Protein AF-A0A6C0H7R3-F1 (afdb_monomer_lite)

Sequence (382 aa):
MVVLLTLLSVHYIDPFNAVPYNVFKIPPNQQDTLFQAETKRLDELLASINRDVLPDYRNTFTKHPSYFRFKHGEMFLKFLLNLINPVLKRDAYYAKSKFVFIRDIYNLYWNDNKNSTRHFIFNVDLNDPVKAFTRKLKVYLTVSNINKYLGDNGEFSDESIASEDITLQYIGTDNPLTFFTVAPKSSEILDEKNLDNYYRIRNTLFLLDPFVTTGKEMRITDSMKVKFDQTLKQKEQEQKELEKKGFCFNSTTLTATNQSECVDSGGVWDYPPADNMECPFYMANQNYSNNFGGIREEKCELPRNMQIIGYRNYSLNPEYLPLCYNCRNKRTDQGSLGYCCEEQSNKALYPQLTTPDYAFVGDSQARSRYADVFAVRGLSVD

Structure (mmCIF, N/CA/C/O backbone):
data_AF-A0A6C0H7R3-F1
#
_entry.id   AF-A0A6C0H7R3-F1
#
loop_
_atom_site.group_PDB
_atom_site.id
_atom_site.type_symbol
_atom_site.label_atom_id
_atom_site.label_alt_id
_atom_site.label_comp_id
_atom_site.label_asym_id
_atom_site.label_entity_id
_atom_site.label_seq_id
_atom_site.pdbx_PDB_ins_code
_atom_site.Cartn_x
_atom_site.Cartn_y
_atom_site.Cartn_z
_atom_site.occupancy
_atom_site.B_iso_or_equiv
_atom_site.auth_seq_id
_atom_site.auth_comp_id
_atom_site.auth_asym_id
_atom_site.auth_atom_id
_atom_site.pdbx_PDB_model_num
ATOM 1 N N . MET A 1 1 ? 13.642 33.227 14.819 1.00 30.19 1 MET A N 1
ATOM 2 C CA . MET A 1 1 ? 12.323 33.055 14.177 1.00 30.19 1 MET A CA 1
ATOM 3 C C . MET A 1 1 ? 12.420 31.809 13.309 1.00 30.19 1 MET A C 1
ATOM 5 O O . MET A 1 1 ? 12.945 31.879 12.210 1.00 30.19 1 MET A O 1
ATOM 9 N N . VAL A 1 2 ? 12.102 30.643 13.875 1.00 23.31 2 VAL A N 1
ATOM 10 C CA . VAL A 1 2 ? 12.266 29.344 13.204 1.00 23.31 2 VAL A CA 1
ATOM 11 C C . VAL A 1 2 ? 10.920 28.984 12.592 1.00 23.31 2 VAL A C 1
ATOM 13 O O . VAL A 1 2 ? 9.960 28.732 13.314 1.00 23.31 2 VAL A O 1
ATOM 16 N N . VAL A 1 3 ? 10.838 29.040 11.265 1.00 24.50 3 VAL A N 1
ATOM 17 C CA . VAL A 1 3 ? 9.664 28.613 10.500 1.00 24.50 3 VAL A CA 1
ATOM 18 C C . VAL A 1 3 ? 9.743 27.095 10.372 1.00 24.50 3 VAL A C 1
ATOM 20 O O . VAL A 1 3 ? 10.545 26.572 9.604 1.00 24.50 3 VAL A O 1
ATOM 23 N N . LEU A 1 4 ? 8.948 26.385 11.173 1.00 25.36 4 LEU A N 1
ATOM 24 C CA . LEU A 1 4 ? 8.783 24.939 11.062 1.00 25.36 4 LEU A CA 1
ATOM 25 C C . LEU A 1 4 ? 7.770 24.662 9.938 1.00 25.36 4 LEU A C 1
ATOM 27 O O . LEU A 1 4 ? 6.567 24.855 10.114 1.00 25.36 4 LEU A O 1
ATOM 31 N N . LEU A 1 5 ? 8.261 24.240 8.771 1.00 26.06 5 LEU A N 1
ATOM 32 C CA . LEU A 1 5 ? 7.429 23.688 7.701 1.00 26.06 5 LEU A CA 1
ATOM 33 C C . LEU A 1 5 ? 6.841 22.355 8.180 1.00 26.06 5 LEU A C 1
ATOM 35 O O . LEU A 1 5 ? 7.537 21.348 8.285 1.00 26.06 5 LEU A O 1
ATOM 39 N N . THR A 1 6 ? 5.547 22.356 8.485 1.00 29.84 6 THR A N 1
ATOM 40 C CA . THR A 1 6 ? 4.771 21.134 8.683 1.00 29.84 6 THR A CA 1
ATOM 41 C C . THR A 1 6 ? 4.414 20.566 7.311 1.00 29.84 6 THR A C 1
ATOM 43 O O . THR A 1 6 ? 3.582 21.109 6.588 1.00 29.84 6 THR A O 1
ATOM 46 N N . LEU A 1 7 ? 5.067 19.463 6.939 1.00 27.08 7 LEU A N 1
ATOM 47 C CA . LEU A 1 7 ? 4.646 18.589 5.844 1.00 27.08 7 LEU A CA 1
ATOM 48 C C . LEU A 1 7 ? 3.305 17.946 6.227 1.00 27.08 7 LEU A C 1
ATOM 50 O O . LEU A 1 7 ? 3.250 16.904 6.876 1.00 27.08 7 LEU A O 1
ATOM 54 N N . LEU A 1 8 ? 2.211 18.609 5.858 1.00 27.94 8 LEU A N 1
ATOM 55 C CA . LEU A 1 8 ? 0.878 18.019 5.819 1.00 27.94 8 LEU A CA 1
ATOM 56 C C . LEU A 1 8 ? 0.853 17.000 4.676 1.00 27.94 8 LEU A C 1
ATOM 58 O O . LEU A 1 8 ? 0.741 17.365 3.508 1.00 27.94 8 LEU A O 1
ATOM 62 N N . SER A 1 9 ? 0.943 15.714 5.005 1.00 28.16 9 SER A N 1
ATOM 63 C CA . SER A 1 9 ? 0.588 14.629 4.091 1.00 28.16 9 SER A CA 1
ATOM 64 C C . SER A 1 9 ? -0.929 14.633 3.876 1.00 28.16 9 SER A C 1
ATOM 66 O O . SER A 1 9 ? -1.694 13.920 4.530 1.00 28.16 9 SER A O 1
ATOM 68 N N . VAL A 1 10 ? -1.387 15.491 2.962 1.00 27.28 10 VAL A N 1
ATOM 69 C CA . VAL A 1 10 ? -2.769 15.506 2.476 1.00 27.28 10 VAL A CA 1
ATOM 70 C C . VAL A 1 10 ? -2.998 14.206 1.710 1.00 27.28 10 VAL A C 1
ATOM 72 O O . VAL A 1 10 ? -2.595 14.063 0.560 1.00 27.28 10 VAL A O 1
ATOM 75 N N . HIS A 1 11 ? -3.625 13.233 2.364 1.00 33.12 11 HIS A N 1
ATOM 76 C CA . HIS A 1 11 ? -4.131 12.049 1.686 1.00 33.12 11 HIS A CA 1
ATOM 77 C C . HIS A 1 11 ? -5.328 12.495 0.843 1.00 33.12 11 HIS A C 1
ATOM 79 O O . HIS A 1 11 ? -6.382 12.823 1.394 1.00 33.12 11 HIS A O 1
ATOM 85 N N . TYR A 1 12 ? -5.165 12.546 -0.480 1.00 31.16 12 TYR A N 1
ATOM 86 C CA . TYR A 1 12 ? -6.286 12.725 -1.398 1.00 31.16 12 TYR A CA 1
ATOM 87 C C . TYR A 1 12 ? -7.187 11.491 -1.295 1.00 31.16 12 TYR A C 1
ATOM 89 O O . TYR A 1 12 ? -6.885 10.419 -1.811 1.00 31.16 12 TYR A O 1
ATOM 97 N N . ILE A 1 13 ? -8.285 11.631 -0.556 1.00 34.22 13 ILE A N 1
ATOM 98 C CA . ILE A 1 13 ? -9.395 10.685 -0.589 1.00 34.22 13 ILE A CA 1
ATOM 99 C C . ILE A 1 13 ? -10.309 11.203 -1.691 1.00 34.22 13 ILE A C 1
ATOM 101 O O . ILE A 1 13 ? -11.006 12.185 -1.456 1.00 34.22 13 ILE A O 1
ATOM 105 N N . ASP A 1 14 ? -10.312 10.572 -2.863 1.00 30.55 14 ASP A N 1
ATOM 106 C CA . ASP A 1 14 ? -11.322 10.845 -3.889 1.00 30.55 14 ASP A CA 1
ATOM 107 C C . ASP A 1 14 ? -12.582 10.013 -3.596 1.00 30.55 14 ASP A C 1
ATOM 109 O O . ASP A 1 14 ? -12.568 8.785 -3.733 1.00 30.55 14 ASP A O 1
ATOM 113 N N . PRO A 1 15 ? -13.697 10.627 -3.157 1.00 30.77 15 PRO A N 1
ATOM 114 C CA . PRO A 1 15 ? -14.956 9.920 -3.020 1.00 30.77 15 PRO A CA 1
ATOM 115 C C . PRO A 1 15 ? -15.634 9.817 -4.391 1.00 30.77 15 PRO A C 1
ATOM 117 O O . PRO A 1 15 ? -16.119 10.808 -4.932 1.00 30.77 15 PRO A O 1
ATOM 120 N N . PHE A 1 16 ? -15.751 8.612 -4.942 1.00 32.91 16 PHE A N 1
ATOM 121 C CA . PHE A 1 16 ? -16.639 8.374 -6.083 1.00 32.91 16 PHE A CA 1
ATOM 122 C C . PHE A 1 16 ? -18.018 7.953 -5.568 1.00 32.91 16 PHE A C 1
ATOM 124 O O . PHE A 1 16 ? -18.146 6.975 -4.833 1.00 32.91 16 PHE A O 1
ATOM 131 N N . ASN A 1 17 ? -19.063 8.681 -5.964 1.00 31.05 17 ASN A N 1
ATOM 132 C CA . ASN A 1 17 ? -20.445 8.311 -5.674 1.00 31.05 17 ASN A CA 1
ATOM 133 C C . ASN A 1 17 ? -20.951 7.353 -6.757 1.00 31.05 17 ASN A C 1
ATOM 135 O O . ASN A 1 17 ? -21.158 7.758 -7.900 1.00 31.05 17 ASN A O 1
ATOM 139 N N . ALA A 1 18 ? -21.183 6.090 -6.403 1.00 33.72 18 ALA A N 1
ATOM 140 C CA . ALA A 1 18 ? -21.946 5.188 -7.256 1.00 33.72 18 ALA A CA 1
ATOM 141 C C . ALA A 1 18 ? -23.436 5.540 -7.128 1.00 33.72 18 ALA A C 1
ATOM 143 O O . ALA A 1 18 ? -24.000 5.461 -6.037 1.00 33.72 18 ALA A O 1
ATOM 144 N N . VAL A 1 19 ? -24.073 5.942 -8.228 1.00 28.39 19 VAL A N 1
ATOM 145 C CA . VAL A 1 19 ? -25.524 6.172 -8.282 1.00 28.39 19 VAL A CA 1
ATOM 146 C C . VAL A 1 19 ? -26.100 5.322 -9.416 1.00 28.39 19 VAL A C 1
ATOM 148 O O . VAL A 1 19 ? -25.627 5.447 -10.548 1.00 28.39 19 VAL A O 1
ATOM 151 N N . PRO A 1 20 ? -27.090 4.446 -9.165 1.00 32.66 20 PRO A N 1
ATOM 152 C CA . PRO A 1 20 ? -27.754 3.719 -10.237 1.00 32.66 20 PRO A CA 1
ATOM 153 C C . PRO A 1 20 ? -28.566 4.682 -11.118 1.00 32.66 20 PRO A C 1
ATOM 155 O O . PRO A 1 20 ? -29.336 5.512 -10.632 1.00 32.66 20 PRO A O 1
ATOM 158 N N . TYR A 1 21 ? -28.383 4.563 -12.433 1.00 37.81 21 TYR A N 1
ATOM 159 C CA . TYR A 1 21 ? -29.079 5.356 -13.444 1.00 37.81 21 TYR A CA 1
ATOM 160 C C . TYR A 1 21 ? -30.557 4.923 -13.483 1.00 37.81 21 TYR A C 1
ATOM 162 O O . TYR A 1 21 ? -30.843 3.752 -13.720 1.00 37.81 21 TYR A O 1
ATOM 170 N N . ASN A 1 22 ? -31.478 5.869 -13.262 1.00 35.59 22 ASN A N 1
ATOM 171 C CA . ASN A 1 22 ? -32.948 5.759 -13.373 1.00 35.59 22 ASN A CA 1
ATOM 172 C C . ASN A 1 22 ? -33.787 5.439 -12.126 1.00 35.59 22 ASN A C 1
ATOM 174 O O . ASN A 1 22 ? -34.940 5.033 -12.272 1.00 35.59 22 ASN A O 1
ATOM 178 N N . VAL A 1 23 ? -33.316 5.719 -10.908 1.00 38.62 23 VAL A N 1
ATOM 179 C CA . VAL A 1 23 ? -34.221 5.720 -9.746 1.00 38.62 23 VAL A CA 1
ATOM 180 C C . VAL A 1 23 ? -34.083 7.013 -8.937 1.00 38.62 23 VAL A C 1
ATOM 182 O O . VAL A 1 23 ? -33.192 7.146 -8.109 1.00 38.62 23 VAL A O 1
ATOM 185 N N . PHE A 1 24 ? -34.995 7.973 -9.145 1.00 42.72 24 PHE A N 1
ATOM 186 C CA . PHE A 1 24 ? -35.075 9.209 -8.338 1.00 42.72 24 PHE A CA 1
ATOM 187 C C . PHE A 1 24 ? -35.534 8.959 -6.887 1.00 42.72 24 PHE A C 1
ATOM 189 O O . PHE A 1 24 ? -35.403 9.828 -6.029 1.00 42.72 24 PHE A O 1
ATOM 196 N N . LYS A 1 25 ? -36.057 7.761 -6.601 1.00 41.00 25 LYS A N 1
ATOM 197 C CA . LYS A 1 25 ? -36.334 7.238 -5.259 1.00 41.00 25 LYS A CA 1
ATOM 198 C C . LYS A 1 25 ? -35.905 5.781 -5.193 1.00 41.00 25 LYS A C 1
ATOM 200 O O . LYS A 1 25 ? -36.694 4.896 -5.513 1.00 41.00 25 LYS A O 1
ATOM 205 N N . ILE A 1 26 ? -34.657 5.539 -4.805 1.00 42.28 26 ILE A N 1
ATOM 206 C CA . ILE A 1 26 ? -34.215 4.202 -4.404 1.00 42.28 26 ILE A CA 1
ATOM 207 C C . ILE A 1 26 ? -35.174 3.770 -3.282 1.00 42.28 26 ILE A C 1
ATOM 209 O O . ILE A 1 26 ? -35.252 4.486 -2.277 1.00 42.28 26 ILE A O 1
ATOM 213 N N . PRO A 1 27 ? -35.959 2.684 -3.439 1.00 41.44 27 PRO A N 1
ATOM 214 C CA . PRO A 1 27 ? -36.700 2.139 -2.312 1.00 41.44 27 PRO A CA 1
ATOM 215 C C . PRO A 1 27 ? -35.658 1.896 -1.224 1.00 41.44 27 PRO A C 1
ATOM 217 O O . PRO A 1 27 ? -34.634 1.298 -1.560 1.00 41.44 27 PRO A O 1
ATOM 220 N N . PRO A 1 28 ? -35.829 2.386 0.016 1.00 43.38 28 PRO A N 1
ATOM 221 C CA . PRO A 1 28 ? -34.892 2.058 1.077 1.00 43.38 28 PRO A CA 1
ATOM 222 C C . PRO A 1 28 ? -34.804 0.538 1.097 1.00 43.38 28 PRO A C 1
ATOM 224 O O . PRO A 1 28 ? -35.792 -0.134 1.393 1.00 43.38 28 PRO A O 1
ATOM 227 N N . ASN A 1 29 ? -33.674 -0.007 0.651 1.00 45.03 29 ASN A N 1
ATOM 228 C CA . ASN A 1 29 ? -33.491 -1.438 0.673 1.00 45.03 29 ASN A CA 1
ATOM 229 C C . ASN A 1 29 ? -33.334 -1.770 2.153 1.00 45.03 29 ASN A C 1
ATOM 231 O O . ASN A 1 29 ? -32.285 -1.532 2.738 1.00 45.03 29 ASN A O 1
ATOM 235 N N . GLN A 1 30 ? -34.434 -2.180 2.779 1.00 47.19 30 GLN A N 1
ATOM 236 C CA . GLN A 1 30 ? -34.492 -2.511 4.202 1.00 47.19 30 GLN A CA 1
ATOM 237 C C . GLN A 1 30 ? -33.886 -3.890 4.490 1.00 47.19 30 GLN A C 1
ATOM 239 O O . GLN A 1 30 ? -33.918 -4.343 5.630 1.00 47.19 30 GLN A O 1
ATOM 244 N N . GLN A 1 31 ? -33.378 -4.583 3.468 1.00 45.28 31 GLN A N 1
ATOM 245 C CA . GLN A 1 31 ? -32.709 -5.859 3.646 1.00 45.28 31 GLN A CA 1
ATOM 246 C C . GLN A 1 31 ? -31.246 -5.622 4.006 1.00 45.28 31 GLN A C 1
ATOM 248 O O . GLN A 1 31 ? -30.455 -5.173 3.176 1.00 45.28 31 GLN A O 1
ATOM 253 N N . ASP A 1 32 ? -30.910 -5.948 5.252 1.00 47.69 32 ASP A N 1
ATOM 254 C CA . ASP A 1 32 ? -29.528 -6.062 5.697 1.00 47.69 32 ASP A CA 1
ATOM 255 C C . ASP A 1 32 ? -28.810 -7.094 4.803 1.00 47.69 32 ASP A C 1
ATOM 257 O O . ASP A 1 32 ? -29.288 -8.217 4.616 1.00 47.69 32 ASP A O 1
ATOM 261 N N . THR A 1 33 ? -27.654 -6.731 4.243 1.00 58.91 33 THR A N 1
ATOM 262 C CA . THR A 1 33 ? -26.741 -7.708 3.622 1.00 58.91 33 THR A CA 1
ATOM 263 C C . THR A 1 33 ? -26.319 -8.753 4.656 1.00 58.91 33 THR A C 1
ATOM 265 O O . THR A 1 33 ? -26.335 -8.476 5.858 1.00 58.91 33 THR A O 1
ATOM 268 N N . LEU A 1 34 ? -25.878 -9.940 4.222 1.00 57.84 34 LEU A N 1
ATOM 269 C CA . LEU A 1 34 ? -25.400 -10.979 5.146 1.00 57.84 34 LEU A CA 1
ATOM 270 C C . LEU A 1 34 ? -24.328 -10.426 6.101 1.00 57.84 34 LEU A C 1
ATOM 272 O O . LEU A 1 34 ? -24.404 -10.621 7.311 1.00 57.84 34 LEU A O 1
ATOM 276 N N . PHE A 1 35 ? -23.393 -9.633 5.574 1.00 64.38 35 PHE A N 1
ATOM 277 C CA . PHE A 1 35 ? -22.362 -8.970 6.368 1.00 64.38 35 PHE A CA 1
ATOM 278 C C . PHE A 1 35 ? -22.919 -7.931 7.352 1.00 64.38 35 PHE A C 1
ATOM 280 O O . PHE A 1 35 ? -22.412 -7.820 8.471 1.00 64.38 35 PHE A O 1
ATOM 287 N N . GLN A 1 36 ? -23.929 -7.148 6.957 1.00 67.62 36 GLN A N 1
ATOM 288 C CA . GLN A 1 36 ? -24.578 -6.188 7.855 1.00 67.62 36 GLN A CA 1
ATOM 289 C C . GLN A 1 36 ? -25.340 -6.901 8.962 1.00 67.62 36 GLN A C 1
ATOM 291 O O . GLN A 1 36 ? -25.196 -6.513 10.113 1.00 67.62 36 GLN A O 1
ATOM 296 N N . ALA A 1 37 ? -26.079 -7.961 8.640 1.00 72.38 37 ALA A N 1
ATOM 297 C CA . ALA A 1 37 ? -26.784 -8.767 9.625 1.00 72.38 37 ALA A CA 1
ATOM 298 C C . ALA A 1 37 ? -25.802 -9.414 10.617 1.00 72.38 37 ALA A C 1
ATOM 300 O O . ALA A 1 37 ? -26.027 -9.376 11.823 1.00 72.38 37 ALA A O 1
ATOM 301 N N . GLU A 1 38 ? -24.674 -9.942 10.133 1.00 76.56 38 GLU A N 1
ATOM 302 C CA . GLU A 1 38 ? -23.613 -10.502 10.978 1.00 76.56 38 GLU A CA 1
ATOM 303 C C . GLU A 1 38 ? -22.921 -9.444 11.844 1.00 76.56 38 GLU A C 1
ATOM 305 O O . GLU A 1 38 ? -22.680 -9.676 13.026 1.00 76.56 38 GLU A O 1
ATOM 310 N N . THR A 1 39 ? -22.607 -8.274 11.282 1.00 79.38 39 THR A N 1
ATOM 311 C CA . THR A 1 39 ? -21.952 -7.181 12.021 1.00 79.38 39 THR A CA 1
ATOM 312 C C . THR A 1 39 ? -22.894 -6.590 13.062 1.00 79.38 39 THR A C 1
ATOM 314 O O . THR A 1 39 ? -22.499 -6.428 14.208 1.00 79.38 39 THR A O 1
ATOM 317 N N . LYS A 1 40 ? -24.158 -6.363 12.696 1.00 83.81 40 LYS A N 1
ATOM 318 C CA . LYS A 1 40 ? -25.213 -5.904 13.599 1.00 83.81 40 LYS A CA 1
ATOM 319 C C . LYS A 1 40 ? -25.433 -6.892 14.738 1.00 83.81 40 LYS A C 1
ATOM 321 O O . LYS A 1 40 ? -25.455 -6.480 15.889 1.00 83.81 40 LYS A O 1
ATOM 326 N N . ARG A 1 41 ? -25.502 -8.195 14.444 1.00 89.12 41 ARG A N 1
ATOM 327 C CA . ARG A 1 41 ? -25.595 -9.243 15.469 1.00 89.12 41 ARG A CA 1
ATOM 328 C C . ARG A 1 41 ? -24.393 -9.223 16.411 1.00 89.12 41 ARG A C 1
ATOM 330 O O . ARG A 1 41 ? -24.565 -9.337 17.620 1.00 89.12 41 ARG A O 1
ATOM 337 N N . LEU A 1 42 ? -23.179 -9.082 15.875 1.00 89.75 42 LEU A N 1
ATOM 338 C CA . LEU A 1 42 ? -21.971 -8.977 16.691 1.00 89.75 42 LEU A CA 1
ATOM 339 C C . LEU A 1 42 ? -21.999 -7.725 17.577 1.00 89.75 42 LEU A C 1
ATOM 341 O O . LEU A 1 42 ? -21.729 -7.834 18.769 1.00 89.75 42 LEU A O 1
ATOM 345 N N . ASP A 1 43 ? -22.353 -6.566 17.025 1.00 89.19 43 ASP A N 1
ATOM 346 C CA . ASP A 1 43 ? -22.466 -5.311 17.771 1.00 89.19 43 ASP A CA 1
ATOM 347 C C . ASP A 1 43 ? -23.557 -5.375 18.846 1.00 89.19 43 ASP A C 1
ATOM 349 O O . ASP A 1 43 ? -23.322 -4.910 19.953 1.00 89.19 43 ASP A O 1
ATOM 353 N N . GLU A 1 44 ? -24.712 -5.992 18.579 1.00 90.62 44 GLU A N 1
ATOM 354 C CA . GLU A 1 44 ? -25.778 -6.208 19.570 1.00 90.62 44 GLU A CA 1
ATOM 355 C C . GLU A 1 44 ? -25.300 -7.094 20.733 1.00 90.62 44 GLU A C 1
ATOM 357 O O . GLU A 1 44 ? -25.533 -6.779 21.904 1.00 90.62 44 GLU A O 1
ATOM 362 N N . LEU A 1 45 ? -24.571 -8.175 20.434 1.00 94.25 45 LEU A N 1
ATOM 363 C CA . LEU A 1 45 ? -23.991 -9.046 21.459 1.00 94.25 45 LEU A CA 1
ATOM 364 C C . LEU A 1 45 ? -22.912 -8.324 22.274 1.00 94.25 45 LEU A C 1
ATOM 366 O O . LEU A 1 45 ? -22.885 -8.444 23.497 1.00 94.25 45 LEU A O 1
ATOM 370 N N . LEU A 1 46 ? -22.040 -7.553 21.626 1.00 93.62 46 LEU A N 1
ATOM 371 C CA . LEU A 1 46 ? -21.008 -6.763 22.298 1.00 93.62 46 LEU A CA 1
ATOM 372 C C . LEU A 1 46 ? -21.608 -5.613 23.118 1.00 93.62 46 LEU A C 1
ATOM 374 O O . LEU A 1 46 ? -21.173 -5.363 24.239 1.00 93.62 46 LEU A O 1
ATOM 378 N N . ALA A 1 47 ? -22.664 -4.971 22.622 1.00 91.25 47 ALA A N 1
ATOM 379 C CA . ALA A 1 47 ? -23.370 -3.919 23.339 1.00 91.25 47 ALA A CA 1
ATOM 380 C C . ALA A 1 47 ? -23.999 -4.426 24.642 1.00 91.25 47 ALA A C 1
ATOM 382 O O . ALA A 1 47 ? -24.076 -3.672 25.608 1.00 91.25 47 ALA A O 1
ATOM 383 N N . SER A 1 48 ? -24.381 -5.709 24.708 1.00 92.94 48 SER A N 1
ATOM 384 C CA . SER A 1 48 ? -24.964 -6.310 25.916 1.00 92.94 48 SER A CA 1
ATOM 385 C C . SER A 1 48 ? -24.031 -6.332 27.136 1.00 92.94 48 SER A C 1
ATOM 387 O O . SER A 1 48 ? -24.505 -6.500 28.259 1.00 92.94 48 SER A O 1
ATOM 389 N N . ILE A 1 49 ? -22.719 -6.151 26.937 1.00 94.12 49 ILE A N 1
ATOM 390 C CA . ILE A 1 49 ? -21.718 -6.077 28.013 1.00 94.12 49 ILE A CA 1
ATOM 391 C C . ILE A 1 49 ? -21.117 -4.684 28.210 1.00 94.12 49 ILE A C 1
ATOM 393 O O . ILE A 1 49 ? -20.240 -4.520 29.062 1.00 94.12 49 ILE A O 1
ATOM 397 N N . ASN A 1 50 ? -21.581 -3.685 27.459 1.00 94.31 50 ASN A N 1
ATOM 398 C CA . ASN A 1 50 ? -21.139 -2.308 27.636 1.00 94.31 50 ASN A CA 1
ATOM 399 C C . ASN A 1 50 ? -21.764 -1.709 28.897 1.00 94.31 50 ASN A C 1
ATOM 401 O O . ASN A 1 50 ? -22.953 -1.880 29.165 1.00 94.31 50 ASN A O 1
ATOM 405 N N . ARG A 1 51 ? -20.944 -1.001 29.674 1.00 91.62 51 ARG A N 1
ATOM 406 C CA . ARG A 1 51 ? -21.366 -0.278 30.883 1.00 91.62 51 ARG A CA 1
ATOM 407 C C . ARG A 1 51 ? -21.530 1.214 30.631 1.00 91.62 51 ARG A C 1
ATOM 409 O O . ARG A 1 51 ? -22.285 1.864 31.344 1.00 91.62 51 ARG A O 1
ATOM 416 N N . ASP A 1 52 ? -20.826 1.733 29.633 1.00 90.56 52 ASP A N 1
ATOM 417 C CA . ASP A 1 52 ? -20.782 3.150 29.304 1.00 90.56 52 ASP A CA 1
ATOM 418 C C . ASP A 1 52 ? -20.638 3.346 27.785 1.00 90.56 52 ASP A C 1
ATOM 420 O O . ASP A 1 52 ? -20.469 2.396 27.011 1.00 90.56 52 ASP A O 1
ATOM 424 N N . VAL A 1 53 ? -20.707 4.598 27.350 1.00 88.69 53 VAL A N 1
ATOM 425 C CA . VAL A 1 53 ? -20.425 5.017 25.979 1.00 88.69 53 VAL A CA 1
ATOM 426 C C . VAL A 1 53 ? -18.947 5.362 25.807 1.00 88.69 53 VAL A C 1
ATOM 428 O O . VAL A 1 53 ? -18.228 5.677 26.754 1.00 88.69 53 VAL A O 1
ATOM 431 N N . LEU A 1 54 ? -18.472 5.313 24.564 1.00 88.69 54 LEU A N 1
ATOM 432 C CA . LEU A 1 54 ? -17.118 5.742 24.235 1.00 88.69 54 LEU A CA 1
ATOM 433 C C . LEU A 1 54 ? -16.998 7.274 24.405 1.00 88.69 54 LEU A C 1
ATOM 435 O O . LEU A 1 54 ? -17.723 8.001 23.721 1.00 88.69 54 LEU A O 1
ATOM 439 N N . PRO A 1 55 ? -16.099 7.789 25.266 1.00 88.81 55 PRO A N 1
ATOM 440 C CA . PRO A 1 55 ? -15.938 9.230 25.456 1.00 88.81 55 PRO A CA 1
ATOM 441 C C . PRO A 1 55 ? -15.256 9.876 24.243 1.00 88.81 55 PRO A C 1
ATOM 443 O O . PRO A 1 55 ? -14.569 9.200 23.475 1.00 88.81 55 PRO A O 1
ATOM 446 N N . ASP A 1 56 ? -15.388 11.196 24.077 1.00 85.38 56 ASP A N 1
ATOM 447 C CA . ASP A 1 56 ? -14.528 11.920 23.134 1.00 85.38 56 ASP A CA 1
ATOM 448 C C . ASP A 1 56 ? -13.097 11.909 23.674 1.00 85.38 56 ASP A C 1
ATOM 450 O O . ASP A 1 56 ? -12.824 12.501 24.717 1.00 85.38 56 ASP A O 1
ATOM 454 N N . TYR A 1 57 ? -12.216 11.185 22.984 1.00 85.44 57 TYR A N 1
ATOM 455 C CA . TYR A 1 57 ? -10.855 10.883 23.422 1.00 85.44 57 TYR A CA 1
ATOM 456 C C . TYR A 1 57 ? -9.772 11.558 22.581 1.00 85.44 57 TYR A C 1
ATOM 458 O O . TYR A 1 57 ? -8.609 11.587 22.980 1.00 85.44 57 TYR A O 1
ATOM 466 N N . ARG A 1 58 ? -10.115 12.093 21.401 1.00 78.88 58 ARG A N 1
ATOM 467 C CA . ARG A 1 58 ? -9.107 12.522 20.415 1.00 78.88 58 ARG A CA 1
ATOM 468 C C . ARG A 1 58 ? -8.267 13.703 20.893 1.00 78.88 58 ARG A C 1
ATOM 470 O O . ARG A 1 58 ? -7.101 13.787 20.523 1.00 78.88 58 ARG A O 1
ATOM 477 N N . ASN A 1 59 ? -8.862 14.571 21.708 1.00 78.62 59 ASN A N 1
ATOM 478 C CA . ASN A 1 59 ? -8.229 15.783 22.233 1.00 78.62 59 ASN A CA 1
ATOM 479 C C . ASN A 1 59 ? -8.044 15.754 23.760 1.00 78.62 59 ASN A C 1
ATOM 481 O O . ASN A 1 59 ? -7.505 16.698 24.327 1.00 78.62 59 ASN A O 1
ATOM 485 N N . THR A 1 60 ? -8.520 14.706 24.432 1.00 85.25 60 THR A N 1
ATOM 486 C CA . THR A 1 60 ? -8.591 14.613 25.902 1.00 85.25 60 THR A CA 1
ATOM 487 C C . THR A 1 60 ? -7.740 13.475 26.464 1.00 85.25 60 THR A C 1
ATOM 489 O O . THR A 1 60 ? -7.488 13.454 27.665 1.00 85.25 60 THR A O 1
ATOM 492 N N . PHE A 1 61 ? -7.294 12.534 25.624 1.00 91.81 61 PHE A N 1
ATOM 493 C CA . PHE A 1 61 ? -6.434 11.423 26.023 1.00 91.81 61 PHE A CA 1
ATOM 494 C C . PHE A 1 61 ? -5.043 11.578 25.410 1.00 91.81 61 PHE A C 1
ATOM 496 O O . PHE A 1 61 ? -4.875 12.034 24.277 1.00 91.81 61 PHE A O 1
ATOM 503 N N . THR A 1 62 ? -4.042 11.102 26.138 1.00 89.62 62 THR A N 1
ATOM 504 C CA . THR A 1 62 ? -2.664 11.002 25.673 1.00 89.62 62 THR A CA 1
ATOM 505 C C . THR A 1 62 ? -2.519 9.783 24.770 1.00 89.62 62 THR A C 1
ATOM 507 O O . THR A 1 62 ? -2.825 8.656 25.163 1.00 89.62 62 THR A O 1
ATOM 510 N N . LYS A 1 63 ? -2.032 9.986 23.543 1.00 90.31 63 LYS A N 1
ATOM 511 C CA . LYS A 1 63 ? -1.750 8.886 22.617 1.00 90.31 63 LYS A CA 1
ATOM 512 C C . LYS A 1 63 ? -0.466 8.168 23.033 1.00 90.31 63 LYS A C 1
ATOM 514 O O . LYS A 1 63 ? 0.588 8.793 23.129 1.00 90.31 63 LYS A O 1
ATOM 519 N N . HIS A 1 64 ? -0.539 6.854 23.223 1.00 84.50 64 HIS A N 1
ATOM 520 C CA . HIS A 1 64 ? 0.648 6.024 23.396 1.00 84.50 64 HIS A CA 1
ATOM 521 C C . HIS A 1 64 ? 1.441 5.992 22.077 1.00 84.50 64 HIS A C 1
ATOM 523 O O . HIS A 1 64 ? 0.840 5.775 21.016 1.00 84.50 64 HIS A O 1
ATOM 529 N N . PRO A 1 65 ? 2.773 6.180 22.099 1.00 75.06 65 PRO A N 1
ATOM 530 C CA . PRO A 1 65 ? 3.580 6.097 20.887 1.00 75.06 65 PRO A CA 1
ATOM 531 C C . PRO A 1 65 ? 3.420 4.730 20.212 1.00 75.06 65 PRO A C 1
ATOM 533 O O . PRO A 1 65 ? 3.544 3.696 20.865 1.00 75.06 65 PRO A O 1
ATOM 536 N N . SER A 1 66 ? 3.138 4.714 18.909 1.00 72.19 66 SER A N 1
ATOM 537 C CA . SER A 1 66 ? 2.795 3.488 18.171 1.00 72.19 66 SER A CA 1
ATOM 538 C C . SER A 1 66 ? 3.961 2.516 17.984 1.00 72.19 66 SER A C 1
ATOM 540 O O . SER A 1 66 ? 3.733 1.352 17.685 1.00 72.19 66 SER A O 1
ATOM 542 N N . TYR A 1 67 ? 5.197 2.993 18.134 1.00 71.56 67 TYR A N 1
ATOM 543 C CA . TYR A 1 67 ? 6.420 2.196 18.003 1.00 71.56 67 TYR A CA 1
ATOM 544 C C . TYR A 1 67 ? 6.837 1.512 19.313 1.00 71.56 67 TYR A C 1
ATOM 546 O O . TYR A 1 67 ? 7.716 0.654 19.298 1.00 71.56 67 TYR A O 1
ATOM 554 N N . PHE A 1 68 ? 6.212 1.861 20.442 1.00 71.94 68 PHE A N 1
ATOM 555 C CA . PHE A 1 68 ? 6.417 1.167 21.708 1.00 71.94 68 PHE A CA 1
ATOM 556 C C . PHE A 1 68 ? 5.298 0.153 21.933 1.00 71.94 68 PHE A C 1
ATOM 558 O O . PHE A 1 68 ? 4.117 0.501 21.939 1.00 71.94 68 PHE A O 1
ATOM 565 N N . ARG A 1 69 ? 5.680 -1.106 22.159 1.00 79.75 69 ARG A N 1
ATOM 566 C CA . ARG A 1 69 ? 4.747 -2.164 22.548 1.00 79.75 69 ARG A CA 1
ATOM 567 C C . ARG A 1 69 ? 4.198 -1.878 23.945 1.00 79.75 69 ARG A C 1
ATOM 569 O O . ARG A 1 69 ? 4.965 -1.609 24.868 1.00 79.75 69 ARG A O 1
ATOM 576 N N . PHE A 1 70 ? 2.882 -1.979 24.118 1.00 85.00 70 PHE A N 1
ATOM 577 C CA . PHE A 1 70 ? 2.273 -1.823 25.435 1.00 85.00 70 PHE A CA 1
ATOM 578 C C . PHE A 1 70 ? 2.491 -3.082 26.281 1.00 85.00 70 PHE A C 1
ATOM 580 O O . PHE A 1 70 ? 1.987 -4.158 25.960 1.00 85.00 70 PHE A O 1
ATOM 587 N N . LYS A 1 71 ? 3.219 -2.936 27.390 1.00 83.69 71 LYS A N 1
ATOM 588 C CA . LYS A 1 71 ? 3.663 -4.038 28.260 1.00 83.69 71 LYS A CA 1
ATOM 589 C C . LYS A 1 71 ? 2.527 -4.951 28.744 1.00 83.69 71 LYS A C 1
ATOM 591 O O . LYS A 1 71 ? 2.700 -6.163 28.796 1.00 83.69 71 LYS A O 1
ATOM 596 N N . HIS A 1 72 ? 1.352 -4.392 29.042 1.00 86.75 72 HIS A N 1
ATOM 597 C CA . HIS A 1 72 ? 0.193 -5.147 29.542 1.00 86.75 72 HIS A CA 1
ATOM 598 C C . HIS A 1 72 ? -0.823 -5.529 28.446 1.00 86.75 72 HIS A C 1
ATOM 600 O O . HIS A 1 72 ? -1.937 -5.952 28.758 1.00 86.75 72 HIS A O 1
ATOM 606 N N . GLY A 1 73 ? -0.461 -5.412 27.160 1.00 88.62 73 GLY A N 1
ATOM 607 C CA . GLY A 1 73 ? -1.363 -5.684 26.031 1.00 88.62 73 GLY A CA 1
ATOM 608 C C . GLY A 1 73 ? -1.922 -7.107 26.042 1.00 88.62 73 GLY A C 1
ATOM 609 O O . GLY A 1 73 ? -3.136 -7.301 26.006 1.00 88.62 73 GLY A O 1
ATOM 610 N N . GLU A 1 74 ? -1.059 -8.111 26.215 1.00 88.94 74 GLU A N 1
ATOM 611 C CA . GLU A 1 74 ? -1.472 -9.523 26.256 1.00 88.94 74 GLU A CA 1
ATOM 612 C C . GLU A 1 74 ? -2.475 -9.824 27.375 1.00 88.94 74 GLU A C 1
ATOM 614 O O . GLU A 1 74 ? -3.383 -10.642 27.210 1.00 88.94 74 GLU A O 1
ATOM 619 N N . MET A 1 75 ? -2.330 -9.160 28.518 1.00 89.81 75 MET A N 1
ATOM 620 C CA . MET A 1 75 ? -3.248 -9.305 29.640 1.00 89.81 75 MET A CA 1
ATOM 621 C C . MET A 1 75 ? -4.618 -8.713 29.314 1.00 89.81 75 MET A C 1
ATOM 623 O O . MET A 1 75 ? -5.629 -9.366 29.570 1.00 89.81 75 MET A O 1
ATOM 627 N N . PHE A 1 76 ? -4.665 -7.520 28.715 1.00 93.31 76 PHE A N 1
ATOM 628 C CA . PHE A 1 76 ? -5.923 -6.913 28.274 1.00 93.31 76 PHE A CA 1
ATOM 629 C C . PHE A 1 76 ? -6.627 -7.803 27.249 1.00 93.31 76 PHE A C 1
ATOM 631 O O . PHE A 1 76 ? -7.828 -8.036 27.365 1.00 93.31 76 PHE A O 1
ATOM 638 N N . LEU A 1 77 ? -5.885 -8.378 26.299 1.00 93.62 77 LEU A N 1
ATOM 639 C CA . LEU A 1 77 ? -6.433 -9.319 25.320 1.00 93.62 77 LEU A CA 1
ATOM 640 C C . LEU A 1 77 ? -7.000 -10.584 25.983 1.00 93.62 77 LEU A C 1
ATOM 642 O O . LEU A 1 77 ? -8.100 -11.013 25.633 1.00 93.62 77 LEU A O 1
ATOM 646 N N . LYS A 1 78 ? -6.302 -11.163 26.970 1.00 93.06 78 LYS A N 1
ATOM 647 C CA . LYS A 1 78 ? -6.799 -12.319 27.743 1.00 93.06 78 LYS A CA 1
ATOM 648 C C . LYS A 1 78 ? -8.061 -11.975 28.539 1.00 93.06 78 LYS A C 1
ATOM 650 O O . LYS A 1 78 ? -9.026 -12.737 28.498 1.00 93.06 78 LYS A O 1
ATOM 655 N N . PHE A 1 79 ? -8.072 -10.830 29.223 1.00 94.81 79 PHE A N 1
ATOM 656 C CA . PHE A 1 79 ? -9.237 -10.326 29.955 1.00 94.81 79 PHE A CA 1
ATOM 657 C C . PHE A 1 79 ? -10.445 -10.158 29.026 1.00 94.81 79 PHE A C 1
ATOM 659 O O . PHE A 1 79 ? -11.514 -10.708 29.294 1.00 94.81 79 PHE A O 1
ATOM 666 N N . LEU A 1 80 ? -10.257 -9.470 27.896 1.00 95.06 80 LEU A N 1
ATOM 667 C CA . LEU A 1 80 ? -11.302 -9.266 26.896 1.00 95.06 80 LEU A CA 1
ATOM 668 C C . LEU A 1 80 ? -11.828 -10.592 26.365 1.00 95.06 80 LEU A C 1
ATOM 670 O O . LEU A 1 80 ? -13.038 -10.779 26.299 1.00 95.06 80 LEU A O 1
ATOM 674 N N . LEU A 1 81 ? -10.942 -11.530 26.026 1.00 94.38 81 LEU A N 1
ATOM 675 C CA . LEU A 1 81 ? -11.346 -12.817 25.473 1.00 94.38 81 LEU A CA 1
ATOM 676 C C . LEU A 1 81 ? -12.185 -13.626 26.474 1.00 94.38 81 LEU A C 1
ATOM 678 O O . LEU A 1 81 ? -13.203 -14.203 26.092 1.00 94.38 81 LEU A O 1
ATOM 682 N N . ASN A 1 82 ? -11.802 -13.623 27.754 1.00 94.50 82 ASN A N 1
ATOM 683 C CA . ASN A 1 82 ? -12.561 -14.267 28.830 1.00 94.50 82 ASN A CA 1
ATOM 684 C C . ASN A 1 82 ? -13.936 -13.624 29.048 1.00 94.50 82 ASN A C 1
ATOM 686 O O . ASN A 1 82 ? -14.881 -14.322 29.411 1.00 94.50 82 ASN A O 1
ATOM 690 N N . LEU A 1 83 ? -14.056 -12.318 28.801 1.00 94.50 83 LEU A N 1
ATOM 691 C CA . LEU A 1 83 ? -15.301 -11.575 28.955 1.00 94.50 83 LEU A CA 1
ATOM 692 C C . LEU A 1 83 ? -16.251 -11.753 27.759 1.00 94.50 83 LEU A C 1
ATOM 694 O O . LEU A 1 83 ? -17.441 -11.991 27.955 1.00 94.50 83 LEU A O 1
ATOM 698 N N . ILE A 1 84 ? -15.745 -11.676 26.523 1.00 94.81 84 ILE A N 1
ATOM 699 C CA . ILE A 1 84 ? -16.576 -11.743 25.308 1.00 94.81 84 ILE A CA 1
ATOM 700 C C . ILE A 1 84 ? -16.963 -13.177 24.939 1.00 94.81 84 ILE A C 1
ATOM 702 O O . ILE A 1 84 ? -18.067 -13.405 24.448 1.00 94.81 84 ILE A O 1
ATOM 706 N N . ASN A 1 85 ? -16.093 -14.166 25.180 1.00 94.06 85 ASN A N 1
ATOM 707 C CA . ASN A 1 85 ? -16.341 -15.543 24.743 1.00 94.06 85 ASN A CA 1
ATOM 708 C C . ASN A 1 85 ? -17.649 -16.129 25.288 1.00 94.06 85 ASN A C 1
ATOM 710 O O . ASN A 1 85 ? -18.398 -16.705 24.497 1.00 94.06 85 ASN A O 1
ATOM 714 N N . PRO A 1 86 ? -17.965 -16.011 26.593 1.00 94.75 86 PRO A N 1
ATOM 715 C CA . PRO A 1 86 ? -19.222 -16.522 27.130 1.00 94.75 86 PRO A CA 1
ATOM 716 C C . PRO A 1 86 ? -20.445 -15.843 26.513 1.00 94.75 86 PRO A C 1
ATOM 718 O O . PRO A 1 86 ? -21.471 -16.492 26.340 1.00 94.75 86 PRO A O 1
ATOM 721 N N . VAL A 1 87 ? -20.341 -14.556 26.176 1.00 94.44 87 VAL A N 1
ATOM 722 C CA . VAL A 1 87 ? -21.430 -13.763 25.591 1.00 94.44 87 VAL A CA 1
ATOM 723 C C . VAL A 1 87 ? -21.687 -14.209 24.160 1.00 94.44 87 VAL A C 1
ATOM 725 O O . VAL A 1 87 ? -22.809 -14.571 23.820 1.00 94.44 87 VAL A O 1
ATOM 728 N N . LEU A 1 88 ? -20.633 -14.272 23.346 1.00 93.38 88 LEU A N 1
ATOM 729 C CA . LEU A 1 88 ? -20.739 -14.674 21.949 1.00 93.38 88 LEU A CA 1
ATOM 730 C C . LEU A 1 88 ? -21.176 -16.138 21.826 1.00 93.38 88 LEU A C 1
ATOM 732 O O . LEU A 1 88 ? -22.044 -16.449 21.024 1.00 93.38 88 LEU A O 1
ATOM 736 N N . LYS A 1 89 ? -20.667 -17.049 22.664 1.00 92.75 89 LYS A N 1
ATOM 737 C CA . LYS A 1 89 ? -21.029 -18.478 22.587 1.00 92.75 89 LYS A CA 1
ATOM 738 C C . LYS A 1 89 ? -22.464 -18.806 23.013 1.00 92.75 89 LYS A C 1
ATOM 740 O O . LYS A 1 89 ? -22.925 -19.903 22.706 1.00 92.75 89 LYS A O 1
ATOM 745 N N . ARG A 1 90 ? -23.168 -17.904 23.711 1.00 92.94 90 ARG A N 1
ATOM 746 C CA . ARG A 1 90 ? -24.612 -18.065 23.985 1.00 92.94 90 ARG A CA 1
ATOM 747 C C . ARG A 1 90 ? -25.447 -17.931 22.719 1.00 92.94 90 ARG A C 1
ATOM 749 O O . ARG A 1 90 ? -26.544 -18.476 22.647 1.00 92.94 90 ARG A O 1
ATOM 756 N N . ASP A 1 91 ? -24.932 -17.205 21.738 1.00 93.81 91 ASP A N 1
ATOM 757 C CA . ASP A 1 91 ? -25.594 -17.021 20.469 1.00 93.81 91 ASP A CA 1
ATOM 758 C C . ASP A 1 91 ? -25.427 -18.262 19.575 1.00 93.81 91 ASP A C 1
ATOM 760 O O . ASP A 1 91 ? -24.321 -18.760 19.351 1.00 93.81 91 ASP A O 1
ATOM 764 N N . ALA A 1 92 ? -26.539 -18.766 19.033 1.00 92.06 92 ALA A N 1
ATOM 765 C CA . ALA A 1 92 ? -26.549 -19.994 18.239 1.00 92.06 92 ALA A CA 1
ATOM 766 C C . ALA A 1 92 ? -25.651 -19.926 16.988 1.00 92.06 92 ALA A C 1
ATOM 768 O O . ALA A 1 92 ? -25.121 -20.953 16.559 1.00 92.06 92 ALA A O 1
ATOM 769 N N . TYR A 1 93 ? -25.451 -18.739 16.403 1.00 89.44 93 TYR A N 1
ATOM 770 C CA . TYR A 1 93 ? -24.598 -18.568 15.227 1.00 89.44 93 TYR A CA 1
ATOM 771 C C . TYR A 1 93 ? -23.108 -18.675 15.578 1.00 89.44 93 TYR A C 1
ATOM 773 O O . TYR A 1 93 ? -22.349 -19.240 14.781 1.00 89.44 93 TYR A O 1
ATOM 781 N N . TYR A 1 94 ? -22.714 -18.216 16.771 1.00 92.12 94 TYR A N 1
ATOM 782 C CA . TYR A 1 94 ? -21.332 -18.211 17.269 1.00 92.12 94 TYR A CA 1
ATOM 783 C C . TYR A 1 94 ? -20.999 -19.351 18.252 1.00 92.12 94 TYR A C 1
ATOM 785 O O . TYR A 1 94 ? -19.864 -19.462 18.714 1.00 92.12 94 TYR A O 1
ATOM 793 N N . ALA A 1 95 ? -21.934 -20.255 18.555 1.00 91.88 95 ALA A N 1
ATOM 794 C CA . ALA A 1 95 ? -21.727 -21.343 19.522 1.00 91.88 95 ALA A CA 1
ATOM 795 C C . ALA A 1 95 ? -20.505 -22.242 19.220 1.00 91.88 95 ALA A C 1
ATOM 797 O O . ALA A 1 95 ? -19.863 -22.759 20.135 1.00 91.88 95 ALA A O 1
ATOM 798 N N . LYS A 1 96 ? -20.163 -22.420 17.934 1.00 92.19 96 LYS A N 1
ATOM 799 C CA . LYS A 1 96 ? -19.010 -23.220 17.469 1.00 92.19 96 LYS A CA 1
ATOM 800 C C . LYS A 1 96 ? -17.762 -22.384 17.151 1.00 92.19 96 LYS A C 1
ATOM 802 O O . LYS A 1 96 ? -16.752 -22.956 16.744 1.00 92.19 96 LYS A O 1
ATOM 807 N N . SER A 1 97 ? -17.829 -21.065 17.309 1.00 90.50 97 SER A N 1
ATOM 808 C CA . SER A 1 97 ? -16.757 -20.132 16.962 1.00 90.50 97 SER A CA 1
ATOM 809 C C . SER A 1 97 ? -15.536 -20.272 17.869 1.00 90.50 97 SER A C 1
ATOM 811 O O . SER A 1 97 ? -15.641 -20.629 19.050 1.00 90.50 97 SER A O 1
ATOM 813 N N . LYS A 1 98 ? -14.356 -19.969 17.315 1.00 91.19 98 LYS A N 1
ATOM 814 C CA . LYS A 1 98 ? -13.069 -20.014 18.030 1.00 91.19 98 LYS A CA 1
ATOM 815 C C . LYS A 1 98 ? -12.390 -18.650 17.998 1.00 91.19 98 LYS A C 1
ATOM 817 O O . LYS A 1 98 ? -11.381 -18.467 17.328 1.00 91.19 98 LYS A O 1
ATOM 822 N N . PHE A 1 99 ? -12.957 -17.702 18.732 1.00 91.12 99 PHE A N 1
ATOM 823 C CA . PHE A 1 99 ? -12.443 -16.341 18.782 1.00 91.12 99 PHE A CA 1
ATOM 824 C C . PHE A 1 99 ? -11.006 -16.273 19.300 1.00 91.12 99 PHE A C 1
ATOM 826 O O . PHE A 1 99 ? -10.682 -16.841 20.345 1.00 91.12 99 PHE A O 1
ATOM 833 N N . VAL A 1 100 ? -10.168 -15.545 18.571 1.00 89.00 100 VAL A N 1
ATOM 834 C CA . VAL A 1 100 ? -8.785 -15.233 18.935 1.00 89.00 100 VAL A CA 1
ATOM 835 C C . VAL A 1 100 ? -8.456 -13.804 18.516 1.00 89.00 100 VAL A C 1
ATOM 837 O O . VAL A 1 100 ? -8.970 -13.312 17.513 1.00 89.00 100 VAL A O 1
ATOM 840 N N . PHE A 1 101 ? -7.580 -13.139 19.264 1.00 90.62 101 PHE A N 1
ATOM 841 C CA . PHE A 1 101 ? -6.987 -11.876 18.832 1.0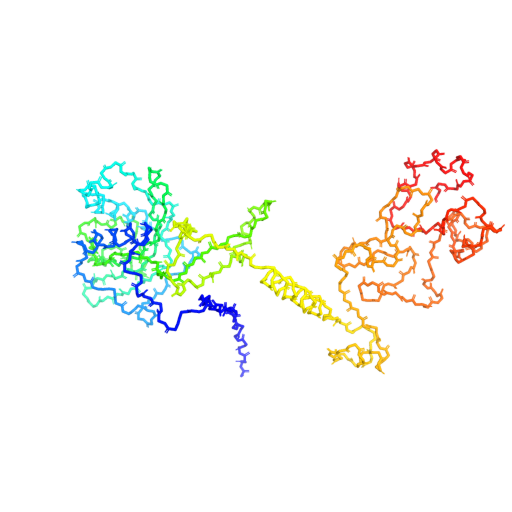0 90.62 101 PHE A CA 1
ATOM 842 C C . PHE A 1 101 ? -5.702 -12.170 18.058 1.00 90.62 101 PHE A C 1
ATOM 844 O O . PHE A 1 101 ? -4.850 -12.912 18.541 1.00 90.62 101 PHE A O 1
ATOM 851 N N . ILE A 1 102 ? -5.584 -11.631 16.844 1.00 79.19 102 ILE A N 1
ATOM 852 C CA . ILE A 1 102 ? -4.482 -11.958 15.913 1.00 79.19 102 ILE A CA 1
ATOM 853 C C . ILE A 1 102 ? -3.352 -10.924 15.900 1.00 79.19 102 ILE A C 1
ATOM 855 O O . ILE A 1 102 ? -2.327 -11.141 15.259 1.00 79.19 102 ILE A O 1
ATOM 859 N N . ARG A 1 103 ? -3.533 -9.792 16.583 1.00 78.69 103 ARG A N 1
ATOM 860 C CA . ARG A 1 103 ? -2.552 -8.708 16.700 1.00 78.69 103 ARG A CA 1
ATOM 861 C C . ARG A 1 103 ? -2.522 -8.193 18.132 1.00 78.69 103 ARG A C 1
ATOM 863 O O . ARG A 1 103 ? -3.514 -8.324 18.851 1.00 78.69 103 ARG A O 1
ATOM 870 N N . ASP A 1 104 ? -1.394 -7.599 18.517 1.00 80.38 104 ASP A N 1
ATOM 871 C CA . ASP A 1 104 ? -1.319 -6.819 19.754 1.00 80.38 104 ASP A CA 1
ATOM 872 C C . ASP A 1 104 ? -2.208 -5.565 19.646 1.00 80.38 104 ASP A C 1
ATOM 874 O O . ASP A 1 104 ? -2.647 -5.185 18.554 1.00 80.38 104 ASP A O 1
ATOM 878 N N . ILE A 1 105 ? -2.498 -4.931 20.779 1.00 90.56 105 ILE A N 1
ATOM 879 C CA . ILE A 1 105 ? -3.314 -3.718 20.810 1.00 90.56 105 ILE A CA 1
ATOM 880 C C . ILE A 1 105 ? -2.625 -2.580 20.041 1.00 90.56 105 ILE A C 1
ATOM 882 O O . ILE A 1 105 ? -1.406 -2.418 20.094 1.00 90.56 105 ILE A O 1
ATOM 886 N N . TYR A 1 106 ? -3.401 -1.753 19.341 1.00 87.94 106 TYR A N 1
ATOM 887 C CA . TYR A 1 106 ? -2.874 -0.603 18.599 1.00 87.94 106 TYR A CA 1
ATOM 888 C C . TYR A 1 106 ? -3.802 0.608 18.708 1.00 87.94 106 TYR A C 1
ATOM 890 O O . TYR A 1 106 ? -4.932 0.498 19.182 1.00 87.94 106 TYR A O 1
ATOM 898 N N . ASN A 1 107 ? -3.320 1.786 18.288 1.00 88.56 107 ASN A N 1
ATOM 899 C CA . ASN A 1 107 ? -4.011 3.067 18.496 1.00 88.56 107 ASN A CA 1
ATOM 900 C C . ASN A 1 107 ? -4.437 3.262 19.961 1.00 88.56 107 ASN A C 1
ATOM 902 O O . ASN A 1 107 ? -5.583 3.606 20.232 1.00 88.56 107 ASN A O 1
ATOM 906 N N . LEU A 1 108 ? -3.518 2.998 20.892 1.00 91.62 108 LEU A N 1
ATOM 907 C CA . LEU A 1 108 ? -3.763 3.119 22.322 1.00 91.62 108 LEU A CA 1
ATOM 908 C C . LEU A 1 108 ? -3.736 4.589 22.762 1.00 91.62 108 LEU A C 1
ATOM 910 O O . LEU A 1 108 ? -2.798 5.330 22.469 1.00 91.62 108 LEU A O 1
ATOM 914 N N . TYR A 1 109 ? -4.754 4.978 23.511 1.00 93.94 109 TYR A N 1
ATOM 915 C CA . TYR A 1 109 ? -4.915 6.265 24.168 1.00 93.94 109 TYR A CA 1
ATOM 916 C C . TYR A 1 109 ? -5.155 6.022 25.650 1.00 93.94 109 TYR A C 1
ATOM 918 O O . TYR A 1 109 ? -5.857 5.073 26.007 1.00 93.94 109 TYR A O 1
ATOM 926 N N . TRP A 1 110 ? -4.614 6.879 26.508 1.00 92.81 110 TRP A N 1
ATOM 927 C CA . TRP A 1 110 ? -4.852 6.798 27.941 1.00 92.81 110 TRP A CA 1
ATOM 928 C C . TRP A 1 110 ? -5.088 8.166 28.577 1.00 92.81 110 TRP A C 1
ATOM 930 O O . TRP A 1 110 ? -4.615 9.185 28.079 1.00 92.81 110 TRP A O 1
ATOM 940 N N . ASN A 1 111 ? -5.846 8.187 29.668 1.00 92.31 111 ASN A N 1
ATOM 941 C CA . ASN A 1 111 ? -6.068 9.384 30.470 1.00 92.31 111 ASN A CA 1
ATOM 942 C C . ASN A 1 111 ? -6.246 9.009 31.943 1.00 92.31 111 ASN A C 1
ATOM 944 O O . ASN A 1 111 ? -6.954 8.048 32.253 1.00 92.31 111 ASN A O 1
ATOM 948 N N . ASP A 1 112 ? -5.632 9.779 32.834 1.00 87.94 112 ASP A N 1
ATOM 949 C CA . ASP A 1 112 ? -5.789 9.614 34.274 1.00 87.94 112 ASP A CA 1
ATOM 950 C C . ASP A 1 112 ? -6.908 10.499 34.792 1.00 87.94 112 ASP A C 1
ATOM 952 O O . ASP A 1 112 ? -6.932 11.710 34.573 1.00 87.94 112 ASP A O 1
ATOM 956 N N . ASN A 1 113 ? -7.834 9.889 35.523 1.00 80.00 113 ASN A N 1
ATOM 957 C CA . ASN A 1 113 ? -8.848 10.629 36.251 1.00 80.00 113 ASN A CA 1
ATOM 958 C C . ASN A 1 113 ? -8.446 10.780 37.726 1.00 80.00 113 ASN A C 1
ATOM 960 O O . ASN A 1 113 ? -7.705 9.964 38.277 1.00 80.00 113 ASN A O 1
ATOM 964 N N . LYS A 1 114 ? -8.991 11.803 38.394 1.00 67.12 114 LYS A N 1
ATOM 965 C CA . LYS A 1 114 ? -8.657 12.206 39.774 1.00 67.12 114 LYS A CA 1
ATOM 966 C C . LYS A 1 114 ? -8.829 11.092 40.819 1.00 67.12 114 LYS A C 1
ATOM 968 O O . LYS A 1 114 ? -8.246 11.175 41.893 1.00 67.12 114 LYS A O 1
ATOM 973 N N . ASN A 1 115 ? -9.573 10.033 40.502 1.00 73.50 115 ASN A N 1
ATOM 974 C CA . ASN A 1 115 ? -9.868 8.915 41.401 1.00 73.50 115 ASN A CA 1
ATOM 975 C C . ASN A 1 115 ? -8.879 7.738 41.267 1.00 73.50 115 ASN A C 1
ATOM 977 O O . ASN A 1 115 ? -9.275 6.589 41.453 1.00 73.50 115 ASN A O 1
ATOM 981 N N . SER A 1 116 ? -7.612 7.982 40.905 1.00 83.19 116 SER A N 1
ATOM 982 C CA . SER A 1 116 ? -6.599 6.917 40.721 1.00 83.19 116 SER A CA 1
ATOM 983 C C . SER A 1 116 ? -7.059 5.813 39.759 1.00 83.19 116 SER A C 1
ATOM 985 O O . SER A 1 116 ? -6.813 4.623 39.967 1.00 83.19 116 SER A O 1
ATOM 987 N N . THR A 1 117 ? -7.792 6.221 38.725 1.00 90.94 117 THR A N 1
ATOM 988 C CA . THR A 1 117 ? -8.326 5.340 37.689 1.00 90.94 117 THR A CA 1
ATOM 989 C C . THR A 1 117 ? -7.759 5.788 36.356 1.00 90.94 117 THR A C 1
ATOM 991 O O . THR A 1 117 ? -7.897 6.959 35.994 1.00 90.94 117 THR A O 1
ATOM 994 N N . ARG A 1 118 ? -7.143 4.858 35.625 1.00 92.38 118 ARG A N 1
ATOM 995 C CA . ARG A 1 118 ? -6.633 5.117 34.278 1.00 92.38 118 ARG A CA 1
ATOM 996 C C . ARG A 1 118 ? -7.586 4.551 33.244 1.00 92.38 118 ARG A C 1
ATOM 998 O O . ARG A 1 118 ? -7.980 3.388 33.301 1.00 92.38 118 ARG A O 1
ATOM 1005 N N . HIS A 1 119 ? -7.957 5.395 32.301 1.00 94.44 119 HIS A N 1
ATOM 1006 C CA . HIS A 1 119 ? -8.831 5.079 31.185 1.00 94.44 119 HIS A CA 1
ATOM 1007 C C . HIS A 1 119 ? -7.969 4.691 29.984 1.00 94.44 119 HIS A C 1
ATOM 1009 O O . HIS A 1 119 ? -7.000 5.386 29.699 1.00 94.44 119 HIS A O 1
ATOM 1015 N N . PHE A 1 120 ? -8.323 3.623 29.270 1.00 95.00 120 PHE A N 1
ATOM 1016 C CA . PHE A 1 120 ? -7.624 3.133 28.081 1.00 95.00 120 PHE A CA 1
ATOM 1017 C C . PHE A 1 120 ? -8.584 2.964 26.921 1.00 95.00 120 PHE A C 1
ATOM 1019 O O . PHE A 1 120 ? -9.594 2.282 27.059 1.00 95.00 120 PHE A O 1
ATOM 1026 N N . ILE A 1 121 ? -8.236 3.513 25.763 1.00 95.38 121 ILE A N 1
ATOM 1027 C CA . ILE A 1 121 ? -8.984 3.325 24.520 1.00 95.38 121 ILE A CA 1
ATOM 1028 C C . ILE A 1 121 ? -8.033 2.791 23.464 1.00 95.38 121 ILE A C 1
ATOM 1030 O O . ILE A 1 121 ? -6.982 3.379 23.239 1.00 95.38 121 ILE A O 1
ATOM 1034 N N . PHE A 1 122 ? -8.380 1.680 22.826 1.00 94.38 122 PHE A N 1
ATOM 1035 C CA . PHE A 1 122 ? -7.523 1.041 21.831 1.00 94.38 122 PHE A CA 1
ATOM 1036 C C . PHE A 1 122 ? -8.318 0.208 20.832 1.00 94.38 122 PHE A C 1
ATOM 1038 O O . PHE A 1 122 ? -9.516 -0.042 20.985 1.00 94.38 122 PHE A O 1
ATOM 1045 N N . ASN A 1 123 ? -7.620 -0.226 19.791 1.00 93.31 123 ASN A N 1
ATOM 1046 C CA . ASN A 1 123 ? -8.132 -1.101 18.757 1.00 93.31 123 ASN A CA 1
ATOM 1047 C C . ASN A 1 123 ? -7.524 -2.506 18.867 1.00 93.31 123 ASN A C 1
ATOM 1049 O O . ASN A 1 123 ? -6.350 -2.655 19.211 1.00 93.31 123 ASN A O 1
ATOM 1053 N N . VAL A 1 124 ? -8.323 -3.519 18.520 1.00 92.94 124 VAL A N 1
ATOM 1054 C CA . VAL A 1 124 ? -7.913 -4.932 18.422 1.00 92.94 124 VAL A CA 1
ATOM 1055 C C . VAL A 1 124 ? -8.606 -5.616 17.251 1.00 92.94 124 VAL A C 1
ATOM 1057 O O . VAL A 1 124 ? -9.715 -5.235 16.886 1.00 92.94 124 VAL A O 1
ATOM 1060 N N . ASP A 1 125 ? -7.989 -6.657 16.696 1.00 88.81 125 ASP A N 1
ATOM 1061 C CA . ASP A 1 125 ? -8.569 -7.449 15.608 1.00 88.81 125 ASP A CA 1
ATOM 1062 C C . ASP A 1 125 ? -9.031 -8.817 16.134 1.00 88.81 125 ASP A C 1
ATOM 1064 O O . ASP A 1 125 ? -8.213 -9.674 16.482 1.00 88.81 125 ASP A O 1
ATOM 1068 N N . LEU A 1 126 ? -10.352 -9.012 16.199 1.00 90.12 126 LEU A N 1
ATOM 1069 C CA . LEU A 1 126 ? -11.002 -10.267 16.576 1.00 90.12 126 LEU A CA 1
ATOM 1070 C C . LEU A 1 126 ? -11.147 -11.158 15.342 1.00 90.12 126 LEU A C 1
ATOM 1072 O O . LEU A 1 126 ? -11.834 -10.790 14.391 1.00 90.12 126 LEU A O 1
ATOM 1076 N N . ASN A 1 127 ? -10.548 -12.341 15.373 1.00 86.31 127 ASN A N 1
ATOM 1077 C CA . ASN A 1 127 ? -10.649 -13.342 14.319 1.00 86.31 127 ASN A CA 1
ATOM 1078 C C . ASN A 1 127 ? -11.471 -14.542 14.792 1.00 86.31 127 ASN A C 1
ATOM 1080 O O . ASN A 1 127 ? -11.256 -15.058 15.890 1.00 86.31 127 ASN A O 1
ATOM 1084 N N . ASP A 1 128 ? -12.362 -15.019 13.930 1.00 83.69 128 ASP A N 1
ATOM 1085 C CA . ASP A 1 128 ? -13.008 -16.317 14.065 1.00 83.69 128 ASP A CA 1
ATOM 1086 C C . ASP A 1 128 ? -12.620 -17.206 12.873 1.00 83.69 128 ASP A C 1
ATOM 1088 O O . ASP A 1 128 ? -13.184 -17.069 11.782 1.00 83.69 128 ASP A O 1
ATOM 1092 N N . PRO A 1 129 ? -11.685 -18.154 13.056 1.00 74.12 129 PRO A N 1
ATOM 1093 C CA . PRO A 1 129 ? -11.233 -19.026 11.983 1.00 74.12 129 PRO A CA 1
ATOM 1094 C C . PRO A 1 129 ? -12.317 -20.020 11.546 1.00 74.12 129 PRO A C 1
ATOM 1096 O O . PRO A 1 129 ? -12.251 -20.532 10.436 1.00 74.12 129 PRO A O 1
ATOM 1099 N N . VAL A 1 130 ? -13.325 -20.299 12.385 1.00 78.75 130 VAL A N 1
ATOM 1100 C CA . VAL A 1 130 ? -14.415 -21.232 12.044 1.00 78.75 130 VAL A CA 1
ATOM 1101 C C . VAL A 1 130 ? -15.372 -20.604 11.035 1.00 78.75 130 VAL A C 1
ATOM 1103 O O . VAL A 1 130 ? -15.902 -21.292 10.167 1.00 78.75 130 VAL A O 1
ATOM 1106 N N . LYS A 1 131 ? -15.587 -19.294 11.152 1.00 78.12 131 LYS A N 1
ATOM 1107 C CA . LYS A 1 131 ? -16.449 -18.506 10.265 1.00 78.12 131 LYS A CA 1
ATOM 1108 C C . LYS A 1 131 ? -15.661 -17.711 9.220 1.00 78.12 131 LYS A C 1
ATOM 1110 O O . LYS A 1 131 ? -16.268 -17.000 8.432 1.00 78.12 131 LYS A O 1
ATOM 1115 N N . ALA A 1 132 ? -14.333 -17.845 9.219 1.00 75.12 132 ALA A N 1
ATOM 1116 C CA . ALA A 1 132 ? -13.408 -17.175 8.312 1.00 75.12 132 ALA A CA 1
ATOM 1117 C C . ALA A 1 132 ? -13.602 -15.648 8.251 1.00 75.12 132 ALA A C 1
ATOM 1119 O O . ALA A 1 132 ? -13.612 -15.059 7.170 1.00 75.12 132 ALA A O 1
ATOM 1120 N N . PHE A 1 133 ? -13.748 -14.995 9.410 1.00 75.00 133 PHE A N 1
ATOM 1121 C CA . PHE A 1 133 ? -13.854 -13.539 9.462 1.00 75.00 133 PHE A CA 1
ATOM 1122 C C . PHE A 1 133 ? -12.911 -12.903 10.479 1.00 75.00 133 PHE A C 1
ATOM 1124 O O . PHE A 1 133 ? -12.665 -13.445 11.554 1.00 75.00 133 PHE A O 1
ATOM 1131 N N . THR A 1 134 ? -12.503 -11.674 10.162 1.00 80.44 134 THR A N 1
ATOM 1132 C CA . THR A 1 134 ? -11.828 -10.757 11.084 1.00 80.44 134 THR A CA 1
ATOM 1133 C C . THR A 1 134 ? -12.671 -9.492 11.248 1.00 80.44 134 THR A C 1
ATOM 1135 O O . THR A 1 134 ? -13.227 -8.970 10.274 1.00 80.44 134 THR A O 1
ATOM 1138 N N . ARG A 1 135 ? -12.807 -8.998 12.480 1.00 85.00 135 ARG A N 1
ATOM 1139 C CA . ARG A 1 135 ? -13.467 -7.729 12.804 1.00 85.00 135 ARG A CA 1
ATOM 1140 C C . ARG A 1 135 ? -12.557 -6.876 13.666 1.00 85.00 135 ARG A C 1
ATOM 1142 O O . ARG A 1 135 ? -12.076 -7.315 14.707 1.00 85.00 135 ARG A O 1
ATOM 1149 N N . LYS A 1 136 ? -12.379 -5.632 13.236 1.00 89.88 136 LYS A N 1
ATOM 1150 C CA . LYS A 1 136 ? -11.730 -4.609 14.040 1.00 89.88 136 LYS A CA 1
ATOM 1151 C C . LYS A 1 136 ? -12.686 -4.180 15.139 1.00 89.88 136 LYS A C 1
ATOM 1153 O O . LYS A 1 136 ? -13.820 -3.814 14.842 1.00 89.88 136 LYS A O 1
ATOM 1158 N N . LEU A 1 137 ? -12.233 -4.202 16.380 1.00 92.50 137 LEU A N 1
ATOM 1159 C CA . LEU A 1 137 ? -12.985 -3.739 17.536 1.00 92.50 137 LEU A CA 1
ATOM 1160 C C . LEU A 1 137 ? -12.329 -2.489 18.108 1.00 92.50 137 LEU A C 1
ATOM 1162 O O . LEU A 1 137 ? -11.102 -2.360 18.114 1.00 92.50 137 LEU A O 1
ATOM 1166 N N . LYS A 1 138 ? -13.163 -1.587 18.614 1.00 94.38 138 LYS A N 1
ATOM 1167 C CA . LYS A 1 138 ? -12.761 -0.480 19.472 1.00 94.38 138 LYS A CA 1
ATOM 1168 C C . LYS A 1 138 ? -13.141 -0.814 20.901 1.00 94.38 138 LYS A C 1
ATOM 1170 O O . LYS A 1 138 ? -14.282 -1.191 21.152 1.00 94.38 138 LYS A O 1
ATOM 1175 N N . VAL A 1 139 ? -12.189 -0.667 21.810 1.00 96.19 139 VAL A N 1
ATOM 1176 C CA . VAL A 1 139 ? -12.323 -1.051 23.213 1.00 96.19 139 VAL A CA 1
ATOM 1177 C C . VAL A 1 139 ? -12.009 0.146 24.099 1.00 96.19 139 VAL A C 1
ATOM 1179 O O . VAL A 1 139 ? -11.060 0.880 23.836 1.00 96.19 139 VAL A O 1
ATOM 1182 N N . TYR A 1 140 ? -12.788 0.302 25.164 1.00 96.56 140 TYR A N 1
ATOM 1183 C CA . TYR A 1 140 ? -12.574 1.233 26.260 1.00 96.56 140 TYR A CA 1
ATOM 1184 C C . TYR A 1 140 ? -12.567 0.456 27.584 1.00 96.56 140 TYR A C 1
ATOM 1186 O O . TYR A 1 140 ? -13.584 -0.110 27.994 1.00 96.56 140 TYR A O 1
ATOM 1194 N N . LEU A 1 141 ? -11.405 0.424 28.236 1.00 95.88 141 LEU A N 1
ATOM 1195 C CA . LEU A 1 141 ? -11.189 -0.176 29.551 1.00 95.88 141 LEU A CA 1
ATOM 1196 C C . LEU A 1 141 ? -10.867 0.902 30.587 1.00 95.88 141 LEU A C 1
ATOM 1198 O O . LEU A 1 141 ? -10.274 1.931 30.270 1.00 95.88 141 LEU A O 1
ATOM 1202 N N . THR A 1 142 ? -11.184 0.630 31.846 1.00 94.88 142 THR A N 1
ATOM 1203 C CA . THR A 1 142 ? -10.685 1.393 32.995 1.00 94.88 142 THR A CA 1
ATOM 1204 C C . THR A 1 142 ? -9.946 0.471 33.942 1.00 94.88 142 THR A C 1
ATOM 1206 O O . THR A 1 142 ? -10.422 -0.632 34.204 1.00 94.88 142 THR A O 1
ATOM 1209 N N . VAL A 1 143 ? -8.823 0.942 34.475 1.00 94.44 143 VAL A N 1
ATOM 1210 C CA . VAL A 1 143 ? -8.060 0.258 35.518 1.00 94.44 143 VAL A CA 1
ATOM 1211 C C . VAL A 1 143 ? -8.158 1.066 36.804 1.00 94.44 143 VAL A C 1
ATOM 1213 O O . VAL A 1 143 ? -7.677 2.202 36.848 1.00 94.44 143 VAL A O 1
ATOM 1216 N N . SER A 1 144 ? -8.806 0.505 37.826 1.00 92.62 144 SER A N 1
ATOM 1217 C CA . SER A 1 144 ? -8.831 1.077 39.176 1.00 92.62 144 SER A CA 1
ATOM 1218 C C . SER A 1 144 ? -7.499 0.866 39.888 1.00 92.62 144 SER A C 1
ATOM 1220 O O . SER A 1 144 ? -6.704 0.012 39.507 1.00 92.62 144 SER A O 1
ATOM 1222 N N . ASN A 1 145 ? -7.257 1.646 40.945 1.00 88.12 145 ASN A N 1
ATOM 1223 C CA . ASN A 1 145 ? -6.056 1.529 41.773 1.00 88.12 145 ASN A CA 1
ATOM 1224 C C . ASN A 1 145 ? -4.749 1.627 40.967 1.00 88.12 145 ASN A C 1
ATOM 1226 O O . ASN A 1 145 ? -3.769 0.963 41.303 1.00 88.12 145 ASN A O 1
ATOM 1230 N N . ILE A 1 146 ? -4.722 2.461 39.918 1.00 88.56 146 ILE A N 1
ATOM 1231 C CA . ILE A 1 146 ? -3.609 2.484 38.957 1.00 88.56 146 ILE A CA 1
ATOM 1232 C C . ILE A 1 146 ? -2.256 2.746 39.628 1.00 88.56 146 ILE A C 1
ATOM 1234 O O . ILE A 1 146 ? -1.249 2.190 39.208 1.00 88.56 146 ILE A O 1
ATOM 1238 N N . ASN A 1 147 ? -2.243 3.505 40.725 1.00 86.44 147 ASN A N 1
ATOM 1239 C CA . ASN A 1 147 ? -1.035 3.839 41.480 1.00 86.44 147 ASN A CA 1
ATOM 1240 C C . ASN A 1 147 ? -0.315 2.613 42.069 1.00 86.44 147 ASN A C 1
ATOM 1242 O O . ASN A 1 147 ? 0.859 2.721 42.385 1.00 86.44 147 ASN A O 1
ATOM 1246 N N . LYS A 1 148 ? -0.978 1.453 42.213 1.00 86.06 148 LYS A N 1
ATOM 1247 C CA . LYS A 1 148 ? -0.306 0.194 42.596 1.00 86.06 148 LYS A CA 1
ATOM 1248 C C . LYS A 1 148 ? 0.627 -0.318 41.495 1.00 86.06 148 LYS A C 1
ATOM 1250 O O . LYS A 1 148 ? 1.602 -0.999 41.770 1.00 86.06 148 LYS A O 1
ATOM 1255 N N . TYR A 1 149 ? 0.303 0.008 40.249 1.00 86.38 149 TYR A N 1
ATOM 1256 C CA . TYR A 1 149 ? 0.960 -0.511 39.056 1.00 86.38 149 TYR A CA 1
ATOM 1257 C C . TYR A 1 149 ? 1.898 0.511 38.413 1.00 86.38 149 TYR A C 1
ATOM 1259 O O . TYR A 1 149 ? 2.490 0.215 37.379 1.00 86.38 149 TYR A O 1
ATOM 1267 N N . LEU A 1 150 ? 2.017 1.713 38.986 1.00 84.88 150 LEU A N 1
ATOM 1268 C CA . LEU A 1 150 ? 2.901 2.769 38.501 1.00 84.88 150 LEU A CA 1
ATOM 1269 C C . LEU A 1 150 ? 4.042 2.991 39.492 1.00 84.88 150 LEU A C 1
ATOM 1271 O O . LEU A 1 150 ? 3.809 3.084 40.693 1.00 84.88 150 LEU A O 1
ATOM 1275 N N . GLY A 1 151 ? 5.266 3.090 38.981 1.00 75.62 151 GLY A N 1
ATOM 1276 C CA . GLY A 1 151 ? 6.414 3.559 39.749 1.00 75.62 151 GLY A CA 1
ATOM 1277 C C . GLY A 1 151 ? 6.377 5.074 39.962 1.00 75.62 151 GLY A C 1
ATOM 1278 O O . GLY A 1 151 ? 5.579 5.789 39.352 1.00 75.62 151 GLY A O 1
ATOM 1279 N N . ASP A 1 152 ? 7.300 5.582 40.780 1.00 71.56 152 ASP A N 1
ATOM 1280 C CA . ASP A 1 152 ? 7.417 7.015 41.101 1.00 71.56 152 ASP A CA 1
ATOM 1281 C C . ASP A 1 152 ? 7.651 7.904 39.861 1.00 71.56 152 ASP A C 1
ATOM 1283 O O . ASP A 1 152 ? 7.364 9.100 39.873 1.00 71.56 152 ASP A O 1
ATOM 1287 N N . ASN A 1 153 ? 8.153 7.319 38.769 1.00 71.75 153 ASN A N 1
ATOM 1288 C CA . ASN A 1 153 ? 8.360 7.967 37.473 1.00 71.75 153 ASN A CA 1
ATOM 1289 C C . ASN A 1 153 ? 7.115 7.945 36.557 1.00 71.75 153 ASN A C 1
ATOM 1291 O O . ASN A 1 153 ? 7.174 8.453 35.437 1.00 71.75 153 ASN A O 1
ATOM 1295 N N . GLY A 1 154 ? 5.998 7.362 37.005 1.00 69.75 154 GLY A N 1
ATOM 1296 C CA . GLY A 1 154 ? 4.762 7.217 36.232 1.00 69.75 154 GLY A CA 1
ATOM 1297 C C . GLY A 1 154 ? 4.783 6.089 35.192 1.00 69.75 154 GLY A C 1
ATOM 1298 O O . GLY A 1 154 ? 3.816 5.944 34.437 1.00 69.75 154 GLY A O 1
ATOM 1299 N N . GLU A 1 155 ? 5.853 5.292 35.145 1.00 74.44 155 GLU A N 1
ATOM 1300 C CA . GLU A 1 155 ? 5.956 4.106 34.293 1.00 74.44 155 GLU A CA 1
ATOM 1301 C C . GLU A 1 155 ? 5.331 2.882 34.963 1.00 74.44 155 GLU A C 1
ATOM 1303 O O . GLU A 1 155 ? 5.226 2.807 36.184 1.00 74.44 155 GLU A O 1
ATOM 1308 N N . PHE A 1 156 ? 4.922 1.898 34.161 1.00 76.31 156 PHE A N 1
ATOM 1309 C CA . PHE A 1 156 ? 4.376 0.651 34.688 1.00 76.31 156 PHE A CA 1
ATOM 1310 C C . PHE A 1 156 ? 5.437 -0.179 35.410 1.00 76.31 156 PHE A C 1
ATOM 1312 O O . PHE A 1 156 ? 6.487 -0.487 34.835 1.00 76.31 156 PHE A O 1
ATOM 1319 N N . SER A 1 157 ? 5.116 -0.621 36.626 1.00 73.81 157 SER A N 1
ATOM 1320 C CA . SER A 1 157 ? 5.911 -1.606 37.355 1.00 73.81 157 SER A CA 1
ATOM 1321 C C . SER A 1 157 ? 5.931 -2.956 36.616 1.00 73.81 157 SER A C 1
ATOM 1323 O O . SER A 1 157 ? 5.235 -3.180 35.619 1.00 73.81 157 SER A O 1
ATOM 1325 N N . ASP A 1 158 ? 6.789 -3.881 37.046 1.00 72.38 158 ASP A N 1
ATOM 1326 C CA . ASP A 1 158 ? 6.785 -5.264 36.537 1.00 72.38 158 ASP A CA 1
ATOM 1327 C C . ASP A 1 158 ? 5.580 -6.078 37.030 1.00 72.38 158 ASP A C 1
ATOM 1329 O O . ASP A 1 158 ? 5.350 -7.197 36.566 1.00 72.38 158 ASP A O 1
ATOM 1333 N N . GLU A 1 159 ? 4.775 -5.516 37.932 1.00 76.00 159 GLU A N 1
ATOM 1334 C CA . GLU A 1 159 ? 3.602 -6.187 38.464 1.00 76.00 159 GLU A CA 1
ATOM 1335 C C . GLU A 1 159 ? 2.488 -6.286 37.419 1.00 76.00 159 GLU A C 1
ATOM 1337 O O . GLU A 1 159 ? 2.166 -5.360 36.674 1.00 76.00 159 GLU A O 1
ATOM 1342 N N . SER A 1 160 ? 1.875 -7.462 37.362 1.00 81.06 160 SER A N 1
ATOM 1343 C CA . SER A 1 160 ? 0.729 -7.724 36.503 1.00 81.06 160 SER A CA 1
ATOM 1344 C C . SER A 1 160 ? -0.529 -7.074 37.086 1.00 81.06 160 SER A C 1
ATOM 1346 O O . SER A 1 160 ? -0.881 -7.357 38.227 1.00 81.06 160 SER A O 1
ATOM 1348 N N . ILE A 1 161 ? -1.234 -6.252 36.296 1.00 85.75 161 ILE A N 1
ATOM 1349 C CA . ILE A 1 161 ? -2.525 -5.662 36.689 1.00 85.75 161 ILE A CA 1
ATOM 1350 C C . ILE A 1 161 ? -3.519 -6.781 37.034 1.00 85.75 161 ILE A C 1
ATOM 1352 O O . ILE A 1 161 ? -3.770 -7.681 36.228 1.00 85.75 161 ILE A O 1
ATOM 1356 N N . ALA A 1 162 ? -4.097 -6.739 38.233 1.00 87.06 162 ALA A N 1
ATOM 1357 C CA . ALA A 1 162 ? -5.074 -7.735 38.647 1.00 87.06 162 ALA A CA 1
ATOM 1358 C C . ALA A 1 162 ? -6.350 -7.622 37.795 1.00 87.06 162 ALA A C 1
ATOM 1360 O O . ALA A 1 162 ? -6.853 -6.529 37.545 1.00 87.06 162 ALA A O 1
ATOM 1361 N N . SER A 1 163 ? -6.919 -8.752 37.362 1.00 85.44 163 SER A N 1
ATOM 1362 C CA . SER A 1 163 ? -8.116 -8.749 36.502 1.00 85.44 163 SER A CA 1
ATOM 1363 C C . SER A 1 163 ? -9.342 -8.104 37.154 1.00 85.44 163 SER A C 1
ATOM 1365 O O . SER A 1 163 ? -10.235 -7.653 36.447 1.00 85.44 163 SER A O 1
ATOM 1367 N N . GLU A 1 164 ? -9.389 -8.074 38.486 1.00 89.56 164 GLU A N 1
ATOM 1368 C CA . GLU A 1 164 ? -10.428 -7.413 39.287 1.00 89.56 164 GLU A CA 1
ATOM 1369 C C . GLU A 1 164 ? -10.357 -5.882 39.237 1.00 89.56 164 GLU A C 1
ATOM 1371 O O . GLU A 1 164 ? -11.384 -5.223 39.380 1.00 89.56 164 GLU A O 1
ATOM 1376 N N . ASP A 1 165 ? -9.175 -5.323 38.964 1.00 92.44 165 ASP A N 1
ATOM 1377 C CA . ASP A 1 165 ? -8.991 -3.886 38.772 1.00 92.44 165 ASP A CA 1
ATOM 1378 C C . ASP A 1 165 ? -9.330 -3.444 37.340 1.00 92.44 165 ASP A C 1
ATOM 1380 O O . ASP A 1 165 ? -9.452 -2.250 37.074 1.00 92.44 165 ASP A O 1
ATOM 1384 N N . ILE A 1 166 ? -9.503 -4.384 36.402 1.00 94.31 166 ILE A N 1
ATOM 1385 C CA . ILE A 1 166 ? -9.839 -4.093 35.006 1.00 94.31 166 ILE A CA 1
ATOM 1386 C C . ILE A 1 166 ? -11.355 -4.146 34.829 1.00 94.31 166 ILE A C 1
ATOM 1388 O O . ILE A 1 166 ? -12.009 -5.160 35.062 1.00 94.31 166 ILE A O 1
ATOM 1392 N N . THR A 1 167 ? -11.926 -3.054 34.334 1.00 94.81 167 THR A N 1
ATOM 1393 C CA . THR A 1 167 ? -13.341 -2.980 33.973 1.00 94.81 167 THR A CA 1
ATOM 1394 C C . THR A 1 167 ? -13.502 -2.621 32.502 1.00 94.81 167 THR A C 1
ATOM 1396 O O . THR A 1 167 ? -12.957 -1.622 32.035 1.00 94.81 167 THR A O 1
ATOM 1399 N N . LEU A 1 168 ? -14.292 -3.418 31.775 1.00 96.31 168 LEU A N 1
ATOM 1400 C CA . LEU A 1 168 ? -14.777 -3.049 30.448 1.00 96.31 168 LEU A CA 1
ATOM 1401 C C . LEU A 1 168 ? -15.868 -1.986 30.567 1.00 96.31 168 LEU A C 1
ATOM 1403 O O . LEU A 1 168 ? -16.861 -2.203 31.259 1.00 96.31 168 LEU A O 1
ATOM 1407 N N . GLN A 1 169 ? -15.684 -0.874 29.859 1.00 96.06 169 GLN A N 1
ATOM 1408 C CA . GLN A 1 169 ? -16.685 0.184 29.743 1.00 96.06 169 GLN A CA 1
ATOM 1409 C C . GLN A 1 169 ? -17.417 0.103 28.404 1.00 96.06 169 GLN A C 1
ATOM 1411 O O . GLN A 1 169 ? -18.645 0.100 28.382 1.00 96.06 169 GLN A O 1
ATOM 1416 N N . TYR A 1 170 ? -16.674 -0.034 27.302 1.00 96.12 170 TYR A N 1
ATOM 1417 C CA . TYR A 1 170 ? -17.243 -0.126 25.959 1.00 96.12 170 TYR A CA 1
ATOM 1418 C C . TYR A 1 170 ? -16.437 -1.065 25.054 1.00 96.12 170 TYR A C 1
ATOM 1420 O O . TYR A 1 170 ? -15.206 -1.042 25.050 1.00 96.12 170 TYR A O 1
ATOM 1428 N N . ILE A 1 171 ? -17.133 -1.851 24.238 1.00 95.56 171 ILE A N 1
ATOM 1429 C CA . ILE A 1 171 ? -16.611 -2.595 23.097 1.00 95.56 171 ILE A CA 1
ATOM 1430 C C . ILE A 1 171 ? -17.625 -2.561 21.950 1.00 95.56 171 ILE A C 1
ATOM 1432 O O . ILE A 1 171 ? -18.832 -2.686 22.156 1.00 95.56 171 ILE A O 1
ATOM 1436 N N . GLY A 1 172 ? -17.133 -2.392 20.728 1.00 92.06 172 GLY A N 1
ATOM 1437 C CA . GLY A 1 172 ? -17.954 -2.432 19.518 1.00 92.06 172 GLY A CA 1
ATOM 1438 C C . GLY A 1 172 ? -17.089 -2.529 18.271 1.00 92.06 172 GLY A C 1
ATOM 1439 O O . GLY A 1 172 ? -15.872 -2.321 18.342 1.00 92.06 172 GLY A O 1
ATOM 1440 N N . THR A 1 173 ? -17.681 -2.860 17.128 1.00 89.12 173 THR A N 1
ATOM 1441 C CA . THR A 1 173 ? -16.923 -2.923 15.878 1.00 89.12 173 THR A CA 1
ATOM 1442 C C . THR A 1 173 ? -16.481 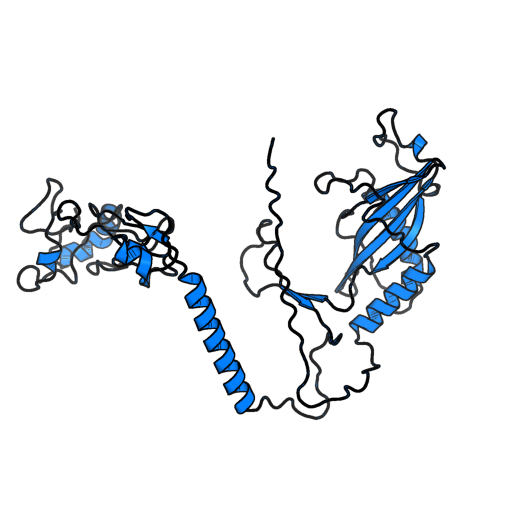-1.524 15.425 1.00 89.12 173 THR A C 1
ATOM 1444 O O . THR A 1 173 ? -17.223 -0.547 15.472 1.00 89.12 173 THR A O 1
ATOM 1447 N N . ASP A 1 174 ? -15.224 -1.404 14.992 1.00 78.56 174 ASP A N 1
ATOM 1448 C CA . ASP A 1 174 ? -14.650 -0.190 14.396 1.00 78.56 174 ASP A CA 1
ATOM 1449 C C . ASP A 1 174 ? -14.765 -0.265 12.871 1.00 78.56 174 ASP A C 1
ATOM 1451 O O . ASP A 1 174 ? -13.782 -0.135 12.139 1.00 78.56 174 ASP A O 1
ATOM 1455 N N . ASN A 1 175 ? -15.976 -0.535 12.391 1.00 63.84 175 ASN A N 1
ATOM 1456 C CA . ASN A 1 175 ? -16.290 -0.487 10.976 1.00 63.84 175 ASN A CA 1
ATOM 1457 C C . ASN A 1 175 ? -17.191 0.718 10.727 1.00 63.84 175 ASN A C 1
ATOM 1459 O O . ASN A 1 175 ? -18.360 0.703 11.112 1.00 63.84 175 ASN A O 1
ATOM 1463 N N . PRO A 1 176 ? -16.718 1.762 10.029 1.00 51.00 176 PRO A N 1
ATOM 1464 C CA . PRO A 1 176 ? -17.668 2.607 9.343 1.00 51.00 176 PRO A CA 1
ATOM 1465 C C . PRO A 1 176 ? -18.334 1.703 8.299 1.00 51.00 176 PRO A C 1
ATOM 1467 O O . PRO A 1 176 ? -17.665 1.245 7.375 1.00 51.00 176 PRO A O 1
ATOM 1470 N N . LEU A 1 177 ? -19.637 1.445 8.449 1.00 49.16 177 LEU A N 1
ATOM 1471 C CA . LEU A 1 177 ? -20.500 0.647 7.552 1.00 49.16 177 LEU A CA 1
ATOM 1472 C C . LEU A 1 177 ? -20.413 1.046 6.058 1.00 49.16 177 LEU A C 1
ATOM 1474 O O . LEU A 1 177 ? -21.064 0.459 5.203 1.00 49.16 177 LEU A O 1
ATOM 1478 N N . THR A 1 178 ? -19.614 2.058 5.744 1.00 47.81 178 THR A N 1
ATOM 1479 C CA . THR A 1 178 ? -19.481 2.723 4.466 1.00 47.81 178 THR A CA 1
ATOM 1480 C C . THR A 1 178 ? -18.091 2.603 3.852 1.00 47.81 178 THR A C 1
ATOM 1482 O O . THR A 1 178 ? -17.858 3.350 2.917 1.00 47.81 178 THR A O 1
ATOM 1485 N N . PHE A 1 179 ? -17.131 1.799 4.335 1.00 41.88 179 PHE A N 1
ATOM 1486 C CA . PHE A 1 179 ? -15.817 1.708 3.664 1.00 41.88 179 PHE A CA 1
ATOM 1487 C C . PHE A 1 179 ? -15.272 0.282 3.517 1.00 41.88 179 PHE A C 1
ATOM 1489 O O . PHE A 1 179 ? -15.210 -0.453 4.497 1.00 41.88 179 PHE A O 1
ATOM 1496 N N . PHE A 1 180 ? -14.801 -0.061 2.313 1.00 45.88 180 PHE A N 1
ATOM 1497 C CA . PHE A 1 180 ? -14.093 -1.312 2.008 1.00 45.88 180 PHE A CA 1
ATOM 1498 C C . PHE A 1 180 ? -12.681 -1.027 1.524 1.00 45.88 180 PHE A C 1
ATOM 1500 O O . PHE A 1 180 ? -12.444 -0.048 0.816 1.00 45.88 180 PHE A O 1
ATOM 1507 N N . THR A 1 181 ? -11.754 -1.896 1.907 1.00 41.75 181 THR A N 1
ATOM 1508 C CA . THR A 1 181 ? -10.350 -1.810 1.519 1.00 41.75 181 THR A CA 1
ATOM 1509 C C . THR A 1 181 ? -10.073 -2.893 0.484 1.00 41.75 181 THR A C 1
ATOM 1511 O O . THR A 1 181 ? -10.268 -4.071 0.777 1.00 41.75 181 THR A O 1
ATOM 1514 N N . VAL A 1 182 ? -9.647 -2.508 -0.719 1.00 42.84 182 VAL A N 1
ATOM 1515 C CA . VAL A 1 182 ? -9.354 -3.447 -1.814 1.00 42.84 182 VAL A CA 1
ATOM 1516 C C . VAL A 1 182 ? -7.865 -3.393 -2.136 1.00 42.84 182 VAL A C 1
ATOM 1518 O O . VAL A 1 182 ? -7.309 -2.306 -2.305 1.00 42.84 182 VAL A O 1
ATOM 1521 N N . ALA A 1 183 ? -7.231 -4.566 -2.200 1.00 41.69 183 ALA A N 1
ATOM 1522 C CA . ALA A 1 183 ? -5.838 -4.711 -2.606 1.00 41.69 183 ALA A CA 1
ATOM 1523 C C . ALA A 1 183 ? -5.737 -4.857 -4.137 1.00 41.69 183 ALA A C 1
ATOM 1525 O O . ALA A 1 183 ? -6.564 -5.560 -4.732 1.00 41.69 183 ALA A O 1
ATOM 1526 N N . PRO A 1 184 ? -4.744 -4.231 -4.790 1.00 39.50 184 PRO A N 1
ATOM 1527 C CA . PRO A 1 184 ? -4.472 -4.457 -6.199 1.00 39.50 184 PRO A CA 1
ATOM 1528 C C . PRO A 1 184 ? -4.060 -5.914 -6.429 1.00 39.50 184 PRO A C 1
ATOM 1530 O O . PRO A 1 184 ? -3.362 -6.534 -5.627 1.00 39.50 184 PRO A O 1
ATOM 1533 N N . LYS A 1 185 ? -4.511 -6.471 -7.553 1.00 36.50 185 LYS A N 1
ATOM 1534 C CA . LYS A 1 185 ? -4.211 -7.838 -7.984 1.00 36.50 185 LYS A CA 1
ATOM 1535 C C . LYS A 1 185 ? -2.805 -7.897 -8.596 1.00 36.50 185 LYS A C 1
ATOM 1537 O O . LYS A 1 185 ? -2.670 -8.202 -9.773 1.00 36.50 185 LYS A O 1
ATOM 1542 N N . SER A 1 186 ? -1.767 -7.584 -7.827 1.00 39.03 186 SER A N 1
ATOM 1543 C CA . SER A 1 186 ? -0.387 -7.901 -8.201 1.00 39.03 186 SER A CA 1
ATOM 1544 C C . SER A 1 186 ? 0.139 -8.956 -7.240 1.00 39.03 186 SER A C 1
ATOM 1546 O O . SER A 1 186 ? 0.493 -8.684 -6.094 1.00 39.03 186 SER A O 1
ATOM 1548 N N . SER A 1 187 ? 0.132 -10.197 -7.716 1.00 41.19 187 SER A N 1
ATOM 1549 C CA . SER A 1 187 ? 0.973 -11.255 -7.184 1.00 41.19 187 SER A CA 1
ATOM 1550 C C . SER A 1 187 ? 2.421 -10.841 -7.401 1.00 41.19 187 SER A C 1
ATOM 1552 O O . SER A 1 187 ? 2.890 -10.938 -8.524 1.00 41.19 187 SER A O 1
ATOM 1554 N N . GLU A 1 188 ? 3.078 -10.320 -6.372 1.00 40.41 188 GLU A N 1
ATOM 1555 C CA . GLU A 1 188 ? 4.500 -10.530 -6.085 1.00 40.41 188 GLU A CA 1
ATOM 1556 C C . GLU A 1 188 ? 4.917 -9.622 -4.922 1.00 40.41 188 GLU A C 1
ATOM 1558 O O . GLU A 1 188 ? 4.818 -8.403 -4.983 1.00 40.41 188 GLU A O 1
ATOM 1563 N N . ILE A 1 189 ? 5.373 -10.282 -3.853 1.00 39.19 189 ILE A N 1
ATOM 1564 C CA . ILE A 1 189 ? 6.175 -9.744 -2.750 1.00 39.19 189 ILE A CA 1
ATOM 1565 C C . ILE A 1 189 ? 5.446 -8.723 -1.852 1.00 39.19 189 ILE A C 1
ATOM 1567 O O . ILE A 1 189 ? 5.471 -7.510 -2.043 1.00 39.19 189 ILE A O 1
ATOM 1571 N N . LEU A 1 190 ? 4.844 -9.260 -0.784 1.00 38.03 190 LEU A N 1
ATOM 1572 C CA . LEU A 1 190 ? 4.514 -8.523 0.438 1.00 38.03 190 LEU A CA 1
ATOM 1573 C C . LEU A 1 190 ? 5.817 -8.083 1.119 1.00 38.03 190 LEU A C 1
ATOM 1575 O O . LEU A 1 190 ? 6.298 -8.744 2.035 1.00 38.03 190 LEU A O 1
ATOM 1579 N N . ASP A 1 191 ? 6.394 -6.986 0.645 1.00 40.28 191 ASP A N 1
ATOM 1580 C CA . ASP A 1 191 ? 7.429 -6.260 1.372 1.00 40.28 191 ASP A CA 1
ATOM 1581 C C . ASP A 1 191 ? 6.732 -5.301 2.352 1.00 40.28 191 ASP A C 1
ATOM 1583 O O . ASP A 1 191 ? 5.804 -4.579 1.970 1.00 40.28 191 ASP A O 1
ATOM 1587 N N . GLU A 1 192 ? 7.151 -5.280 3.622 1.00 45.53 192 GLU A N 1
ATOM 1588 C CA . GLU A 1 192 ? 6.514 -4.516 4.720 1.00 45.53 192 GLU A CA 1
ATOM 1589 C C . GLU A 1 192 ? 6.423 -2.994 4.461 1.00 45.53 192 GLU A C 1
ATOM 1591 O O . GLU A 1 192 ? 5.741 -2.272 5.189 1.00 45.53 192 GLU A O 1
ATOM 1596 N N . LYS A 1 193 ? 7.061 -2.501 3.393 1.00 42.81 193 LYS A N 1
ATOM 1597 C CA . LYS A 1 193 ? 7.061 -1.099 2.955 1.00 42.81 193 LYS A CA 1
ATOM 1598 C C . LYS A 1 193 ? 5.901 -0.700 2.030 1.00 42.81 193 LYS A C 1
ATOM 1600 O O . LYS A 1 193 ? 5.750 0.487 1.775 1.00 42.81 193 LYS A O 1
ATOM 1605 N N . ASN A 1 194 ? 5.068 -1.633 1.557 1.00 40.81 194 ASN A N 1
ATOM 1606 C CA . ASN A 1 194 ? 3.987 -1.361 0.587 1.00 40.81 194 ASN A CA 1
ATOM 1607 C C . ASN A 1 194 ? 2.566 -1.328 1.192 1.00 40.81 194 ASN A C 1
ATOM 1609 O O . ASN A 1 194 ? 1.576 -1.653 0.532 1.00 40.81 194 ASN A O 1
ATOM 1613 N N . LEU A 1 195 ? 2.435 -0.904 2.453 1.00 41.91 195 LEU A N 1
ATOM 1614 C CA . LEU A 1 195 ? 1.137 -0.738 3.129 1.00 41.91 195 LEU A CA 1
ATOM 1615 C C . LEU A 1 195 ? 0.273 0.411 2.570 1.00 41.91 195 LEU A C 1
ATOM 1617 O O . LEU A 1 195 ? -0.882 0.533 2.975 1.00 41.91 195 LEU A O 1
ATOM 1621 N N . ASP A 1 196 ? 0.791 1.205 1.630 1.00 42.97 196 ASP A N 1
ATOM 1622 C CA . ASP A 1 196 ? 0.117 2.391 1.086 1.00 42.97 196 ASP A CA 1
ATOM 1623 C C . ASP A 1 196 ? -0.684 2.126 -0.206 1.00 42.97 196 ASP A C 1
ATOM 1625 O O . ASP A 1 196 ? -1.448 2.980 -0.648 1.00 42.97 196 ASP A O 1
ATOM 1629 N N . ASN A 1 197 ? -0.613 0.919 -0.780 1.00 42.78 197 ASN A N 1
ATOM 1630 C CA . ASN A 1 197 ? -1.308 0.578 -2.031 1.00 42.78 197 ASN A CA 1
ATOM 1631 C C . ASN A 1 197 ? -2.717 0.001 -1.817 1.00 42.78 197 ASN A C 1
ATOM 1633 O O . ASN A 1 197 ? -3.131 -0.920 -2.518 1.00 42.78 197 ASN A O 1
ATOM 1637 N N . TYR A 1 198 ? -3.473 0.514 -0.846 1.00 43.75 198 TYR A N 1
ATOM 1638 C CA . TYR A 1 198 ? -4.856 0.091 -0.625 1.00 43.75 198 TYR A CA 1
ATOM 1639 C C . TYR A 1 198 ? -5.839 1.183 -1.030 1.00 43.75 198 TYR A C 1
ATOM 1641 O O . TYR A 1 198 ? -5.803 2.301 -0.516 1.00 43.75 198 TYR A O 1
ATOM 1649 N N . TYR A 1 199 ? -6.806 0.834 -1.878 1.00 43.66 199 TYR A N 1
ATOM 1650 C CA . TYR A 1 199 ? -7.922 1.728 -2.163 1.00 43.66 199 TYR A CA 1
ATOM 1651 C C . TYR A 1 199 ? -8.966 1.612 -1.060 1.00 43.66 199 TYR A C 1
ATOM 1653 O O . TYR A 1 199 ? -9.472 0.523 -0.774 1.00 43.66 199 TYR A O 1
ATOM 1661 N N . ARG A 1 200 ? -9.318 2.750 -0.456 1.00 42.25 200 ARG A N 1
ATOM 1662 C CA . ARG A 1 200 ? -10.397 2.850 0.528 1.00 42.25 200 ARG A CA 1
ATOM 1663 C C . ARG A 1 200 ? -11.663 3.347 -0.162 1.00 42.25 200 ARG A C 1
ATOM 1665 O O . ARG A 1 200 ? -11.852 4.541 -0.367 1.00 42.25 200 ARG A O 1
ATOM 1672 N N . ILE A 1 201 ? -12.540 2.420 -0.519 1.00 47.84 201 ILE A N 1
ATOM 1673 C CA . ILE A 1 201 ? -13.767 2.703 -1.263 1.00 47.84 201 ILE A CA 1
ATOM 1674 C C . ILE A 1 201 ? -14.873 3.060 -0.282 1.00 47.84 201 ILE A C 1
ATOM 1676 O O . ILE A 1 201 ? -15.208 2.242 0.574 1.00 47.84 201 ILE A O 1
ATOM 1680 N N . ARG A 1 202 ? -15.480 4.247 -0.419 1.00 44.34 202 ARG A N 1
ATOM 1681 C CA . ARG A 1 202 ? -16.675 4.610 0.350 1.00 44.34 202 ARG A CA 1
ATOM 1682 C C . ARG A 1 202 ? -17.925 3.982 -0.275 1.00 44.34 202 ARG A C 1
ATOM 1684 O O . ARG A 1 202 ? -18.432 4.473 -1.275 1.00 44.34 202 ARG A O 1
ATOM 1691 N N . ASN A 1 203 ? -18.452 2.928 0.331 1.00 50.84 203 ASN A N 1
ATOM 1692 C CA . ASN A 1 203 ? -19.736 2.344 -0.026 1.00 50.84 203 ASN A CA 1
ATOM 1693 C C . ASN A 1 203 ? -20.890 3.178 0.545 1.00 50.84 203 ASN A C 1
ATOM 1695 O O . ASN A 1 203 ? -21.378 2.932 1.646 1.00 50.84 203 ASN A O 1
ATOM 1699 N N . THR A 1 204 ? -21.318 4.188 -0.207 1.00 47.28 204 THR A N 1
ATOM 1700 C CA . THR A 1 204 ? -22.478 5.028 0.133 1.00 47.28 204 THR A CA 1
ATOM 1701 C C . THR A 1 204 ? -23.812 4.282 0.039 1.00 47.28 204 THR A C 1
ATOM 1703 O O . THR A 1 204 ? -24.808 4.767 0.569 1.00 47.28 204 THR A O 1
ATOM 1706 N N . LEU A 1 205 ? -23.834 3.113 -0.611 1.00 47.62 205 LEU A N 1
ATOM 1707 C CA . LEU A 1 205 ? -25.034 2.308 -0.853 1.00 47.62 205 LEU A CA 1
ATOM 1708 C C . LEU A 1 205 ? -25.152 1.089 0.076 1.00 47.62 205 LEU A C 1
ATOM 1710 O O . LEU A 1 205 ? -26.159 0.391 0.024 1.00 47.62 205 LEU A O 1
ATOM 1714 N N . PHE A 1 206 ? -24.142 0.830 0.911 1.00 49.47 206 PHE A N 1
ATOM 1715 C CA . PHE A 1 206 ? -24.042 -0.336 1.796 1.00 49.47 206 PHE A CA 1
ATOM 1716 C C . PHE A 1 206 ? -24.135 -1.713 1.099 1.00 49.47 206 PHE A C 1
ATOM 1718 O O . PHE A 1 206 ? -24.449 -2.721 1.728 1.00 49.47 206 PHE A O 1
ATOM 1725 N N . LEU A 1 207 ? -23.847 -1.780 -0.203 1.00 49.72 207 LEU A N 1
ATOM 1726 C CA . LEU A 1 207 ? -23.937 -3.005 -1.003 1.00 49.72 207 LEU A CA 1
ATOM 1727 C C . LEU A 1 207 ? -22.628 -3.794 -0.945 1.00 49.72 207 LEU A C 1
ATOM 1729 O O . LEU A 1 207 ? -21.608 -3.310 -1.430 1.00 49.72 207 LEU A O 1
ATOM 1733 N N . LEU A 1 208 ? -22.645 -4.976 -0.335 1.00 43.16 208 LEU A N 1
ATOM 1734 C CA . LEU A 1 208 ? -21.442 -5.781 -0.107 1.00 43.16 208 LEU A CA 1
ATOM 1735 C C . LEU A 1 208 ? -21.338 -7.051 -0.947 1.00 43.16 208 LEU A C 1
ATOM 1737 O O . LEU A 1 208 ? -20.230 -7.530 -1.168 1.00 43.16 208 LEU A O 1
ATOM 1741 N N . ASP A 1 209 ? -22.463 -7.550 -1.448 1.00 45.19 209 ASP A N 1
ATOM 1742 C CA . ASP A 1 209 ? -22.481 -8.682 -2.365 1.00 45.19 209 ASP A CA 1
ATOM 1743 C C . ASP A 1 209 ? -22.678 -8.197 -3.807 1.00 45.19 209 ASP A C 1
ATOM 1745 O O . ASP A 1 209 ? -23.474 -7.277 -4.047 1.00 45.19 209 ASP A O 1
ATOM 1749 N N . PRO A 1 210 ? -22.018 -8.822 -4.801 1.00 41.19 210 PRO A N 1
ATOM 1750 C CA . PRO A 1 210 ? -22.495 -8.732 -6.168 1.00 41.19 210 PRO A CA 1
ATOM 1751 C C . PRO A 1 210 ? -23.902 -9.332 -6.175 1.00 41.19 210 PRO A C 1
ATOM 1753 O O . PRO A 1 210 ? -24.071 -10.528 -5.945 1.00 41.19 210 PRO A O 1
ATOM 1756 N N . PHE A 1 211 ? -24.930 -8.510 -6.392 1.00 39.66 211 PHE A N 1
ATOM 1757 C CA . PHE A 1 211 ? -26.285 -9.024 -6.548 1.00 39.66 211 PHE A CA 1
ATOM 1758 C C . PHE A 1 211 ? -26.276 -10.132 -7.603 1.00 39.66 211 PHE A C 1
ATOM 1760 O O . PHE A 1 211 ? -26.037 -9.870 -8.786 1.00 39.66 211 PHE A O 1
ATOM 1767 N N . VAL A 1 212 ? -26.636 -11.354 -7.206 1.00 40.03 212 VAL A N 1
ATOM 1768 C CA . VAL A 1 212 ? -27.304 -12.248 -8.145 1.00 40.03 212 VAL A CA 1
ATOM 1769 C C . VAL A 1 212 ? -28.654 -11.585 -8.368 1.00 40.03 212 VAL A C 1
ATOM 1771 O O . VAL A 1 212 ? -29.553 -11.693 -7.540 1.00 40.03 212 VAL A O 1
ATOM 1774 N N . THR A 1 213 ? -28.749 -10.767 -9.417 1.00 41.84 213 THR A N 1
ATOM 1775 C CA . THR A 1 213 ? -30.013 -10.151 -9.822 1.00 41.84 213 THR A CA 1
ATOM 1776 C C . THR A 1 213 ? -30.973 -11.281 -10.168 1.00 41.84 213 THR A C 1
ATOM 1778 O O . THR A 1 213 ? -30.995 -11.805 -11.278 1.00 41.84 213 THR A O 1
ATOM 1781 N N . THR A 1 214 ? -31.756 -11.717 -9.189 1.00 42.88 214 THR A N 1
ATOM 1782 C CA . THR A 1 214 ? -32.887 -12.599 -9.417 1.00 42.88 214 THR A CA 1
ATOM 1783 C C . THR A 1 214 ? -33.899 -11.814 -10.247 1.00 42.88 214 THR A C 1
ATOM 1785 O O . THR A 1 214 ? -34.704 -11.042 -9.739 1.00 42.88 214 THR A O 1
ATOM 1788 N N . GLY A 1 215 ? -33.818 -11.971 -11.570 1.00 43.91 215 GLY A N 1
ATOM 1789 C CA . GLY A 1 215 ? -34.959 -11.777 -12.463 1.00 43.91 215 GLY A CA 1
ATOM 1790 C C . GLY A 1 215 ? -34.868 -10.708 -13.551 1.00 43.91 215 GLY A C 1
ATOM 1791 O O . GLY A 1 215 ? -35.753 -10.696 -14.401 1.00 43.91 215 GLY A O 1
ATOM 1792 N N . LYS A 1 216 ? -33.842 -9.851 -13.615 1.00 42.25 216 LYS A N 1
ATOM 1793 C CA . LYS A 1 216 ? -33.587 -9.023 -14.811 1.00 42.25 216 LYS A CA 1
ATOM 1794 C C . LYS A 1 216 ? -32.092 -8.864 -15.013 1.00 42.25 216 LYS A C 1
ATOM 1796 O O . LYS A 1 216 ? -31.445 -8.147 -14.257 1.00 42.25 216 LYS A O 1
ATOM 1801 N N . GLU A 1 217 ? -31.578 -9.553 -16.028 1.00 41.06 217 GLU A N 1
ATOM 1802 C CA . GLU A 1 217 ? -30.200 -9.450 -16.497 1.00 41.06 217 GLU A CA 1
ATOM 1803 C C . GLU A 1 217 ? -29.736 -7.991 -16.471 1.00 41.06 217 GLU A C 1
ATOM 1805 O O . GLU A 1 217 ? -30.343 -7.121 -17.105 1.00 41.06 217 GLU A O 1
ATOM 1810 N N . MET A 1 218 ? -28.645 -7.719 -15.757 1.00 47.00 218 MET A N 1
ATOM 1811 C CA . MET A 1 218 ? -27.907 -6.473 -15.906 1.00 47.00 218 MET A CA 1
ATOM 1812 C C . MET A 1 218 ? -27.263 -6.496 -17.300 1.00 47.00 218 MET A C 1
ATOM 1814 O O . MET A 1 218 ? -26.106 -6.869 -17.473 1.00 47.00 218 MET A O 1
ATOM 1818 N N . ARG A 1 219 ? -28.052 -6.188 -18.334 1.00 49.53 219 ARG A N 1
ATOM 1819 C CA . ARG A 1 219 ? -27.566 -6.122 -19.710 1.00 49.53 219 ARG A CA 1
ATOM 1820 C C . ARG A 1 219 ? -26.740 -4.853 -19.825 1.00 49.53 219 ARG A C 1
ATOM 1822 O O . ARG A 1 219 ? -27.292 -3.770 -19.995 1.00 49.53 219 ARG A O 1
ATOM 1829 N N . ILE A 1 220 ? -25.421 -4.995 -19.700 1.00 51.91 220 ILE A N 1
ATOM 1830 C CA . ILE A 1 220 ? -24.477 -3.955 -20.105 1.00 51.91 220 ILE A CA 1
ATOM 1831 C C . ILE A 1 220 ? -24.780 -3.663 -21.574 1.00 51.91 220 ILE A C 1
ATOM 1833 O O . ILE A 1 220 ? -24.474 -4.477 -22.447 1.00 51.91 220 ILE A O 1
ATOM 1837 N N . THR A 1 221 ? -25.445 -2.541 -21.834 1.00 64.12 221 THR A N 1
ATOM 1838 C CA . THR A 1 221 ? -25.809 -2.153 -23.193 1.00 64.12 221 THR A CA 1
ATOM 1839 C C . THR A 1 221 ? -24.547 -1.796 -23.964 1.00 64.12 221 THR A C 1
ATOM 1841 O O . THR A 1 221 ? -23.551 -1.353 -23.384 1.00 64.12 221 THR A O 1
ATOM 1844 N N . ASP A 1 222 ? -24.581 -1.938 -25.285 1.00 69.44 222 ASP A N 1
ATOM 1845 C CA . ASP A 1 222 ? -23.421 -1.603 -26.115 1.00 69.44 222 ASP A CA 1
ATOM 1846 C C . ASP A 1 222 ? -23.027 -0.127 -25.961 1.00 69.44 222 ASP A C 1
ATOM 1848 O O . ASP A 1 222 ? -21.847 0.203 -25.916 1.00 69.44 222 ASP A O 1
ATOM 1852 N N . SER A 1 223 ? -24.000 0.760 -25.723 1.00 73.75 223 SER A N 1
ATOM 1853 C CA . SER A 1 223 ? -23.740 2.168 -25.402 1.00 73.75 223 SER A CA 1
ATOM 1854 C C . SER A 1 223 ? -22.971 2.369 -24.091 1.00 73.75 223 SER A C 1
ATOM 1856 O O . SER A 1 223 ? -22.149 3.280 -23.997 1.00 73.75 223 SER A O 1
ATOM 1858 N N . MET A 1 224 ? -23.203 1.526 -23.080 1.00 60.19 224 MET A N 1
ATOM 1859 C CA . MET A 1 224 ? -22.494 1.593 -21.801 1.00 60.19 224 MET A CA 1
ATOM 1860 C C . MET A 1 224 ? -21.068 1.069 -21.924 1.00 60.19 224 MET A C 1
ATOM 1862 O O . MET A 1 224 ? -20.169 1.674 -21.346 1.00 60.19 224 MET A O 1
ATOM 1866 N N . LYS A 1 225 ? -20.849 0.008 -22.713 1.00 63.84 225 LYS A N 1
ATOM 1867 C CA . LYS A 1 225 ? -19.493 -0.465 -23.040 1.00 63.84 225 LYS A CA 1
ATOM 1868 C C . LYS A 1 225 ? -18.706 0.626 -23.751 1.00 63.84 225 LYS A C 1
ATOM 1870 O O . LYS A 1 225 ? -17.648 1.015 -23.280 1.00 63.84 225 LYS A O 1
ATOM 1875 N N . VAL A 1 226 ? -19.299 1.222 -24.787 1.00 78.88 226 VAL A N 1
ATOM 1876 C CA . VAL A 1 226 ? -18.672 2.310 -25.548 1.00 78.88 226 VAL A CA 1
ATOM 1877 C C . VAL A 1 226 ? -18.323 3.497 -24.648 1.00 78.88 226 VAL A C 1
ATOM 1879 O O . VAL A 1 226 ? -17.213 4.016 -24.728 1.00 78.88 226 VAL A O 1
ATOM 1882 N N . LYS A 1 227 ? -19.228 3.914 -23.754 1.00 76.00 227 LYS A N 1
ATOM 1883 C CA . LYS A 1 227 ? -18.973 5.041 -22.845 1.00 76.00 227 LYS A CA 1
ATOM 1884 C C . LYS A 1 227 ? -17.902 4.720 -21.799 1.00 76.00 227 LYS A C 1
ATOM 1886 O O . LYS A 1 227 ? -17.098 5.589 -21.462 1.00 76.00 227 LYS A O 1
ATOM 1891 N N . PHE A 1 228 ? -17.883 3.493 -21.287 1.00 63.56 228 PHE A N 1
ATOM 1892 C CA . PHE A 1 228 ? -16.859 3.040 -20.352 1.00 63.56 228 PHE A CA 1
ATOM 1893 C C . PHE A 1 228 ? -15.483 3.007 -21.024 1.00 63.56 228 PHE A C 1
ATOM 1895 O O . PHE A 1 228 ? -14.552 3.617 -20.508 1.00 63.56 228 PHE A O 1
ATOM 1902 N N . ASP A 1 229 ? -15.386 2.420 -22.217 1.00 73.88 229 ASP A N 1
ATOM 1903 C CA . ASP A 1 229 ? -14.143 2.345 -22.991 1.00 73.88 229 ASP A CA 1
ATOM 1904 C C . ASP A 1 229 ? -13.624 3.738 -23.375 1.00 73.88 229 ASP A C 1
ATOM 1906 O O . ASP A 1 229 ? -12.424 3.996 -23.319 1.00 73.88 229 ASP A O 1
ATOM 1910 N N . GLN A 1 230 ? -14.520 4.668 -23.724 1.00 79.69 230 GLN A N 1
ATOM 1911 C CA . GLN A 1 230 ? -14.165 6.072 -23.963 1.00 79.69 230 GLN A CA 1
ATOM 1912 C C . GLN A 1 230 ? -13.594 6.735 -22.708 1.00 79.69 230 GLN A C 1
ATOM 1914 O O . GLN A 1 230 ? -12.571 7.409 -22.785 1.00 79.69 230 GLN A O 1
ATOM 1919 N N . THR A 1 231 ? -14.223 6.511 -21.552 1.00 70.25 231 THR A N 1
ATOM 1920 C CA . THR A 1 231 ? -13.769 7.076 -20.273 1.00 70.25 231 THR A CA 1
ATOM 1921 C C . THR A 1 231 ? -12.425 6.483 -19.848 1.00 70.25 231 THR A C 1
ATOM 1923 O O . THR A 1 231 ? -11.571 7.199 -19.332 1.00 70.25 231 THR A O 1
ATOM 1926 N N . LEU A 1 232 ? -12.216 5.185 -20.089 1.00 70.44 232 LEU A N 1
ATOM 1927 C CA . LEU A 1 232 ? -10.958 4.499 -19.807 1.00 70.44 232 LEU A CA 1
ATOM 1928 C C . LEU A 1 232 ? -9.825 5.075 -20.664 1.00 70.44 232 LEU A C 1
ATOM 1930 O O . LEU A 1 232 ? -8.803 5.482 -20.125 1.00 70.44 232 LEU A O 1
ATOM 1934 N N . LYS A 1 233 ? -10.055 5.221 -21.976 1.00 78.12 233 LYS A N 1
ATOM 1935 C CA . LYS A 1 233 ? -9.094 5.836 -22.906 1.00 78.12 233 LYS A CA 1
ATOM 1936 C C . LYS A 1 233 ? -8.762 7.278 -22.538 1.00 78.12 233 LYS A C 1
ATOM 1938 O O . LYS A 1 233 ? -7.609 7.683 -22.641 1.00 78.12 233 LYS A O 1
ATOM 1943 N N . GLN A 1 234 ? -9.758 8.048 -22.105 1.00 74.62 234 GLN A N 1
ATOM 1944 C CA . GLN A 1 234 ? -9.564 9.438 -21.699 1.00 74.62 234 GLN A CA 1
ATOM 1945 C C . GLN A 1 234 ? -8.710 9.533 -20.426 1.00 74.62 234 GLN A C 1
ATOM 1947 O O . GLN A 1 234 ? -7.787 10.338 -20.370 1.00 74.62 234 GLN A O 1
ATOM 1952 N N . LYS A 1 235 ? -8.934 8.644 -19.451 1.00 65.06 235 LYS A N 1
ATOM 1953 C CA . LYS A 1 235 ? -8.105 8.562 -18.241 1.00 65.06 235 LYS A CA 1
ATOM 1954 C C . LYS A 1 235 ? -6.694 8.049 -18.508 1.00 65.06 235 LYS A C 1
ATOM 1956 O O . LYS A 1 235 ? -5.750 8.581 -17.940 1.00 65.06 235 LYS A O 1
ATOM 1961 N N . GLU A 1 236 ? -6.532 7.065 -19.390 1.00 70.06 236 GLU A N 1
ATOM 1962 C CA . GLU A 1 236 ? -5.209 6.617 -19.841 1.00 70.06 236 GLU A CA 1
ATOM 1963 C C . GLU A 1 236 ? -4.439 7.754 -20.525 1.00 70.06 236 GLU A C 1
ATOM 1965 O O . GLU A 1 236 ? -3.234 7.887 -20.329 1.00 70.06 236 GLU A O 1
ATOM 1970 N N . GLN A 1 237 ? -5.120 8.597 -21.309 1.00 68.50 237 GLN A N 1
ATOM 1971 C CA . GLN A 1 237 ? -4.516 9.793 -21.899 1.00 68.50 237 GLN A CA 1
ATOM 1972 C C . GLN A 1 237 ? -4.135 10.821 -20.830 1.00 68.50 237 GLN A C 1
ATOM 1974 O O . GLN A 1 237 ? -3.000 11.281 -20.829 1.00 68.50 237 GLN A O 1
ATOM 1979 N N . GLU A 1 238 ? -5.026 11.142 -19.892 1.00 64.38 238 GLU A N 1
ATOM 1980 C CA . GLU A 1 238 ? -4.741 12.082 -18.796 1.00 64.38 238 GLU A CA 1
ATOM 1981 C C . GLU A 1 238 ? -3.571 11.617 -17.915 1.00 64.38 238 GLU A C 1
ATOM 1983 O O . GLU A 1 238 ? -2.730 12.423 -17.522 1.00 64.38 238 GLU A O 1
ATOM 1988 N N . GLN A 1 239 ? -3.475 10.315 -17.645 1.00 55.38 239 GLN A N 1
ATOM 1989 C CA . GLN A 1 239 ? -2.400 9.732 -16.848 1.00 55.38 239 GLN A CA 1
ATOM 1990 C C . GLN A 1 239 ? -1.058 9.755 -17.597 1.00 55.38 239 GLN A C 1
ATOM 1992 O O . GLN A 1 239 ? -0.051 10.164 -17.021 1.00 55.38 239 GLN A O 1
ATOM 1997 N N . LYS A 1 240 ? -1.061 9.460 -18.906 1.00 58.56 240 LYS A N 1
ATOM 1998 C CA . LYS A 1 240 ? 0.112 9.636 -19.782 1.00 58.56 240 LYS A CA 1
ATOM 1999 C C . LYS A 1 240 ? 0.566 11.091 -19.879 1.00 58.56 240 LYS A C 1
ATOM 2001 O O . LYS A 1 240 ? 1.754 11.348 -20.022 1.00 58.56 240 LYS A O 1
ATOM 2006 N N . GLU A 1 241 ? -0.351 12.052 -19.823 1.00 56.59 241 GLU A N 1
ATOM 2007 C CA . GLU A 1 241 ? -0.005 13.479 -19.818 1.00 56.59 241 GLU A CA 1
ATOM 2008 C C . GLU A 1 241 ? 0.534 13.944 -18.450 1.00 56.59 241 GLU A C 1
ATOM 2010 O O . GLU A 1 241 ? 1.418 14.797 -18.393 1.00 56.59 241 GLU A O 1
ATOM 2015 N N . LEU A 1 242 ? 0.079 13.344 -17.344 1.00 53.78 242 LEU A N 1
ATOM 2016 C CA . LEU A 1 242 ? 0.610 13.581 -15.993 1.00 53.78 242 LEU A CA 1
ATOM 2017 C C . LEU A 1 242 ? 2.021 13.006 -15.791 1.00 53.78 242 LEU A C 1
ATOM 2019 O O . LEU A 1 242 ? 2.854 13.659 -15.161 1.00 53.78 242 LEU A O 1
ATOM 2023 N N . GLU A 1 243 ? 2.301 11.826 -16.347 1.00 53.22 243 GLU A N 1
ATOM 2024 C CA . GLU A 1 243 ? 3.631 11.191 -16.343 1.00 53.22 243 GLU A CA 1
ATOM 2025 C C . GLU A 1 243 ? 4.659 11.974 -17.182 1.00 53.22 243 GLU A C 1
ATOM 2027 O O . GLU A 1 243 ? 5.855 11.932 -16.906 1.00 53.22 243 GLU A O 1
ATOM 2032 N N . LYS A 1 244 ? 4.202 12.793 -18.138 1.00 54.94 244 LYS A N 1
ATOM 2033 C CA . LYS A 1 244 ? 5.037 13.697 -18.949 1.00 54.94 244 LYS A CA 1
ATOM 2034 C C . LYS A 1 244 ? 5.336 15.051 -18.294 1.00 54.94 244 LYS A C 1
ATOM 2036 O O . LYS A 1 244 ? 5.762 15.980 -18.990 1.00 54.94 244 LYS A O 1
ATOM 2041 N N . LYS A 1 245 ? 5.159 15.210 -16.975 1.00 63.56 245 LYS A N 1
ATOM 2042 C CA . LYS A 1 245 ? 5.761 16.343 -16.245 1.00 63.56 245 LYS A CA 1
ATOM 2043 C C . LYS A 1 245 ? 7.285 16.196 -16.259 1.00 63.56 245 LYS A C 1
ATOM 2045 O O . LYS A 1 245 ? 7.883 15.660 -15.334 1.00 63.56 245 LYS A O 1
ATOM 2050 N N . GLY A 1 246 ? 7.888 16.631 -17.359 1.00 67.81 246 GLY A N 1
ATOM 2051 C CA . GLY A 1 246 ? 9.327 16.637 -17.553 1.00 67.81 246 GLY A CA 1
ATOM 2052 C C . GLY A 1 246 ? 10.033 17.698 -16.719 1.00 67.81 246 GLY A C 1
ATOM 2053 O O . GLY A 1 246 ? 9.430 18.577 -16.106 1.00 67.81 246 GLY A O 1
ATOM 2054 N N . PHE A 1 247 ? 11.346 17.580 -16.705 1.00 80.25 247 PHE A N 1
ATOM 2055 C CA . PHE A 1 247 ? 12.289 18.485 -16.088 1.00 80.25 247 PHE A CA 1
ATOM 2056 C C . PHE A 1 247 ? 13.059 19.201 -17.198 1.00 80.25 247 PHE A C 1
ATOM 2058 O O . PHE A 1 247 ? 13.362 18.619 -18.242 1.00 80.25 247 PHE A O 1
ATOM 2065 N N . CYS A 1 248 ? 13.388 20.470 -16.972 1.00 83.25 248 CYS A N 1
ATOM 2066 C CA . CYS A 1 248 ? 14.234 21.226 -17.884 1.00 83.25 248 CYS A CA 1
ATOM 2067 C C . CYS A 1 248 ? 15.708 21.082 -17.494 1.00 83.25 248 CYS A C 1
ATOM 2069 O O . CYS A 1 248 ? 16.088 21.409 -16.369 1.00 83.25 248 CYS A O 1
ATOM 2071 N N . PHE A 1 249 ? 16.542 20.619 -18.422 1.00 81.38 249 PHE A N 1
ATOM 2072 C CA . PHE A 1 249 ? 17.980 20.439 -18.230 1.00 81.38 249 PHE A CA 1
ATOM 2073 C C . PHE A 1 249 ? 18.778 21.461 -19.044 1.00 81.38 249 PHE A C 1
ATOM 2075 O O . PHE A 1 249 ? 18.380 21.836 -20.140 1.00 81.38 249 PHE A O 1
ATOM 2082 N N . ASN A 1 250 ? 19.944 21.870 -18.537 1.00 73.56 250 ASN A N 1
ATOM 2083 C CA . ASN A 1 250 ? 20.910 22.707 -19.263 1.00 73.56 250 ASN A CA 1
ATOM 2084 C C . ASN A 1 250 ? 20.369 24.078 -19.743 1.00 73.56 250 ASN A C 1
ATOM 2086 O O . ASN A 1 250 ? 20.773 24.558 -20.798 1.00 73.56 250 ASN A O 1
ATOM 2090 N N . SER A 1 251 ? 19.458 24.708 -18.989 1.00 69.19 251 SER A N 1
ATOM 2091 C CA . SER A 1 251 ? 18.981 26.073 -19.260 1.00 69.19 251 SER A CA 1
ATOM 2092 C C . SER A 1 251 ? 19.718 27.124 -18.419 1.00 69.19 251 SER A C 1
ATOM 2094 O O . SER A 1 251 ? 20.272 26.840 -17.356 1.00 69.19 251 SER A O 1
ATOM 2096 N N . THR A 1 252 ? 19.671 28.381 -18.866 1.00 58.50 252 THR A N 1
ATOM 2097 C CA . THR A 1 252 ? 20.129 29.545 -18.080 1.00 58.50 252 THR A CA 1
ATOM 2098 C C . THR A 1 252 ? 19.126 29.969 -16.997 1.00 58.50 252 THR A C 1
ATOM 2100 O O . THR A 1 252 ? 19.456 30.763 -16.117 1.00 58.50 252 THR A O 1
ATOM 2103 N N . THR A 1 253 ? 17.902 29.430 -17.035 1.00 53.06 253 THR A N 1
ATOM 2104 C CA . THR A 1 253 ? 16.786 29.752 -16.135 1.00 53.06 253 THR A CA 1
ATOM 2105 C C . THR A 1 253 ? 16.269 28.467 -15.482 1.00 53.06 253 THR A C 1
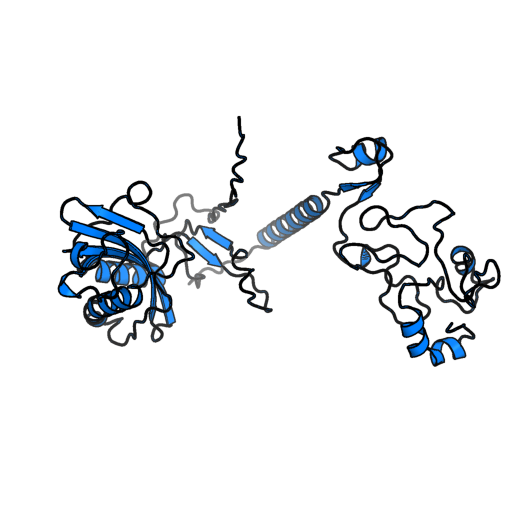ATOM 2107 O O . THR A 1 253 ? 15.536 27.691 -16.091 1.00 53.06 253 THR A O 1
ATOM 2110 N N . LEU A 1 254 ? 16.649 28.239 -14.222 1.00 57.41 254 LEU A N 1
ATOM 2111 C CA . LEU A 1 254 ? 16.415 27.004 -13.449 1.00 57.41 254 LEU A CA 1
ATOM 2112 C C . LEU A 1 254 ? 14.933 26.698 -13.110 1.00 57.41 254 LEU A C 1
ATOM 2114 O O . LEU A 1 254 ? 14.667 25.794 -12.323 1.00 57.41 254 LEU A O 1
ATOM 2118 N N . THR A 1 255 ? 13.962 27.447 -13.647 1.00 59.97 255 THR A N 1
ATOM 2119 C CA . THR A 1 255 ? 12.553 27.429 -13.196 1.00 59.97 255 THR A CA 1
ATOM 2120 C C . THR A 1 255 ? 11.521 27.314 -14.323 1.00 59.97 255 THR A C 1
ATOM 2122 O O . THR A 1 255 ? 10.392 27.766 -14.150 1.00 59.97 255 THR A O 1
ATOM 2125 N N . ALA A 1 256 ? 11.874 26.744 -15.479 1.00 64.56 256 ALA A N 1
ATOM 2126 C CA . ALA A 1 256 ? 10.885 26.450 -16.521 1.00 64.56 256 ALA A CA 1
ATOM 2127 C C . ALA A 1 256 ? 9.897 25.374 -16.035 1.00 64.56 256 ALA A C 1
ATOM 2129 O O . ALA A 1 256 ? 10.309 24.307 -15.576 1.00 64.56 256 ALA A O 1
ATOM 2130 N N . THR A 1 257 ? 8.597 25.655 -16.129 1.00 68.38 257 THR A N 1
ATOM 2131 C CA . THR A 1 257 ? 7.529 24.773 -15.612 1.00 68.38 257 THR A CA 1
ATOM 2132 C C . THR A 1 257 ? 6.847 23.940 -16.695 1.00 68.38 257 THR A C 1
ATOM 2134 O O . THR A 1 257 ? 6.093 23.017 -16.386 1.00 68.38 257 THR A O 1
ATOM 2137 N N . ASN A 1 258 ? 7.116 24.246 -17.963 1.00 77.06 258 ASN A N 1
ATOM 2138 C CA . ASN A 1 258 ? 6.594 23.537 -19.124 1.00 77.06 258 ASN A CA 1
ATOM 2139 C C . ASN A 1 258 ? 7.648 23.436 -20.242 1.00 77.06 258 ASN A C 1
ATOM 2141 O O . ASN A 1 258 ? 8.669 24.127 -20.235 1.00 77.06 258 ASN A O 1
ATOM 2145 N N . GLN A 1 259 ? 7.381 22.561 -21.216 1.00 80.00 259 GLN A N 1
ATOM 2146 C CA . GLN A 1 259 ? 8.299 22.263 -22.317 1.00 80.00 259 GLN A CA 1
ATOM 2147 C C . GLN A 1 259 ? 8.644 23.490 -23.173 1.00 80.00 259 GLN A C 1
ATOM 2149 O O . GLN A 1 259 ? 9.798 23.626 -23.572 1.00 80.00 259 GLN A O 1
ATOM 2154 N N . SER A 1 260 ? 7.679 24.378 -23.442 1.00 80.00 260 SER A N 1
ATOM 2155 C CA . SER A 1 260 ? 7.908 25.564 -24.283 1.00 80.00 260 SER A CA 1
ATOM 2156 C C . SER A 1 260 ? 8.910 26.508 -23.627 1.00 80.00 260 SER A C 1
ATOM 2158 O O . SER A 1 260 ? 9.926 26.831 -24.230 1.00 80.00 260 SER A O 1
ATOM 2160 N N . GLU A 1 261 ? 8.686 26.850 -22.354 1.00 80.44 261 GLU A N 1
ATOM 2161 C CA . GLU A 1 261 ? 9.592 27.704 -21.574 1.00 80.44 261 GLU A CA 1
ATOM 2162 C C . GLU A 1 261 ? 11.013 27.139 -21.520 1.00 80.44 261 GLU A C 1
ATOM 2164 O O . GLU A 1 261 ? 11.994 27.879 -21.602 1.00 80.44 261 GLU A O 1
ATOM 2169 N N . CYS A 1 262 ? 11.133 25.816 -21.393 1.00 81.88 262 CYS A N 1
ATOM 2170 C CA . CYS A 1 262 ? 12.429 25.162 -21.357 1.00 81.88 262 CYS A CA 1
ATOM 2171 C C . CYS A 1 262 ? 13.190 25.328 -22.676 1.00 81.88 262 CYS A C 1
ATOM 2173 O O . CYS A 1 262 ? 14.343 25.762 -22.661 1.00 81.88 262 CYS A O 1
ATOM 2175 N N . VAL A 1 263 ? 12.536 25.046 -23.805 1.00 80.94 263 VAL A N 1
ATOM 2176 C CA . VAL A 1 263 ? 13.147 25.161 -25.137 1.00 80.94 263 VAL A CA 1
ATOM 2177 C C 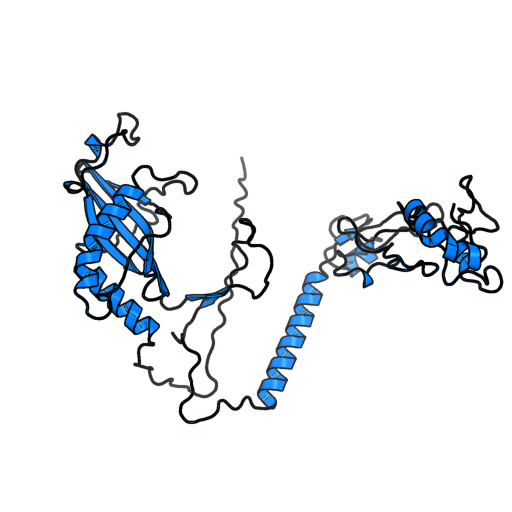. VAL A 1 263 ? 13.482 26.620 -25.460 1.00 80.94 263 VAL A C 1
ATOM 2179 O O . VAL A 1 263 ? 14.584 26.896 -25.932 1.00 80.94 263 VAL A O 1
ATOM 2182 N N . ASP A 1 264 ? 12.596 27.563 -25.124 1.00 81.31 264 ASP A N 1
ATOM 2183 C CA . ASP A 1 264 ? 12.808 29.002 -25.340 1.00 81.31 264 ASP A CA 1
ATOM 2184 C C . ASP A 1 264 ? 14.007 29.544 -24.537 1.00 81.31 264 ASP A C 1
ATOM 2186 O O . ASP A 1 264 ? 14.703 30.457 -24.982 1.00 81.31 264 ASP A O 1
ATOM 2190 N N . SER A 1 265 ? 14.302 28.947 -23.376 1.00 79.19 265 SER A N 1
ATOM 2191 C CA . SER A 1 265 ? 15.478 29.272 -22.550 1.00 79.19 265 SER A CA 1
ATOM 2192 C C . SER A 1 265 ? 16.785 28.592 -22.996 1.00 79.19 265 SER A C 1
ATOM 2194 O O . SER A 1 265 ? 17.821 28.740 -22.336 1.00 79.19 265 SER A O 1
ATOM 2196 N N . GLY A 1 266 ? 16.744 27.834 -24.098 1.00 78.88 266 GLY A N 1
ATOM 2197 C CA . GLY A 1 266 ? 17.865 27.044 -24.613 1.00 78.88 266 GLY A CA 1
ATOM 2198 C C . GLY A 1 266 ? 18.116 25.733 -23.858 1.00 78.88 266 GLY A C 1
ATOM 2199 O O . GLY A 1 266 ? 19.173 25.130 -24.031 1.00 78.88 266 GLY A O 1
ATOM 2200 N N . GLY A 1 267 ? 17.178 25.307 -23.008 1.00 84.31 267 GLY A N 1
ATOM 2201 C CA . GLY A 1 267 ? 17.240 24.054 -22.263 1.00 84.31 267 GLY A CA 1
ATOM 2202 C C . GLY A 1 267 ? 16.658 22.859 -23.023 1.00 84.31 267 GLY A C 1
ATOM 2203 O O . GLY A 1 267 ? 15.979 22.987 -24.041 1.00 84.31 267 GLY A O 1
ATOM 2204 N N . VAL A 1 268 ? 16.913 21.667 -22.491 1.00 85.88 268 VAL A N 1
ATOM 2205 C CA . VAL A 1 268 ? 16.418 20.383 -22.993 1.00 85.88 268 VAL A CA 1
ATOM 2206 C C . VAL A 1 268 ? 15.350 19.863 -22.039 1.00 85.88 268 VAL A C 1
ATOM 2208 O O . VAL A 1 268 ? 15.644 19.528 -20.891 1.00 85.88 268 VAL A O 1
ATOM 2211 N N . TRP A 1 269 ? 14.106 19.796 -22.508 1.00 84.69 269 TRP A N 1
ATOM 2212 C CA . TRP A 1 269 ? 13.008 19.212 -21.741 1.00 84.69 269 TRP A CA 1
ATOM 2213 C C . TRP A 1 269 ? 13.063 17.690 -21.818 1.00 84.69 269 TRP A C 1
ATOM 2215 O O . TRP A 1 269 ? 13.082 17.126 -22.914 1.00 84.69 269 TRP A O 1
ATOM 2225 N N . ASP A 1 270 ? 13.066 17.018 -20.671 1.00 86.81 270 ASP A N 1
ATOM 2226 C CA . ASP A 1 270 ? 13.128 15.561 -20.628 1.00 86.81 270 ASP A CA 1
ATOM 2227 C C . ASP A 1 270 ? 12.364 14.974 -19.441 1.00 86.81 270 ASP A C 1
ATOM 2229 O O . ASP A 1 270 ? 12.160 15.635 -18.431 1.00 86.81 270 ASP A O 1
ATOM 2233 N N . TYR A 1 271 ? 11.952 13.717 -19.542 1.00 85.75 271 TYR A N 1
ATOM 2234 C CA . TYR A 1 271 ? 11.275 12.976 -18.479 1.00 85.75 271 TYR A CA 1
ATOM 2235 C C . TYR A 1 271 ? 11.850 11.557 -18.384 1.00 85.75 271 TYR A C 1
ATOM 2237 O O . TYR A 1 271 ? 12.410 11.073 -19.374 1.00 85.75 271 TYR A O 1
ATOM 2245 N N . PRO A 1 272 ? 11.748 10.897 -17.216 1.00 87.00 272 PRO A N 1
ATOM 2246 C CA . PRO A 1 272 ? 12.210 9.523 -17.063 1.00 87.00 272 PRO A CA 1
ATOM 2247 C C . PRO A 1 272 ? 11.530 8.593 -18.084 1.00 87.00 272 PRO A C 1
ATOM 2249 O O . PRO A 1 272 ? 10.307 8.661 -18.218 1.00 87.00 272 PRO A O 1
ATOM 2252 N N . PRO A 1 273 ? 12.280 7.740 -18.806 1.00 85.88 273 PRO A N 1
ATOM 2253 C CA . PRO A 1 273 ? 11.695 6.779 -19.737 1.00 85.88 273 PRO A CA 1
ATOM 2254 C C . PRO A 1 273 ? 10.788 5.789 -18.997 1.00 85.88 273 PRO A C 1
ATOM 2256 O O . PRO A 1 273 ? 11.205 5.210 -17.993 1.00 85.88 273 PRO A O 1
ATOM 2259 N N . ALA A 1 274 ? 9.573 5.562 -19.504 1.00 83.75 274 ALA A N 1
ATOM 2260 C CA . ALA A 1 274 ? 8.654 4.576 -18.926 1.00 83.75 274 ALA A CA 1
ATOM 2261 C C . ALA A 1 274 ? 9.079 3.131 -19.240 1.00 83.75 274 ALA A C 1
ATOM 2263 O O . ALA A 1 274 ? 8.916 2.229 -18.417 1.00 83.75 274 ALA A O 1
ATOM 2264 N N . ASP A 1 275 ? 9.649 2.911 -20.426 1.00 88.50 275 ASP A N 1
ATOM 2265 C CA . ASP A 1 275 ? 10.187 1.626 -20.850 1.00 88.50 275 ASP A CA 1
ATOM 2266 C C . ASP A 1 275 ? 11.422 1.788 -21.754 1.00 88.50 275 ASP A C 1
ATOM 2268 O O . ASP A 1 275 ? 11.765 2.883 -22.208 1.00 88.50 275 ASP A O 1
ATOM 2272 N N . ASN A 1 276 ? 12.125 0.677 -21.997 1.00 89.00 276 ASN A N 1
ATOM 2273 C CA . ASN A 1 276 ? 13.365 0.676 -22.775 1.00 89.00 276 ASN A CA 1
ATOM 2274 C C . ASN A 1 276 ? 13.184 1.170 -24.220 1.00 89.00 276 ASN A C 1
ATOM 2276 O O . ASN A 1 276 ? 14.156 1.629 -24.812 1.00 89.00 276 ASN A O 1
ATOM 2280 N N . MET A 1 277 ? 11.981 1.086 -24.800 1.00 88.94 277 MET A N 1
ATOM 2281 C CA . MET A 1 277 ? 11.735 1.507 -26.184 1.00 88.94 277 MET A CA 1
ATOM 2282 C C . MET A 1 277 ? 11.778 3.028 -26.341 1.00 88.94 277 MET A C 1
ATOM 2284 O O . MET A 1 277 ? 11.948 3.522 -27.453 1.00 88.94 277 MET A O 1
ATOM 2288 N N . GLU A 1 278 ? 11.665 3.777 -25.243 1.00 87.50 278 GLU A N 1
ATOM 2289 C CA . GLU A 1 278 ? 11.874 5.224 -25.246 1.00 87.50 278 GLU A CA 1
ATOM 2290 C C . GLU A 1 278 ? 13.355 5.623 -25.300 1.00 87.50 278 GLU A C 1
ATOM 2292 O O . GLU A 1 278 ? 13.670 6.796 -25.521 1.00 87.50 278 GLU A O 1
ATOM 2297 N N . CYS A 1 279 ? 14.277 4.675 -25.102 1.00 91.12 279 CYS A N 1
ATOM 2298 C CA . CYS A 1 279 ? 15.701 4.959 -25.138 1.00 91.12 279 CYS A CA 1
ATOM 2299 C C . CYS A 1 279 ? 16.251 4.969 -26.570 1.00 91.12 279 CYS A C 1
ATOM 2301 O O . CYS A 1 279 ? 16.072 4.001 -27.312 1.00 91.12 279 CYS A O 1
ATOM 2303 N N . PRO A 1 280 ? 17.008 6.013 -26.960 1.00 92.06 280 PRO A N 1
ATOM 2304 C CA . PRO A 1 280 ? 17.421 6.212 -28.351 1.00 92.06 280 PRO A CA 1
ATOM 2305 C C . PRO A 1 280 ? 18.367 5.130 -28.882 1.00 92.06 280 PRO A C 1
ATOM 2307 O O . PRO A 1 280 ? 18.457 4.938 -30.092 1.00 92.06 280 PRO A O 1
ATOM 2310 N N . PHE A 1 281 ? 19.076 4.430 -27.992 1.00 93.69 281 PHE A N 1
ATOM 2311 C CA . PHE A 1 281 ? 20.055 3.410 -28.361 1.00 93.69 281 PHE A CA 1
ATOM 2312 C C . PHE A 1 281 ? 19.648 1.991 -27.960 1.00 93.69 281 PHE A C 1
ATOM 2314 O O . PHE A 1 281 ? 20.457 1.071 -28.110 1.00 93.69 281 PHE A O 1
ATOM 2321 N N . TYR A 1 282 ? 18.416 1.786 -27.484 1.00 94.88 282 TYR A N 1
ATOM 2322 C CA . TYR A 1 282 ? 17.975 0.465 -27.058 1.00 94.88 282 TYR A CA 1
ATOM 2323 C C . TYR A 1 282 ? 17.989 -0.518 -28.226 1.00 94.88 282 TYR A C 1
ATOM 2325 O O . TYR A 1 282 ? 17.325 -0.317 -29.241 1.00 94.88 282 TYR A O 1
ATOM 2333 N N . MET A 1 283 ? 18.798 -1.573 -28.090 1.00 90.88 283 MET A N 1
ATOM 2334 C CA . MET A 1 283 ? 19.036 -2.581 -29.129 1.00 90.88 283 MET A CA 1
ATOM 2335 C C . MET A 1 283 ? 19.492 -1.989 -30.478 1.00 90.88 283 MET A C 1
ATOM 2337 O O . MET A 1 283 ? 19.288 -2.593 -31.535 1.00 90.88 283 MET A O 1
ATOM 2341 N N . ALA A 1 284 ? 20.135 -0.814 -30.465 1.00 91.56 284 ALA A N 1
ATOM 2342 C CA . ALA A 1 284 ? 20.614 -0.159 -31.683 1.00 91.56 284 ALA A CA 1
ATOM 2343 C C . ALA A 1 284 ? 21.741 -0.950 -32.368 1.00 91.56 284 ALA A C 1
ATOM 2345 O O . ALA A 1 284 ? 21.860 -0.936 -33.597 1.00 91.56 284 ALA A O 1
ATOM 2346 N N . ASN A 1 285 ? 22.548 -1.681 -31.594 1.00 91.19 285 ASN A N 1
ATOM 2347 C CA . ASN A 1 285 ? 23.509 -2.638 -32.131 1.00 91.19 285 ASN A CA 1
ATOM 2348 C C . ASN A 1 285 ? 22.809 -3.980 -32.398 1.00 91.19 285 ASN A C 1
ATOM 2350 O O . ASN A 1 285 ? 22.464 -4.700 -31.468 1.00 91.19 285 ASN A O 1
ATOM 2354 N N . GLN A 1 286 ? 22.614 -4.329 -33.669 1.00 91.44 286 GLN A N 1
ATOM 2355 C CA . GLN A 1 286 ? 21.921 -5.551 -34.101 1.00 91.44 286 GLN A CA 1
ATOM 2356 C C . GLN A 1 286 ? 22.889 -6.604 -34.656 1.00 91.44 286 GLN A C 1
ATOM 2358 O O . GLN A 1 286 ? 22.479 -7.586 -35.278 1.00 91.44 286 GLN A O 1
ATOM 2363 N N . ASN A 1 287 ? 24.197 -6.413 -34.464 1.00 90.62 287 ASN A N 1
ATOM 2364 C CA . ASN A 1 287 ? 25.204 -7.328 -34.996 1.00 90.62 287 ASN A CA 1
ATOM 2365 C C . ASN A 1 287 ? 25.252 -8.668 -34.234 1.00 90.62 287 ASN A C 1
ATOM 2367 O O . ASN A 1 287 ? 25.754 -9.654 -34.773 1.00 90.62 287 ASN A O 1
ATOM 2371 N N . TYR A 1 288 ? 24.686 -8.712 -33.025 1.00 88.19 288 TYR A N 1
ATOM 2372 C CA . TYR A 1 288 ? 24.535 -9.875 -32.145 1.00 88.19 288 TYR A CA 1
ATOM 2373 C C . TYR A 1 288 ? 23.379 -9.619 -31.166 1.00 88.19 288 TYR A C 1
ATOM 2375 O O . TYR A 1 288 ? 22.942 -8.483 -30.987 1.00 88.19 288 TYR A O 1
ATOM 2383 N N . SER A 1 289 ? 22.879 -10.671 -30.516 1.00 90.06 289 SER A N 1
ATOM 2384 C CA . SER A 1 289 ? 21.768 -10.544 -29.567 1.00 90.06 289 SER A CA 1
ATOM 2385 C C . SER A 1 289 ? 22.223 -9.866 -28.270 1.00 90.06 289 SER A C 1
ATOM 2387 O O . SER A 1 289 ? 23.035 -10.422 -27.528 1.00 90.06 289 SER A O 1
ATOM 2389 N N . ASN A 1 290 ? 21.673 -8.686 -27.978 1.00 88.56 290 ASN A N 1
ATOM 2390 C CA . ASN A 1 290 ? 21.947 -7.910 -26.769 1.00 88.56 290 ASN A CA 1
ATOM 2391 C C . ASN A 1 290 ? 20.744 -7.036 -26.375 1.00 88.56 290 ASN A C 1
ATOM 2393 O O . ASN A 1 290 ? 19.781 -6.910 -27.127 1.00 88.56 290 ASN A O 1
ATOM 2397 N N . ASN A 1 291 ? 20.813 -6.448 -25.183 1.00 90.81 291 ASN A N 1
ATOM 2398 C CA . ASN A 1 291 ? 19.818 -5.536 -24.621 1.00 90.81 291 ASN A CA 1
ATOM 2399 C C . ASN A 1 291 ? 20.433 -4.178 -24.225 1.00 90.81 291 ASN A C 1
ATOM 2401 O O . ASN A 1 291 ? 19.893 -3.498 -23.352 1.00 90.81 291 ASN A O 1
ATOM 2405 N N . PHE A 1 292 ? 21.569 -3.807 -24.826 1.00 93.00 292 PHE A N 1
ATOM 2406 C CA . PHE A 1 292 ? 22.263 -2.558 -24.515 1.00 93.00 292 PHE A CA 1
ATOM 2407 C C . PHE A 1 292 ? 21.464 -1.336 -24.965 1.00 93.00 292 PHE A C 1
ATOM 2409 O O . PHE A 1 292 ? 20.606 -1.419 -25.847 1.00 93.00 292 PHE A O 1
ATOM 2416 N N . GLY A 1 293 ? 21.759 -0.197 -24.341 1.00 91.44 293 GLY A N 1
ATOM 2417 C CA . GLY A 1 293 ? 21.131 1.081 -24.666 1.00 91.44 293 GLY A CA 1
ATOM 2418 C C . GLY A 1 293 ? 19.723 1.257 -24.091 1.00 91.44 293 GLY A C 1
ATOM 2419 O O . GLY A 1 293 ? 19.027 2.196 -24.462 1.00 91.44 293 GLY A O 1
ATOM 2420 N N . GLY A 1 294 ? 19.292 0.336 -23.222 1.00 93.19 294 GLY A N 1
ATOM 2421 C CA . GLY A 1 294 ? 18.045 0.431 -22.459 1.00 93.19 294 GLY A CA 1
ATOM 2422 C C . GLY A 1 294 ? 18.207 1.256 -21.181 1.00 93.19 294 GLY A C 1
ATOM 2423 O O . GLY A 1 294 ? 19.195 1.966 -21.006 1.00 93.19 294 GLY A O 1
ATOM 2424 N N . ILE A 1 295 ? 17.251 1.151 -20.260 1.00 93.06 295 ILE A N 1
ATOM 2425 C CA . ILE A 1 295 ? 17.260 1.904 -19.002 1.00 93.06 295 ILE A CA 1
ATOM 2426 C C . ILE A 1 295 ? 18.266 1.292 -18.016 1.00 93.06 295 ILE A C 1
ATOM 2428 O O . ILE A 1 295 ? 18.208 0.102 -17.699 1.00 93.06 295 ILE A O 1
ATOM 2432 N N . ARG A 1 296 ? 19.152 2.127 -17.468 1.00 88.94 296 ARG A N 1
ATOM 2433 C CA . ARG A 1 296 ? 20.012 1.840 -16.315 1.00 88.94 296 ARG A CA 1
ATOM 2434 C C . ARG A 1 296 ? 19.994 3.014 -15.347 1.00 88.94 296 ARG A C 1
ATOM 2436 O O . ARG A 1 296 ? 20.175 4.152 -15.762 1.00 88.94 296 ARG A O 1
ATOM 2443 N N . GLU A 1 297 ? 19.796 2.730 -14.059 1.00 81.75 297 GLU A N 1
ATOM 2444 C CA . GLU A 1 297 ? 19.778 3.758 -13.000 1.00 81.75 297 GLU A CA 1
ATOM 2445 C C . GLU A 1 297 ? 18.863 4.949 -13.359 1.00 81.75 297 GLU A C 1
ATOM 2447 O O . GLU A 1 297 ? 19.254 6.109 -13.271 1.00 81.75 297 GLU A O 1
ATOM 2452 N N . GLU A 1 298 ? 17.644 4.633 -13.820 1.00 85.44 298 GLU A N 1
ATOM 2453 C CA . GLU A 1 298 ? 16.590 5.588 -14.214 1.00 85.44 298 GLU A CA 1
ATOM 2454 C C . GLU A 1 298 ? 16.878 6.427 -15.475 1.00 85.44 298 GLU A C 1
ATOM 2456 O O . GLU A 1 298 ? 16.084 7.296 -15.829 1.00 85.44 298 GLU A O 1
ATOM 2461 N N . LYS A 1 299 ? 17.976 6.164 -16.194 1.00 91.94 299 LYS A N 1
ATOM 2462 C CA . LYS A 1 299 ? 18.354 6.872 -17.426 1.00 91.94 299 LYS A CA 1
ATOM 2463 C C . LYS A 1 299 ? 18.657 5.906 -18.564 1.00 91.94 299 LYS A C 1
ATOM 2465 O O . LYS A 1 299 ? 18.945 4.739 -18.336 1.00 91.94 299 LYS A O 1
ATOM 2470 N N . CYS A 1 300 ? 18.632 6.380 -19.800 1.00 92.88 300 CYS A N 1
ATOM 2471 C CA . CYS A 1 300 ? 19.038 5.570 -20.939 1.00 92.88 300 CYS A CA 1
ATOM 2472 C C . CYS A 1 300 ? 20.552 5.380 -20.974 1.00 92.88 300 CYS A C 1
ATOM 2474 O O . CYS A 1 300 ? 21.325 6.334 -20.903 1.00 92.88 300 CYS A O 1
ATOM 2476 N N . GLU A 1 301 ? 20.976 4.132 -21.125 1.00 95.19 301 GLU A N 1
ATOM 2477 C CA . GLU A 1 301 ? 22.358 3.784 -21.401 1.00 95.19 301 GLU A CA 1
ATOM 2478 C C . GLU A 1 301 ? 22.748 4.314 -22.789 1.00 95.19 301 GLU A C 1
ATOM 2480 O O . GLU A 1 301 ? 22.046 4.103 -23.778 1.00 95.19 301 GLU A O 1
ATOM 2485 N N . LEU A 1 302 ? 23.879 5.011 -22.871 1.00 94.81 302 LEU A N 1
ATOM 2486 C CA . LEU A 1 302 ? 24.410 5.530 -24.128 1.00 94.81 302 LEU A CA 1
ATOM 2487 C C . LEU A 1 302 ? 25.676 4.764 -24.538 1.00 94.81 302 LEU A C 1
ATOM 2489 O O . LEU A 1 302 ? 26.382 4.232 -23.673 1.00 94.81 302 LEU A O 1
ATOM 2493 N N . PRO A 1 303 ? 26.001 4.730 -25.843 1.00 95.25 303 PRO A N 1
ATOM 2494 C CA . PRO A 1 303 ? 27.304 4.288 -26.318 1.00 95.25 303 PRO A CA 1
ATOM 2495 C C . PRO A 1 303 ? 28.458 5.017 -25.615 1.00 95.25 303 PRO A C 1
ATOM 2497 O O . PRO A 1 303 ? 28.348 6.175 -25.204 1.00 95.25 303 PRO A O 1
ATOM 2500 N N . ARG A 1 304 ? 29.606 4.345 -25.506 1.00 93.88 304 ARG A N 1
ATOM 2501 C CA . ARG A 1 304 ? 30.825 4.899 -24.902 1.00 93.88 304 ARG A CA 1
ATOM 2502 C C . ARG A 1 304 ? 31.200 6.231 -25.569 1.00 93.88 304 ARG A C 1
ATOM 2504 O O . ARG A 1 304 ? 31.037 6.386 -26.777 1.00 93.88 304 ARG A O 1
ATOM 2511 N N . ASN A 1 305 ? 31.760 7.139 -24.765 1.00 93.94 305 ASN A N 1
ATOM 2512 C CA . ASN A 1 305 ? 32.117 8.532 -25.088 1.00 93.94 305 ASN A CA 1
ATOM 2513 C C . ASN A 1 305 ? 30.943 9.528 -25.187 1.00 93.94 305 ASN A C 1
ATOM 2515 O O . ASN A 1 305 ? 31.176 10.730 -25.088 1.00 93.94 305 ASN A O 1
ATOM 2519 N N . MET A 1 306 ? 29.692 9.069 -25.298 1.00 93.44 306 MET A N 1
ATOM 2520 C CA . MET A 1 306 ? 28.545 9.979 -25.308 1.00 93.44 306 MET A CA 1
ATOM 2521 C C . MET A 1 306 ? 28.243 10.552 -23.923 1.00 93.44 306 MET A C 1
ATOM 2523 O O . MET A 1 306 ? 28.396 9.881 -22.900 1.00 93.44 306 MET A O 1
ATOM 2527 N N . GLN A 1 307 ? 27.745 11.788 -23.902 1.00 91.31 307 GLN A N 1
ATOM 2528 C CA . GLN A 1 307 ? 27.314 12.466 -22.685 1.00 91.31 307 GLN A CA 1
ATOM 2529 C C . GLN A 1 307 ? 25.790 12.592 -22.645 1.00 91.31 307 GLN A C 1
ATOM 2531 O O . GLN A 1 307 ? 25.184 13.163 -23.551 1.00 91.31 307 GLN A O 1
ATOM 2536 N N . ILE A 1 308 ? 25.181 12.107 -21.564 1.00 91.38 308 ILE A N 1
ATOM 2537 C CA . ILE A 1 308 ? 23.738 12.203 -21.337 1.00 91.38 308 ILE A CA 1
ATOM 2538 C C . ILE A 1 308 ? 23.327 13.598 -20.849 1.00 91.38 308 ILE A C 1
ATOM 2540 O O . ILE A 1 308 ? 24.021 14.217 -20.040 1.00 91.38 308 ILE A O 1
ATOM 2544 N N . ILE A 1 309 ? 22.177 14.076 -21.320 1.00 89.12 309 ILE A N 1
ATOM 2545 C CA . ILE A 1 309 ? 21.517 15.306 -20.880 1.00 89.12 309 ILE A CA 1
ATOM 2546 C C . ILE A 1 309 ? 20.116 14.917 -20.406 1.00 89.12 309 ILE A C 1
ATOM 2548 O O . ILE A 1 309 ? 19.259 14.568 -21.208 1.00 89.12 309 ILE A O 1
ATOM 2552 N N . GLY A 1 310 ? 19.880 14.969 -19.096 1.00 88.38 310 GLY A N 1
ATOM 2553 C CA . GLY A 1 310 ? 18.616 14.521 -18.511 1.00 88.38 310 GLY A CA 1
ATOM 2554 C C . GLY A 1 310 ? 18.540 13.001 -18.374 1.00 88.38 310 GLY A C 1
ATOM 2555 O O . GLY A 1 310 ? 19.384 12.407 -17.691 1.00 88.38 310 GLY A O 1
ATOM 2556 N N . TYR A 1 311 ? 17.518 12.398 -18.984 1.00 89.94 311 TYR A N 1
ATOM 2557 C CA . TYR A 1 311 ? 17.165 10.984 -18.835 1.00 89.94 311 TYR A CA 1
ATOM 2558 C C . TYR A 1 311 ? 17.335 10.173 -20.122 1.00 89.94 311 TYR A C 1
ATOM 2560 O O . TYR A 1 311 ? 17.719 9.011 -20.051 1.00 89.94 311 TYR A O 1
ATOM 2568 N N . ARG A 1 312 ? 17.062 10.759 -21.288 1.00 89.38 312 ARG A N 1
ATOM 2569 C CA . ARG A 1 312 ? 17.086 10.087 -22.599 1.00 89.38 312 ARG A CA 1
ATOM 2570 C C . ARG A 1 312 ? 17.843 10.892 -23.649 1.00 89.38 312 ARG A C 1
ATOM 2572 O O . ARG A 1 312 ? 18.387 10.311 -24.585 1.00 89.38 312 ARG A O 1
ATOM 2579 N N . ASN A 1 313 ? 17.889 12.216 -23.501 1.00 88.56 313 ASN A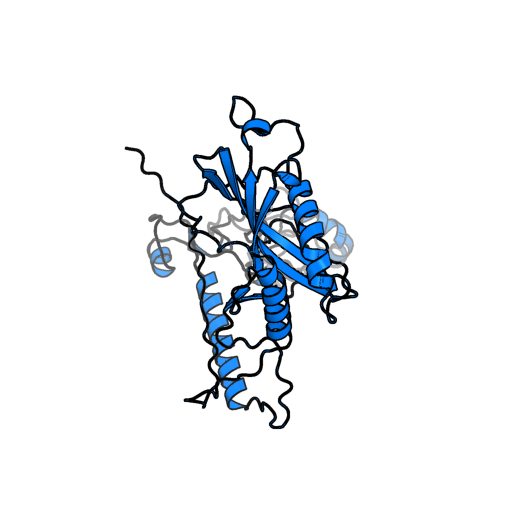 N 1
ATOM 2580 C CA . ASN A 1 313 ? 18.610 13.086 -24.424 1.00 88.56 313 ASN A CA 1
ATOM 2581 C C . ASN A 1 313 ? 20.125 13.040 -24.184 1.00 88.56 313 ASN A C 1
ATOM 2583 O O . ASN A 1 313 ? 20.611 12.614 -23.136 1.00 88.56 313 ASN A O 1
ATOM 2587 N N . TYR A 1 314 ? 20.895 13.483 -25.173 1.00 91.12 314 TYR A N 1
ATOM 2588 C CA . TYR A 1 314 ? 22.354 13.447 -25.143 1.00 91.12 314 TYR A CA 1
ATOM 2589 C C . TYR A 1 314 ? 22.960 14.645 -25.872 1.00 91.12 314 TYR A C 1
ATOM 2591 O O . TYR A 1 314 ? 22.301 15.321 -26.661 1.00 91.12 314 TYR A O 1
ATOM 2599 N N . SER A 1 315 ? 24.227 14.926 -25.578 1.00 87.06 315 SER A N 1
ATOM 2600 C CA . SER A 1 315 ? 24.967 16.026 -26.189 1.00 87.06 315 SER A CA 1
ATOM 2601 C C . SER A 1 315 ? 25.282 15.735 -27.655 1.00 87.06 315 SER A C 1
ATOM 2603 O O . SER A 1 315 ? 25.783 14.663 -27.986 1.00 87.06 315 SER A O 1
ATOM 2605 N N . LEU A 1 316 ? 25.032 16.718 -28.522 1.00 83.56 316 LEU A N 1
ATOM 2606 C CA . LEU A 1 316 ? 25.398 16.683 -29.944 1.00 83.56 316 LEU A CA 1
ATOM 2607 C C . LEU A 1 316 ? 26.777 17.310 -30.216 1.00 83.56 316 LEU A C 1
ATOM 2609 O O . LEU A 1 316 ? 27.145 17.509 -31.371 1.00 83.56 316 LEU A O 1
ATOM 2613 N N . ASN A 1 317 ? 27.534 17.666 -29.171 1.00 84.00 317 ASN A N 1
ATOM 2614 C CA . ASN A 1 317 ? 28.889 18.185 -29.340 1.00 84.00 317 ASN A CA 1
ATOM 2615 C C . ASN A 1 317 ? 29.778 17.101 -30.000 1.00 84.00 317 ASN A C 1
ATOM 2617 O O . ASN A 1 317 ? 29.821 15.979 -29.488 1.00 84.00 317 ASN A O 1
ATOM 2621 N N . PRO A 1 318 ? 30.510 17.423 -31.089 1.00 85.50 318 PRO A N 1
ATOM 2622 C CA . PRO A 1 318 ? 31.428 16.501 -31.762 1.00 85.50 318 PRO A CA 1
ATOM 2623 C C . PRO A 1 318 ? 32.464 15.807 -30.860 1.00 85.50 318 PRO A C 1
ATOM 2625 O O . PRO A 1 318 ? 32.960 14.740 -31.212 1.00 85.50 318 PRO A O 1
ATOM 2628 N N . GLU A 1 319 ? 32.799 16.373 -29.700 1.00 87.12 319 GLU A N 1
ATOM 2629 C CA . GLU A 1 319 ? 33.710 15.739 -28.733 1.00 87.12 319 GLU A CA 1
ATOM 2630 C C . GLU A 1 319 ? 33.114 14.483 -28.071 1.00 87.12 319 GLU A C 1
ATOM 2632 O O . GLU A 1 319 ? 33.851 13.586 -27.662 1.00 87.12 319 GLU A O 1
ATOM 2637 N N . TYR A 1 320 ? 31.783 14.380 -28.017 1.00 91.19 320 TYR A N 1
ATOM 2638 C CA . TYR A 1 320 ? 31.053 13.271 -27.393 1.00 91.19 320 TYR A CA 1
ATOM 2639 C C . TYR A 1 320 ? 30.425 12.328 -28.421 1.00 91.19 320 TYR A C 1
ATOM 2641 O O . TYR A 1 320 ? 29.405 11.692 -28.152 1.00 91.19 320 TYR A O 1
ATOM 2649 N N . LEU A 1 321 ? 31.017 12.228 -29.616 1.00 90.31 321 LEU A N 1
ATOM 2650 C CA . LEU A 1 321 ? 30.566 11.273 -30.626 1.00 90.31 321 LEU A CA 1
ATOM 2651 C C . LEU A 1 321 ? 30.638 9.832 -30.092 1.00 90.31 321 LEU A C 1
ATOM 2653 O O . LEU A 1 321 ? 31.580 9.496 -29.364 1.00 90.31 321 LEU A O 1
ATOM 2657 N N . PRO A 1 322 ? 29.678 8.966 -30.463 1.00 94.50 322 PRO A N 1
ATOM 2658 C CA . PRO A 1 322 ? 29.677 7.575 -30.040 1.00 94.50 322 PRO A CA 1
ATOM 2659 C C . PRO A 1 322 ? 30.900 6.827 -30.564 1.00 94.50 322 PRO A C 1
ATOM 2661 O O . PRO A 1 322 ? 31.352 7.036 -31.694 1.00 94.50 322 PRO A O 1
ATOM 2664 N N . LEU A 1 323 ? 31.384 5.893 -29.751 1.00 94.19 323 LEU A N 1
ATOM 2665 C CA . LEU A 1 323 ? 32.371 4.909 -30.171 1.00 94.19 323 LEU A CA 1
ATOM 2666 C C . LEU A 1 323 ? 31.689 3.668 -30.755 1.00 94.19 323 LEU A C 1
ATOM 2668 O O . LEU A 1 323 ? 30.724 3.150 -30.189 1.00 94.19 323 LEU A O 1
ATOM 2672 N N . CYS A 1 324 ? 32.240 3.166 -31.858 1.00 94.38 324 CYS A N 1
ATOM 2673 C CA . CYS A 1 324 ? 31.837 1.911 -32.485 1.00 94.38 324 CYS A CA 1
ATOM 2674 C C . CYS A 1 324 ? 33.035 0.991 -32.698 1.00 94.38 324 CYS A C 1
ATOM 2676 O O . CYS A 1 324 ? 34.155 1.454 -32.911 1.00 94.38 324 CYS A O 1
ATOM 2678 N N . TYR A 1 325 ? 32.787 -0.312 -32.656 1.00 93.62 325 TYR A N 1
ATOM 2679 C CA . TYR A 1 325 ? 33.742 -1.348 -33.038 1.00 93.62 325 TYR A CA 1
ATOM 2680 C C . TYR A 1 325 ? 33.835 -1.484 -34.553 1.00 93.62 325 TYR A C 1
ATOM 2682 O O . TYR A 1 325 ? 33.019 -0.932 -35.282 1.00 93.62 325 TYR A O 1
ATOM 2690 N N . ASN A 1 326 ? 34.806 -2.248 -35.052 1.00 92.50 326 ASN A N 1
ATOM 2691 C CA . ASN A 1 326 ? 34.972 -2.538 -36.478 1.00 92.50 326 ASN A CA 1
ATOM 2692 C C . ASN A 1 326 ? 35.211 -1.304 -37.364 1.00 92.50 326 ASN A C 1
ATOM 2694 O O . ASN A 1 326 ? 34.927 -1.335 -38.561 1.00 92.50 326 ASN A O 1
ATOM 2698 N N . CYS A 1 327 ? 35.779 -0.228 -36.821 1.00 91.50 327 CYS A N 1
ATOM 2699 C CA . CYS A 1 327 ? 36.137 0.947 -37.606 1.00 91.50 327 CYS A CA 1
ATOM 2700 C C . CYS A 1 327 ? 37.302 0.661 -38.559 1.00 91.50 327 CYS A C 1
ATOM 2702 O O . CYS A 1 327 ? 38.325 0.083 -38.181 1.00 91.50 327 CYS A O 1
ATOM 2704 N N . ARG A 1 328 ? 37.184 1.087 -39.823 1.00 87.56 328 ARG A N 1
ATOM 2705 C CA . ARG A 1 328 ? 38.295 1.010 -40.793 1.00 87.56 328 ARG A CA 1
ATOM 2706 C C . ARG A 1 328 ? 39.295 2.145 -40.583 1.00 87.56 328 ARG A C 1
ATOM 2708 O O . ARG A 1 328 ? 40.490 1.891 -40.510 1.00 87.56 328 ARG A O 1
ATOM 2715 N N . ASN A 1 329 ? 38.772 3.358 -40.412 1.00 81.69 329 ASN A N 1
ATOM 2716 C CA . ASN A 1 329 ? 39.507 4.604 -40.188 1.00 81.69 329 ASN A CA 1
ATOM 2717 C C . ASN A 1 329 ? 39.011 5.271 -38.887 1.00 81.69 329 ASN A C 1
ATOM 2719 O O . ASN A 1 329 ? 38.024 4.812 -38.315 1.00 81.69 329 ASN A O 1
ATOM 2723 N N . LYS A 1 330 ? 39.661 6.352 -38.422 1.00 81.00 330 LYS A N 1
ATOM 2724 C CA . LYS A 1 330 ? 39.282 7.098 -37.193 1.00 81.00 330 LYS A CA 1
ATOM 2725 C C . LYS A 1 330 ? 39.259 6.230 -35.922 1.00 81.00 330 LYS A C 1
ATOM 2727 O O . LYS A 1 330 ? 38.370 6.360 -35.080 1.00 81.00 330 LYS A O 1
ATOM 2732 N N . ARG A 1 331 ? 40.226 5.314 -35.820 1.00 85.69 331 ARG A N 1
ATOM 2733 C CA . ARG A 1 331 ? 40.384 4.415 -34.672 1.00 85.69 331 ARG A CA 1
ATOM 2734 C C . ARG A 1 331 ? 40.939 5.153 -33.460 1.00 85.69 331 ARG A C 1
ATOM 2736 O O . ARG A 1 331 ? 41.687 6.116 -33.606 1.00 85.69 331 ARG A O 1
ATOM 2743 N N . THR A 1 332 ? 40.580 4.664 -32.286 1.00 85.62 332 THR A N 1
ATOM 2744 C CA . THR A 1 332 ? 41.287 4.938 -31.037 1.00 85.62 332 THR A CA 1
ATOM 2745 C C . THR A 1 332 ? 42.424 3.924 -30.863 1.00 85.62 332 THR A C 1
ATOM 2747 O O . THR A 1 332 ? 42.590 3.015 -31.677 1.00 85.62 332 THR A O 1
ATOM 2750 N N . ASP A 1 333 ? 43.186 4.034 -29.776 1.00 80.62 333 ASP A N 1
ATOM 2751 C CA . ASP A 1 333 ? 44.265 3.085 -29.458 1.00 80.62 333 ASP A CA 1
ATOM 2752 C C . ASP A 1 333 ? 43.749 1.696 -29.011 1.00 80.62 333 ASP A C 1
ATOM 2754 O O . ASP A 1 333 ? 44.536 0.797 -28.715 1.00 80.62 333 ASP A O 1
ATOM 2758 N N . GLN A 1 334 ? 42.426 1.494 -28.948 1.00 79.31 334 GLN A N 1
ATOM 2759 C CA . GLN A 1 334 ? 41.785 0.263 -28.474 1.00 79.31 334 GLN A CA 1
ATOM 2760 C C . GLN A 1 334 ? 41.245 -0.582 -29.639 1.00 79.31 334 GLN A C 1
ATOM 2762 O O . GLN A 1 334 ? 40.050 -0.583 -29.928 1.00 79.31 334 GLN A O 1
ATOM 2767 N N . GLY A 1 335 ? 42.128 -1.332 -30.301 1.00 83.94 335 GLY A N 1
ATOM 2768 C CA . GLY A 1 335 ? 41.738 -2.342 -31.290 1.00 83.94 335 GLY A CA 1
ATOM 2769 C C . GLY A 1 335 ? 40.981 -1.763 -32.491 1.00 83.94 335 GLY A C 1
ATOM 2770 O O . GLY A 1 335 ? 41.510 -0.939 -33.239 1.00 83.94 335 GLY A O 1
ATOM 2771 N N . SER A 1 336 ? 39.749 -2.234 -32.712 1.00 89.25 336 SER A N 1
ATOM 2772 C CA . SER A 1 336 ? 38.886 -1.785 -33.815 1.00 89.25 336 SER A CA 1
ATOM 2773 C C . SER A 1 336 ? 37.954 -0.622 -33.448 1.00 89.25 336 SER A C 1
ATOM 2775 O O . SER A 1 336 ? 37.163 -0.186 -34.289 1.00 89.25 336 SER A O 1
ATOM 2777 N N . LEU A 1 337 ? 38.043 -0.121 -32.214 1.00 91.88 337 LEU A N 1
ATOM 2778 C CA . LEU A 1 337 ? 37.189 0.935 -31.685 1.00 91.88 337 LEU A CA 1
ATOM 2779 C C . LEU A 1 337 ? 37.517 2.288 -32.332 1.00 91.88 337 LEU A C 1
ATOM 2781 O O . LEU A 1 337 ? 38.684 2.621 -32.529 1.00 91.88 337 LEU A O 1
ATOM 2785 N N . GLY A 1 338 ? 36.510 3.098 -32.648 1.00 93.69 338 GLY A N 1
ATOM 2786 C CA . GLY A 1 338 ? 36.715 4.406 -33.272 1.00 93.69 338 GLY A CA 1
ATOM 2787 C C . GLY A 1 338 ? 35.451 5.250 -33.409 1.00 93.69 338 GLY A C 1
ATOM 2788 O O . GLY A 1 338 ? 34.346 4.807 -33.102 1.00 93.69 338 GLY A O 1
ATOM 2789 N N . TYR A 1 339 ? 35.620 6.468 -33.926 1.00 92.56 339 TYR A N 1
ATOM 2790 C CA . TYR A 1 339 ? 34.543 7.434 -34.184 1.00 92.56 339 TYR A CA 1
ATOM 2791 C C . TYR A 1 339 ? 33.995 7.286 -35.611 1.00 92.56 339 TYR A C 1
ATOM 2793 O O . TYR A 1 339 ? 34.047 8.215 -36.419 1.00 92.56 339 TYR A O 1
ATOM 2801 N N . CYS A 1 340 ? 33.538 6.082 -35.959 1.00 92.25 340 CYS A N 1
ATOM 2802 C CA . CYS A 1 340 ? 33.072 5.757 -37.312 1.00 92.25 340 CYS A CA 1
ATOM 2803 C C . CYS A 1 340 ? 31.591 5.346 -37.386 1.00 92.25 340 CYS A C 1
ATOM 2805 O O . CYS A 1 340 ? 31.140 4.915 -38.446 1.00 92.25 340 CYS A O 1
ATOM 2807 N N . CYS A 1 341 ? 30.828 5.469 -36.294 1.00 91.56 341 CYS A N 1
ATOM 2808 C CA . CYS A 1 341 ? 29.445 4.984 -36.207 1.00 91.56 341 CYS A CA 1
ATOM 2809 C C . CYS A 1 341 ? 28.536 5.485 -37.342 1.00 91.56 341 CYS A C 1
ATOM 2811 O O . CYS A 1 341 ? 27.750 4.720 -37.895 1.00 91.56 341 CYS A O 1
ATOM 2813 N N . GLU A 1 342 ? 28.664 6.753 -37.737 1.00 90.25 342 GLU A N 1
ATOM 2814 C CA . GLU A 1 342 ? 27.879 7.314 -38.844 1.00 90.25 342 GLU A CA 1
ATOM 2815 C C . GLU A 1 342 ? 28.229 6.657 -40.188 1.00 90.25 342 GLU A C 1
ATOM 2817 O O . GLU A 1 342 ? 27.341 6.267 -40.947 1.00 90.25 342 GLU A O 1
ATOM 2822 N N . GLU A 1 343 ? 29.522 6.446 -40.458 1.00 91.94 343 GLU A N 1
ATOM 2823 C CA . GLU A 1 343 ? 30.000 5.804 -41.688 1.00 91.94 343 GLU A CA 1
ATOM 2824 C C . GLU A 1 343 ? 29.526 4.349 -41.795 1.00 91.94 343 GLU A C 1
ATOM 2826 O O . GLU A 1 343 ? 29.280 3.858 -42.898 1.00 91.94 343 GLU A O 1
ATOM 2831 N N . GLN A 1 344 ? 29.346 3.667 -40.660 1.00 92.25 344 GLN A N 1
ATOM 2832 C CA . GLN A 1 344 ? 28.858 2.285 -40.601 1.00 92.25 344 GLN A CA 1
ATOM 2833 C C . GLN A 1 344 ? 27.406 2.111 -41.044 1.00 92.25 344 GLN A C 1
ATOM 2835 O O . GLN A 1 344 ? 26.993 0.998 -41.377 1.00 92.25 344 GLN A O 1
ATOM 2840 N N . SER A 1 345 ? 26.645 3.201 -41.132 1.00 88.62 345 SER A N 1
ATOM 2841 C CA . SER A 1 345 ? 25.312 3.177 -41.741 1.00 88.62 345 SER A CA 1
ATOM 2842 C C . SER A 1 345 ? 25.377 2.956 -43.259 1.00 88.62 345 SER A C 1
ATOM 2844 O O . SER A 1 345 ? 24.421 2.466 -43.861 1.00 88.62 345 SER A O 1
ATOM 2846 N N . ASN A 1 346 ? 26.515 3.257 -43.897 1.00 91.12 346 ASN A N 1
ATOM 2847 C CA . ASN A 1 346 ? 26.710 3.059 -45.327 1.00 91.12 346 ASN A CA 1
ATOM 2848 C C . ASN A 1 346 ? 27.118 1.608 -45.646 1.00 91.12 346 ASN A C 1
ATOM 2850 O O . ASN A 1 346 ? 28.269 1.206 -45.461 1.00 91.12 346 ASN A O 1
ATOM 2854 N N . LYS A 1 347 ? 26.188 0.835 -46.220 1.00 90.56 347 LYS A N 1
ATOM 2855 C CA . LYS A 1 347 ? 26.403 -0.576 -46.595 1.00 90.56 347 LYS A CA 1
ATOM 2856 C C . LYS A 1 347 ? 27.455 -0.802 -47.678 1.00 90.56 347 LYS A C 1
ATOM 2858 O O . LYS A 1 347 ? 28.002 -1.896 -47.745 1.00 90.56 347 LYS A O 1
ATOM 2863 N N . ALA A 1 348 ? 27.781 0.202 -48.492 1.00 91.69 348 ALA A N 1
ATOM 2864 C CA . ALA A 1 348 ? 28.887 0.084 -49.442 1.00 91.69 348 ALA A CA 1
ATOM 2865 C C . ALA A 1 348 ? 30.247 0.073 -48.722 1.00 91.69 348 ALA A C 1
ATOM 2867 O O . ALA A 1 348 ? 31.175 -0.616 -49.145 1.00 91.69 348 ALA A O 1
ATOM 2868 N N . LEU A 1 349 ? 30.358 0.812 -47.612 1.00 89.44 349 LEU A N 1
ATOM 2869 C CA . LEU A 1 349 ? 31.571 0.878 -46.798 1.00 89.44 349 LEU A CA 1
ATOM 2870 C C . LEU A 1 349 ? 31.634 -0.253 -45.768 1.00 89.44 349 LEU A C 1
ATOM 2872 O O . LEU A 1 349 ? 32.717 -0.777 -45.526 1.00 89.44 349 LEU A O 1
ATOM 2876 N N . TYR A 1 350 ? 30.501 -0.662 -45.197 1.00 91.88 350 TYR A N 1
ATOM 2877 C CA . TYR A 1 350 ? 30.422 -1.704 -44.168 1.00 91.88 350 TYR A CA 1
ATOM 2878 C C . TYR A 1 350 ? 29.349 -2.756 -44.505 1.00 91.88 350 TYR A C 1
ATOM 2880 O O . TYR A 1 350 ? 28.317 -2.824 -43.833 1.00 91.88 350 TYR A O 1
ATOM 2888 N N . PRO A 1 351 ? 29.565 -3.593 -45.538 1.00 91.69 351 PRO A N 1
ATOM 2889 C CA . PRO A 1 351 ? 28.571 -4.578 -45.978 1.00 91.69 351 PRO A CA 1
ATOM 2890 C C . PRO A 1 351 ? 28.295 -5.682 -44.947 1.00 91.69 351 PRO A C 1
ATOM 2892 O O . PRO A 1 351 ? 27.210 -6.254 -44.937 1.00 91.69 351 PRO A O 1
ATOM 2895 N N . GLN A 1 352 ? 29.259 -5.974 -44.071 1.00 91.31 352 GLN A N 1
ATOM 2896 C CA . GLN A 1 352 ? 29.167 -7.031 -43.060 1.00 91.31 352 GLN A CA 1
ATOM 2897 C C . GLN A 1 352 ? 28.403 -6.639 -41.780 1.00 91.31 352 GLN A C 1
ATOM 2899 O O . GLN A 1 352 ? 28.052 -7.513 -40.988 1.00 91.31 352 GLN A O 1
ATOM 2904 N N . LEU A 1 353 ? 28.152 -5.344 -41.558 1.00 91.69 353 LEU A N 1
ATOM 2905 C CA . LEU A 1 353 ? 27.425 -4.857 -40.383 1.00 91.69 353 LEU A CA 1
ATOM 2906 C C . LEU A 1 353 ? 25.925 -4.787 -40.675 1.00 91.69 353 LEU A C 1
ATOM 2908 O O . LEU A 1 353 ? 25.513 -4.365 -41.753 1.00 91.69 353 LEU A O 1
ATOM 2912 N N . THR A 1 354 ? 25.093 -5.152 -39.702 1.00 90.00 354 THR A N 1
ATOM 2913 C CA . THR A 1 354 ? 23.625 -5.026 -39.769 1.00 90.00 354 THR A CA 1
ATOM 2914 C C . THR A 1 354 ? 23.189 -3.609 -39.399 1.00 90.00 354 THR A C 1
ATOM 2916 O O . THR A 1 354 ? 22.442 -2.979 -40.145 1.00 90.00 354 THR A O 1
ATOM 2919 N N . THR A 1 355 ? 23.760 -3.053 -38.338 1.00 92.81 355 THR A N 1
ATOM 2920 C CA . THR A 1 355 ? 23.642 -1.647 -37.918 1.00 92.81 355 THR A CA 1
ATOM 2921 C C . THR A 1 355 ? 25.019 -1.155 -37.454 1.00 92.81 355 THR A C 1
ATOM 2923 O O . THR A 1 355 ? 25.935 -1.984 -37.355 1.00 92.81 355 THR A O 1
ATOM 2926 N N . PRO A 1 356 ? 25.218 0.154 -37.198 1.00 94.31 356 PRO A N 1
ATOM 2927 C CA . PRO A 1 356 ? 26.448 0.619 -36.568 1.00 94.31 356 PRO A CA 1
ATOM 2928 C C . PRO A 1 356 ? 26.771 -0.190 -35.307 1.00 94.31 356 PRO A C 1
ATOM 2930 O O . PRO A 1 356 ? 25.893 -0.501 -34.500 1.00 94.31 356 PRO A O 1
ATOM 2933 N N . ASP A 1 357 ? 28.033 -0.580 -35.167 1.00 93.44 357 ASP A N 1
ATOM 2934 C CA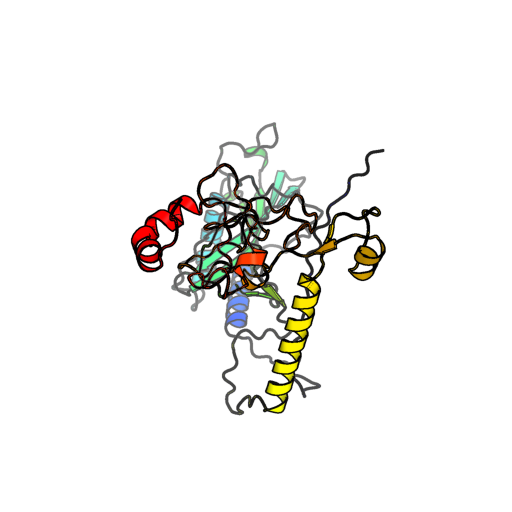 . ASP A 1 357 ? 28.500 -1.497 -34.130 1.00 93.44 357 ASP A CA 1
ATOM 2935 C C . ASP A 1 357 ? 28.825 -0.725 -32.847 1.00 93.44 357 ASP A C 1
ATOM 2937 O O . ASP A 1 357 ? 29.979 -0.648 -32.424 1.00 93.44 357 ASP A O 1
ATOM 2941 N N . TYR A 1 358 ? 27.803 -0.083 -32.273 1.00 95.19 358 TYR A N 1
ATOM 2942 C CA . TYR A 1 358 ? 27.925 0.756 -31.081 1.00 95.19 358 TYR A CA 1
ATOM 2943 C C . TYR A 1 358 ? 28.572 0.003 -29.921 1.00 95.19 358 TYR A C 1
ATOM 2945 O O . TYR A 1 358 ? 28.156 -1.105 -29.577 1.00 95.19 358 TYR A O 1
ATOM 2953 N N . ALA A 1 359 ? 29.560 0.644 -29.298 1.00 94.25 359 ALA A N 1
ATOM 2954 C CA . ALA A 1 359 ? 30.275 0.107 -28.156 1.00 94.25 359 ALA A CA 1
ATOM 2955 C C . ALA A 1 359 ? 29.643 0.588 -26.848 1.00 94.25 359 ALA A C 1
ATOM 2957 O O . ALA A 1 359 ? 29.569 1.792 -26.602 1.00 94.25 359 ALA A O 1
ATOM 2958 N N . PHE A 1 360 ? 29.261 -0.340 -25.973 1.00 94.31 360 PHE A N 1
ATOM 2959 C CA . PHE A 1 360 ? 28.691 -0.044 -24.653 1.00 94.31 360 PHE A CA 1
ATOM 2960 C C . PHE A 1 360 ? 29.625 -0.461 -23.513 1.00 94.31 360 PHE A C 1
ATOM 2962 O O . PHE A 1 360 ? 30.636 -1.144 -23.707 1.00 94.31 360 PHE A O 1
ATOM 2969 N N . VAL A 1 361 ? 29.311 -0.029 -22.292 1.00 90.31 361 VAL A N 1
ATOM 2970 C CA . VAL A 1 361 ? 30.057 -0.454 -21.102 1.00 90.31 361 VAL A CA 1
ATOM 2971 C C . VAL A 1 361 ? 29.748 -1.927 -20.813 1.00 90.31 361 VAL A C 1
ATOM 2973 O O . VAL A 1 361 ? 28.593 -2.329 -20.704 1.00 90.31 361 VAL A O 1
ATOM 2976 N N . GLY A 1 362 ? 30.795 -2.747 -20.684 1.00 86.69 362 GLY A N 1
ATOM 2977 C CA . GLY A 1 362 ? 30.666 -4.198 -20.499 1.00 86.69 362 GLY A CA 1
ATOM 2978 C C . GLY A 1 362 ? 30.468 -4.991 -21.795 1.00 86.69 362 GLY A C 1
ATOM 2979 O O . GLY A 1 362 ? 30.320 -6.212 -21.738 1.00 86.69 362 GLY A O 1
ATOM 2980 N N . ASP A 1 363 ? 30.512 -4.329 -22.956 1.00 87.06 363 ASP A N 1
ATOM 2981 C CA . ASP A 1 363 ? 30.272 -4.987 -24.239 1.00 87.06 363 ASP A CA 1
ATOM 2982 C C . ASP A 1 363 ? 31.332 -6.047 -24.584 1.00 87.06 363 ASP A C 1
ATOM 2984 O O . ASP A 1 363 ? 30.998 -7.115 -25.084 1.00 87.06 363 ASP A O 1
ATOM 2988 N N . SER A 1 364 ? 32.597 -5.844 -24.206 1.00 86.44 364 SER A N 1
ATOM 2989 C CA . SER A 1 364 ? 33.686 -6.811 -24.449 1.00 86.44 364 SER A CA 1
ATOM 2990 C C . SER A 1 364 ? 33.382 -8.227 -23.929 1.00 86.44 364 SER A C 1
ATOM 2992 O O . SER A 1 364 ? 33.681 -9.230 -24.587 1.00 86.44 364 SER A O 1
ATOM 2994 N N . GLN A 1 365 ? 32.722 -8.333 -22.770 1.00 87.31 365 GLN A N 1
ATOM 2995 C CA . GLN A 1 365 ? 32.305 -9.618 -22.212 1.00 87.31 365 GLN A CA 1
ATOM 2996 C C . GLN A 1 365 ? 31.158 -10.242 -23.017 1.00 87.31 365 GLN A C 1
ATOM 2998 O O . GLN A 1 365 ? 31.143 -11.457 -23.220 1.00 87.31 365 GLN A O 1
ATOM 3003 N N . ALA A 1 366 ? 30.201 -9.432 -23.477 1.00 86.88 366 ALA A N 1
ATOM 3004 C CA . ALA A 1 366 ? 29.108 -9.900 -24.324 1.00 86.88 366 ALA A CA 1
ATOM 3005 C C . ALA A 1 366 ? 29.641 -10.380 -25.679 1.00 86.88 366 ALA A C 1
ATOM 3007 O O . ALA A 1 366 ? 29.294 -11.477 -26.116 1.00 86.88 366 ALA A O 1
ATOM 3008 N N . ARG A 1 367 ? 30.557 -9.624 -26.292 1.00 89.19 367 ARG A N 1
ATOM 3009 C CA . ARG A 1 367 ? 31.173 -9.957 -27.581 1.00 89.19 367 ARG A CA 1
ATOM 3010 C C . ARG A 1 367 ? 31.933 -11.277 -27.539 1.00 89.19 367 ARG A C 1
ATOM 3012 O O . ARG A 1 367 ? 31.763 -12.101 -28.434 1.00 89.19 367 ARG A O 1
ATOM 3019 N N . SER A 1 368 ? 32.663 -11.533 -26.453 1.00 88.69 368 SER A N 1
ATOM 3020 C CA . SER A 1 368 ? 33.376 -12.801 -26.244 1.00 88.69 368 SER A CA 1
ATOM 3021 C C . SER A 1 368 ? 32.443 -14.022 -26.256 1.00 88.69 368 SER A C 1
ATOM 3023 O O . SER A 1 368 ? 32.828 -15.083 -26.738 1.00 88.69 368 SER A O 1
ATOM 3025 N N . ARG A 1 369 ? 31.193 -13.889 -25.784 1.00 89.25 369 ARG A N 1
ATOM 3026 C CA . ARG A 1 369 ? 30.196 -14.981 -25.815 1.00 89.25 369 ARG A CA 1
ATOM 3027 C C . ARG A 1 369 ? 29.673 -15.280 -27.220 1.00 89.25 369 ARG A C 1
ATOM 3029 O O . ARG A 1 369 ? 29.206 -16.386 -27.461 1.00 89.25 369 ARG A O 1
ATOM 3036 N N . TYR A 1 370 ? 29.747 -14.309 -28.128 1.00 89.81 370 TYR A N 1
ATOM 3037 C CA . TYR A 1 370 ? 29.295 -14.428 -29.516 1.00 89.81 370 TYR A CA 1
ATOM 3038 C C . TYR A 1 370 ? 30.465 -14.471 -30.509 1.00 89.81 370 TYR A C 1
ATOM 3040 O O . TYR A 1 370 ? 30.263 -14.202 -31.693 1.00 89.81 370 TYR A O 1
ATOM 3048 N N . ALA A 1 371 ? 31.675 -14.817 -30.054 1.00 89.38 371 ALA A N 1
ATOM 3049 C CA . ALA A 1 371 ? 32.888 -14.818 -30.874 1.00 89.38 371 ALA A CA 1
ATOM 3050 C C . ALA A 1 371 ? 32.717 -15.592 -32.194 1.00 89.38 371 ALA A C 1
ATOM 3052 O O . ALA A 1 371 ? 33.116 -15.097 -33.247 1.00 89.38 371 ALA A O 1
ATOM 3053 N N . ASP A 1 372 ? 32.032 -16.739 -32.167 1.00 88.38 372 ASP A N 1
ATOM 3054 C CA . ASP A 1 372 ? 31.743 -17.536 -33.366 1.00 88.38 372 ASP A CA 1
ATOM 3055 C C . ASP A 1 372 ? 30.887 -16.767 -34.389 1.00 88.38 372 ASP A C 1
ATOM 3057 O O . ASP A 1 372 ? 31.154 -16.804 -35.590 1.00 88.38 372 ASP A O 1
ATOM 3061 N N . VAL A 1 373 ? 29.883 -16.011 -33.928 1.00 88.75 373 VAL A N 1
ATOM 3062 C CA . VAL A 1 373 ? 29.004 -15.200 -34.792 1.00 88.75 373 VAL A CA 1
ATOM 3063 C C . VAL A 1 373 ? 29.794 -14.086 -35.473 1.00 88.75 373 VAL A C 1
ATOM 3065 O O . VAL A 1 373 ? 29.613 -13.836 -36.669 1.00 88.75 373 VAL A O 1
ATOM 3068 N N . PHE A 1 374 ? 30.689 -13.432 -34.731 1.00 89.19 374 PHE A N 1
ATOM 3069 C CA . PHE A 1 374 ? 31.571 -12.405 -35.281 1.00 89.19 374 PHE A CA 1
ATOM 3070 C C . PHE A 1 374 ? 32.575 -13.000 -36.273 1.00 89.19 374 PHE A C 1
ATOM 3072 O O . PHE A 1 374 ? 32.754 -12.436 -37.353 1.00 89.19 374 PHE A O 1
ATOM 3079 N N . ALA A 1 375 ? 33.150 -14.169 -35.974 1.00 88.81 375 ALA A N 1
ATOM 3080 C CA . ALA A 1 375 ? 34.091 -14.856 -36.855 1.00 88.81 375 ALA A CA 1
ATOM 3081 C C . ALA A 1 375 ? 33.463 -15.214 -38.212 1.00 88.81 375 ALA A C 1
ATOM 3083 O O . ALA A 1 375 ? 34.055 -14.923 -39.251 1.00 88.81 375 ALA A O 1
ATOM 3084 N N . VAL A 1 376 ? 32.233 -15.752 -38.230 1.00 88.75 376 VAL A N 1
ATOM 3085 C CA . VAL A 1 376 ? 31.508 -16.053 -39.483 1.00 88.75 376 VAL A CA 1
ATOM 3086 C C . VAL A 1 376 ? 31.267 -14.794 -40.323 1.00 88.75 376 VAL A C 1
ATOM 3088 O O . VAL A 1 376 ? 31.283 -14.853 -41.552 1.00 88.75 376 VAL A O 1
ATOM 3091 N N . ARG A 1 377 ? 31.059 -13.643 -39.677 1.00 86.44 377 ARG A N 1
ATOM 3092 C CA . ARG A 1 377 ? 30.810 -12.355 -40.345 1.00 86.44 377 ARG A CA 1
ATOM 3093 C C . ARG A 1 377 ? 32.085 -11.561 -40.651 1.00 86.44 377 ARG A C 1
ATOM 3095 O O . ARG A 1 377 ? 31.992 -10.492 -41.250 1.00 86.44 377 ARG A O 1
ATOM 3102 N N . GLY A 1 378 ? 33.261 -12.058 -40.257 1.00 86.88 378 GLY A N 1
ATOM 3103 C CA . GLY A 1 378 ? 34.537 -11.354 -40.416 1.00 86.88 378 GLY A CA 1
ATOM 3104 C C . GLY A 1 378 ? 34.630 -10.066 -39.590 1.00 86.88 378 GLY A C 1
ATOM 3105 O O . GLY A 1 378 ? 35.174 -9.068 -40.063 1.00 86.88 378 GLY A O 1
ATOM 3106 N N . LEU A 1 379 ? 34.053 -10.067 -38.388 1.00 89.19 379 LEU A N 1
ATOM 3107 C CA . LEU A 1 379 ? 34.012 -8.934 -37.464 1.00 89.19 379 LEU A CA 1
ATOM 3108 C C . LEU A 1 379 ? 34.957 -9.161 -36.270 1.00 89.19 379 LEU A C 1
ATOM 3110 O O . LEU A 1 379 ? 35.185 -10.292 -35.850 1.00 89.19 379 LEU A O 1
ATOM 3114 N N . SER A 1 380 ? 35.488 -8.073 -35.712 1.00 84.88 380 SER A N 1
ATOM 3115 C CA . SER A 1 380 ? 36.346 -8.061 -34.519 1.00 84.88 380 SER A CA 1
ATOM 3116 C C . SER A 1 380 ? 35.534 -8.288 -33.236 1.00 84.88 380 SER A C 1
ATOM 3118 O O . SER A 1 380 ? 34.406 -7.797 -33.101 1.00 84.88 380 SER A O 1
ATOM 3120 N N . VAL A 1 381 ? 36.132 -9.036 -32.304 1.00 84.81 381 VAL A N 1
ATOM 3121 C CA . VAL A 1 381 ? 35.599 -9.370 -30.966 1.00 84.81 381 VAL A CA 1
ATOM 3122 C C . VAL A 1 381 ? 36.159 -8.429 -29.883 1.00 84.81 381 VAL A C 1
ATOM 3124 O O . VAL A 1 381 ? 35.658 -8.424 -28.760 1.00 84.81 381 VAL A O 1
ATOM 3127 N N . ASP A 1 382 ? 37.168 -7.636 -30.246 1.00 67.81 382 ASP A N 1
ATOM 3128 C CA . ASP A 1 382 ? 38.039 -6.853 -29.355 1.00 67.81 382 ASP A CA 1
ATOM 3129 C C . ASP A 1 382 ? 37.340 -5.638 -28.747 1.00 67.81 382 ASP A C 1
ATOM 3131 O O . ASP A 1 382 ? 36.549 -5.013 -29.487 1.00 67.81 382 ASP A O 1
#

Organism: NCBI:txid1070528

pLDDT: mean 75.91, std 20.44, range [23.31, 96.56]

Foldseek 3Di:
DDDDDDPDPPDPQDADDDDDPDDPDDPLPPDQDPVRVVQVVLQVLQVVQAAADDDPQPPAWAWDPQPDADPQQVVVQVLVCVVSVVSQCVDPVCVVWDKDWPDTWGRWTWDDDPQQKIKIWTWTWIDTVVVGDIFIKIWIKMFHNNVVQADPVRDGDPDHRDSVRIDTNHMHTPDPLFWDWDADPDPDDPDPPPPPRIRIHGRPPSDDDPDPPPPDDPPCDPVNVVVVVVVVVVVVVVVVVVQQQWAWWDFPDRDDRDDVSSVVRVTDTDGQDPWQVLAPCQCQFVLDDDGAQGDDPSATFDFPQWADIGHRDTDPPPSSAFKFAQDPDQADPPHRIGNCQVVCCDCVNPVLGPHTRGHGVVVLVVLVVCVVSCVVSVGDSD

Radius of gyration: 33.76 Å; chains: 1; bounding box: 81×56×92 Å

Secondary structure (DSSP, 8-state):
--------------------TT-SS--------HHHHHHHHHHHHHHTT--SPPP--TTTSEEPPTTSPPTTHHHHHHHHHHHHHHHHHHSTTTTT---EE-S--EEEEEEEETTTEEEEEEEEEEEETTTTEEEEEEEEEEESSGGGSB-TTSPBPSSPPPTTTEEEEEEEE---TTEEEE-----S---TT-TT--EEEE-TT---S----SSS-----HHHHHHHHHHHHHHHHHHHHHHT--EEES-SSTT--SHHHHHHTT-EEE---SSGGGSTTTT---SSS--TTSEETTEE---TT--EETTTEE---GGGPPPBSS-SSSB-SSTT-BS-TTGGG-TTT-TT-SS--B--TTHHHHHHHTHHHHHHHT----